Protein AF-A0A1W9X3L9-F1 (afdb_monomer_lite)

Structure (mmCIF, N/CA/C/O backbone):
data_AF-A0A1W9X3L9-F1
#
_entry.id   AF-A0A1W9X3L9-F1
#
loop_
_atom_site.group_PDB
_atom_site.id
_atom_site.type_symbol
_atom_site.label_atom_id
_atom_site.label_alt_id
_atom_site.label_comp_id
_atom_site.label_asym_id
_atom_site.label_entity_id
_atom_site.label_seq_id
_atom_site.pdbx_PDB_ins_code
_atom_site.Cartn_x
_atom_site.Cartn_y
_atom_site.Cartn_z
_atom_site.occupancy
_atom_site.B_iso_or_equiv
_atom_site.auth_seq_id
_atom_site.auth_comp_id
_atom_site.auth_asym_id
_atom_site.auth_atom_id
_atom_site.pdbx_PDB_model_num
ATOM 1 N N . MET A 1 1 ? 0.385 15.887 -30.852 1.00 66.88 1 MET A N 1
ATOM 2 C CA . MET A 1 1 ? -0.399 14.636 -30.790 1.00 66.88 1 MET A CA 1
ATOM 3 C C . MET A 1 1 ? 0.385 13.646 -29.944 1.00 66.88 1 MET A C 1
ATOM 5 O O . MET A 1 1 ? 1.597 13.582 -30.117 1.00 66.88 1 MET A O 1
ATOM 9 N N . SER A 1 2 ? -0.255 12.967 -28.991 1.00 85.75 2 SER A N 1
ATOM 10 C CA . SER A 1 2 ? 0.412 11.998 -28.107 1.00 85.75 2 SER A CA 1
ATOM 11 C C . SER A 1 2 ? 0.712 10.703 -28.861 1.00 85.75 2 SER A C 1
ATOM 13 O O . SER A 1 2 ? -0.106 10.278 -29.675 1.00 85.75 2 SER A O 1
ATOM 15 N N . ARG A 1 3 ? 1.858 10.074 -28.582 1.00 89.06 3 ARG A N 1
ATOM 16 C CA . ARG A 1 3 ? 2.285 8.817 -29.214 1.00 89.06 3 ARG A CA 1
ATOM 17 C C . ARG A 1 3 ? 2.828 7.844 -28.173 1.00 89.06 3 ARG A C 1
ATOM 19 O O . ARG A 1 3 ? 3.521 8.271 -27.250 1.00 89.06 3 ARG A O 1
ATOM 26 N N . VAL A 1 4 ? 2.563 6.552 -28.349 1.00 88.69 4 VAL A N 1
ATOM 27 C CA . VAL A 1 4 ? 3.126 5.475 -27.527 1.00 88.69 4 VAL A CA 1
ATOM 28 C C . VAL A 1 4 ? 3.506 4.275 -28.393 1.00 88.69 4 VAL A C 1
ATOM 30 O O . VAL A 1 4 ? 2.760 3.872 -29.281 1.00 88.69 4 VAL A O 1
ATOM 33 N N . THR A 1 5 ? 4.669 3.693 -28.115 1.00 89.56 5 THR A N 1
ATOM 34 C CA . THR A 1 5 ? 5.061 2.389 -28.653 1.00 89.56 5 THR A CA 1
ATOM 35 C C . THR A 1 5 ? 4.935 1.362 -27.539 1.00 89.56 5 THR A C 1
ATOM 37 O O . THR A 1 5 ? 5.496 1.564 -26.461 1.00 89.56 5 THR A O 1
ATOM 40 N N . VAL A 1 6 ? 4.202 0.280 -27.784 1.00 87.19 6 VAL A N 1
ATOM 41 C CA . VAL A 1 6 ? 4.062 -0.830 -26.834 1.00 87.19 6 VAL A CA 1
ATOM 42 C C . VAL A 1 6 ? 4.855 -2.019 -27.348 1.00 87.19 6 VAL A C 1
ATOM 44 O O . VAL A 1 6 ? 4.658 -2.454 -28.482 1.00 87.19 6 VAL A O 1
ATOM 47 N N . ALA A 1 7 ? 5.770 -2.513 -26.518 1.00 85.50 7 ALA A N 1
ATOM 48 C CA . ALA A 1 7 ? 6.616 -3.653 -26.833 1.00 85.50 7 ALA A CA 1
ATOM 49 C C . ALA A 1 7 ? 5.928 -4.969 -26.438 1.00 85.50 7 ALA A C 1
ATOM 51 O O . ALA A 1 7 ? 5.442 -5.103 -25.313 1.00 85.50 7 ALA A O 1
ATOM 52 N N . TYR A 1 8 ? 5.932 -5.939 -27.348 1.00 85.06 8 TYR A N 1
ATOM 53 C CA . TYR A 1 8 ? 5.492 -7.315 -27.124 1.00 85.06 8 TYR A CA 1
ATOM 54 C C . TYR A 1 8 ? 6.601 -8.289 -27.476 1.00 85.06 8 TYR A C 1
ATOM 56 O O . TYR A 1 8 ? 7.407 -8.034 -28.361 1.00 85.06 8 TYR A O 1
ATOM 64 N N . TYR A 1 9 ? 6.606 -9.448 -26.827 1.00 82.88 9 TYR A N 1
ATOM 65 C CA . TYR A 1 9 ? 7.578 -10.499 -27.123 1.00 82.88 9 TYR A CA 1
ATOM 66 C C . TYR A 1 9 ? 7.184 -11.406 -28.289 1.00 82.88 9 TYR A C 1
ATOM 68 O O . TYR A 1 9 ? 7.900 -12.362 -28.573 1.00 82.88 9 TYR A O 1
ATOM 76 N N . ASP A 1 10 ? 6.021 -11.171 -28.893 1.00 79.69 10 ASP A N 1
ATOM 77 C CA . ASP A 1 10 ? 5.491 -11.986 -29.977 1.00 79.69 10 ASP A CA 1
ATOM 78 C C . ASP A 1 10 ? 4.405 -11.245 -30.775 1.00 79.69 10 ASP A C 1
ATOM 80 O O . ASP A 1 10 ? 3.897 -10.210 -30.342 1.00 79.69 10 ASP A O 1
ATOM 84 N N . ILE A 1 11 ? 4.055 -11.816 -31.927 1.00 77.88 11 ILE A N 1
ATOM 85 C CA . ILE A 1 11 ? 3.176 -11.282 -32.967 1.00 77.88 11 ILE A CA 1
ATOM 86 C C . ILE A 1 11 ? 1.783 -11.949 -32.954 1.00 77.88 11 ILE A C 1
ATOM 88 O O . ILE A 1 11 ? 0.835 -11.382 -33.494 1.00 77.88 11 ILE A O 1
ATOM 92 N N . SER A 1 12 ? 1.627 -13.140 -32.356 1.00 65.12 12 SER A N 1
ATOM 93 C CA . SER A 1 12 ? 0.478 -14.026 -32.643 1.00 65.12 12 SER A CA 1
ATOM 94 C C . SER A 1 12 ? -0.870 -13.648 -32.012 1.00 65.12 12 SER A C 1
ATOM 96 O O . SER A 1 12 ? -1.893 -14.199 -32.419 1.00 65.12 12 SER A O 1
ATOM 98 N N . ASP A 1 13 ? -0.922 -12.710 -31.062 1.00 75.88 13 ASP A N 1
ATOM 99 C CA . ASP A 1 13 ? -2.171 -12.413 -30.351 1.00 75.88 13 ASP A CA 1
ATOM 100 C C . ASP A 1 13 ? -2.971 -11.278 -31.004 1.00 75.88 13 ASP A C 1
ATOM 102 O O . ASP A 1 13 ? -2.785 -10.088 -30.728 1.00 75.88 13 ASP A O 1
ATOM 106 N N . ARG A 1 14 ? -3.872 -11.664 -31.910 1.00 81.62 14 ARG A N 1
ATOM 107 C CA . ARG A 1 14 ? -4.694 -10.728 -32.682 1.00 81.62 14 ARG A CA 1
ATOM 108 C C . ARG A 1 14 ? -5.610 -9.873 -31.817 1.00 81.62 14 ARG A C 1
ATOM 110 O O . ARG A 1 14 ? -5.775 -8.693 -32.132 1.00 81.62 14 ARG A O 1
ATOM 117 N N . ASP A 1 15 ? -6.165 -10.444 -30.756 1.00 82.81 15 ASP A N 1
ATOM 118 C CA . ASP A 1 15 ? -7.123 -9.754 -29.896 1.00 82.81 15 ASP A CA 1
ATOM 119 C C . ASP A 1 15 ? -6.409 -8.684 -29.067 1.00 82.81 15 ASP A C 1
ATOM 121 O O . ASP A 1 15 ? -6.855 -7.538 -29.035 1.00 82.81 15 ASP A O 1
ATOM 125 N N . ILE A 1 16 ? -5.227 -8.994 -28.519 1.00 82.00 16 ILE A N 1
ATOM 126 C CA . ILE A 1 16 ? -4.411 -8.018 -27.778 1.00 82.00 16 ILE A CA 1
ATOM 127 C C . ILE A 1 16 ? -3.996 -6.836 -28.666 1.00 82.00 16 ILE A C 1
ATOM 129 O O . ILE A 1 16 ? -4.099 -5.677 -28.254 1.00 82.00 16 ILE A O 1
ATOM 133 N N . ILE A 1 17 ? -3.519 -7.106 -29.887 1.00 86.44 17 ILE A N 1
ATOM 134 C CA . ILE A 1 17 ? -3.103 -6.047 -30.821 1.00 86.44 17 ILE A CA 1
ATOM 135 C C . ILE A 1 17 ? -4.303 -5.202 -31.260 1.00 86.44 17 ILE A C 1
ATOM 137 O O . ILE A 1 17 ? -4.186 -3.976 -31.368 1.00 86.44 17 ILE A O 1
ATOM 141 N N . PHE A 1 18 ? -5.456 -5.838 -31.483 1.00 88.12 18 PHE A N 1
ATOM 142 C CA . PHE A 1 18 ? -6.699 -5.147 -31.799 1.00 88.12 18 PHE A CA 1
ATOM 143 C C . PHE A 1 18 ? -7.134 -4.218 -30.663 1.00 88.12 18 PHE A C 1
ATOM 145 O O . PHE A 1 18 ? -7.302 -3.020 -30.899 1.00 88.12 18 PHE A O 1
ATOM 152 N N . GLU A 1 19 ? -7.253 -4.740 -29.440 1.00 87.31 19 GLU A N 1
ATOM 153 C CA . GLU A 1 19 ? -7.645 -3.965 -28.259 1.00 87.31 19 GLU A CA 1
ATOM 154 C C . GLU A 1 19 ? -6.715 -2.773 -28.035 1.00 87.31 19 GLU A C 1
ATOM 156 O O . GLU A 1 19 ? -7.179 -1.655 -27.800 1.00 87.31 19 GLU A O 1
ATOM 161 N N . LEU A 1 20 ? -5.404 -2.986 -28.153 1.00 87.38 20 LEU A N 1
ATOM 162 C CA . LEU A 1 20 ? -4.411 -1.942 -27.950 1.00 87.38 20 LEU A CA 1
ATOM 163 C C . LEU A 1 20 ? -4.547 -0.797 -28.968 1.00 87.38 20 LEU A C 1
ATOM 165 O O . LEU A 1 20 ? -4.598 0.376 -28.584 1.00 87.38 20 LEU A O 1
ATOM 169 N N . MET A 1 21 ? -4.568 -1.116 -30.266 1.00 88.94 21 MET A N 1
ATOM 170 C CA . MET A 1 21 ? -4.635 -0.089 -31.311 1.00 88.94 21 MET A CA 1
ATOM 171 C C . MET A 1 21 ? -5.988 0.633 -31.304 1.00 88.94 21 MET A C 1
ATOM 173 O O . MET A 1 21 ? -6.040 1.849 -31.508 1.00 88.94 21 MET A O 1
ATOM 177 N N . GLU A 1 22 ? -7.075 -0.084 -31.015 1.00 89.69 22 GLU A N 1
ATOM 178 C CA . GLU A 1 22 ? -8.416 0.493 -30.926 1.00 89.69 22 GLU A CA 1
ATOM 179 C C . GLU A 1 22 ? -8.569 1.393 -29.691 1.00 89.69 22 GLU A C 1
ATOM 181 O O . GLU A 1 22 ? -9.107 2.498 -29.797 1.00 89.69 22 GLU A O 1
ATOM 186 N N . ALA A 1 23 ? -8.007 0.999 -28.543 1.00 89.31 23 ALA A N 1
ATOM 187 C CA . ALA A 1 23 ? -7.929 1.860 -27.364 1.00 89.31 23 ALA A CA 1
ATOM 188 C C . ALA A 1 23 ? -7.151 3.152 -27.663 1.00 89.31 23 ALA A C 1
ATOM 190 O O . ALA A 1 23 ? -7.596 4.240 -27.295 1.00 89.31 23 ALA A O 1
ATOM 191 N N . GLY A 1 24 ? -6.032 3.055 -28.390 1.00 88.94 24 GLY A N 1
ATOM 192 C CA . GLY A 1 24 ? -5.289 4.214 -28.888 1.00 88.94 24 GLY A CA 1
ATOM 193 C C . GLY A 1 24 ? -6.150 5.158 -29.721 1.00 88.94 24 GLY A C 1
ATOM 194 O O . GLY A 1 24 ? -6.223 6.357 -29.437 1.00 88.94 24 GLY A O 1
ATOM 195 N N . ARG A 1 25 ? -6.873 4.601 -30.700 1.00 88.06 25 ARG A N 1
ATOM 196 C CA . ARG A 1 25 ? -7.789 5.340 -31.579 1.00 88.06 25 ARG A CA 1
ATOM 197 C C . ARG A 1 25 ? -8.881 6.066 -30.794 1.00 88.06 25 ARG A C 1
ATOM 199 O O . ARG A 1 25 ? -9.126 7.241 -31.056 1.00 88.06 25 ARG A O 1
ATOM 206 N N . ILE A 1 26 ? -9.511 5.389 -29.830 1.00 90.69 26 ILE A N 1
ATOM 207 C CA . ILE A 1 26 ? -10.558 5.961 -28.966 1.00 90.69 26 ILE A CA 1
ATOM 208 C C . ILE A 1 26 ? -9.998 7.106 -28.112 1.00 90.69 26 ILE A C 1
ATOM 210 O O . ILE A 1 26 ? -10.655 8.134 -27.951 1.00 90.69 26 ILE A O 1
ATOM 214 N N . LEU A 1 27 ? -8.779 6.953 -27.590 1.00 89.56 27 LEU A N 1
ATOM 215 C CA . LEU A 1 27 ? -8.122 7.948 -26.737 1.00 89.56 27 LEU A CA 1
ATOM 216 C C . LEU A 1 27 ? -7.444 9.088 -27.519 1.00 89.56 27 LEU A C 1
ATOM 218 O O . LEU A 1 27 ? -6.946 10.030 -26.903 1.00 89.56 27 LEU A O 1
ATOM 222 N N . GLY A 1 28 ? -7.399 9.019 -28.854 1.00 89.31 28 GLY A N 1
ATOM 223 C CA . GLY A 1 28 ? -6.685 9.992 -29.688 1.00 89.31 28 GLY A CA 1
ATOM 224 C C . GLY A 1 28 ? -5.159 9.933 -29.527 1.00 89.31 28 GLY A C 1
ATOM 225 O O . GLY A 1 28 ? -4.476 10.946 -29.699 1.00 89.31 28 GLY A O 1
ATOM 226 N N . VAL A 1 29 ? -4.624 8.762 -29.169 1.00 89.12 29 VAL A N 1
ATOM 227 C CA . VAL A 1 29 ? -3.188 8.496 -29.015 1.00 89.12 29 VAL A CA 1
ATOM 228 C C . VAL A 1 29 ? -2.715 7.653 -30.195 1.00 89.12 29 VAL A C 1
ATOM 230 O O . VAL A 1 29 ? -3.303 6.618 -30.497 1.00 89.12 29 VAL A O 1
ATOM 233 N N . ASP A 1 30 ? -1.638 8.080 -30.853 1.00 90.00 30 ASP A N 1
ATOM 234 C CA . ASP A 1 30 ? -0.997 7.291 -31.907 1.00 90.00 30 ASP A CA 1
ATOM 235 C C . ASP A 1 30 ? -0.264 6.100 -31.273 1.00 90.00 30 ASP A C 1
ATOM 237 O O . ASP A 1 30 ? 0.667 6.289 -30.483 1.00 90.00 30 ASP A O 1
ATOM 241 N N . VAL A 1 31 ? -0.714 4.880 -31.565 1.00 89.25 31 VAL A N 1
ATOM 242 C CA . VAL A 1 31 ? -0.176 3.651 -30.971 1.00 89.25 31 VAL A CA 1
ATOM 243 C C . VAL A 1 31 ? 0.586 2.860 -32.022 1.00 89.25 31 VAL A C 1
ATOM 245 O O . VAL A 1 31 ? 0.056 2.532 -33.079 1.00 89.25 31 VAL A O 1
ATOM 248 N N . SER A 1 32 ? 1.831 2.516 -31.707 1.00 89.50 32 SER A N 1
ATOM 249 C CA . SER A 1 32 ? 2.655 1.608 -32.506 1.00 89.50 32 SER A CA 1
ATOM 250 C C . SER A 1 32 ? 2.979 0.347 -31.713 1.00 89.50 32 SER A C 1
ATOM 252 O O . SER A 1 32 ? 3.183 0.398 -30.499 1.00 89.50 32 SER A O 1
ATOM 254 N N . VAL A 1 33 ? 3.063 -0.783 -32.406 1.00 90.31 33 VAL A N 1
ATOM 255 C CA . VAL A 1 33 ? 3.434 -2.071 -31.811 1.00 90.31 33 VAL A CA 1
ATOM 256 C C . VAL A 1 33 ? 4.881 -2.365 -32.166 1.00 90.31 33 VAL A C 1
ATOM 258 O O . VAL A 1 33 ? 5.239 -2.347 -33.341 1.00 90.31 33 VAL A O 1
ATOM 261 N N . GLY A 1 34 ? 5.704 -2.614 -31.153 1.00 91.62 34 GLY A N 1
ATOM 262 C CA . GLY A 1 34 ? 7.073 -3.087 -31.317 1.00 91.62 34 GLY A CA 1
ATOM 263 C C . GLY A 1 34 ? 7.202 -4.546 -30.900 1.00 91.62 34 GLY A C 1
ATOM 264 O O . GLY A 1 34 ? 6.579 -4.968 -29.928 1.00 91.62 34 GLY A O 1
ATOM 265 N N . VAL A 1 35 ? 8.023 -5.307 -31.617 1.00 92.44 35 VAL A N 1
ATOM 266 C CA . VAL A 1 35 ? 8.317 -6.710 -31.304 1.00 92.44 35 VAL A CA 1
ATOM 267 C C . VAL A 1 35 ? 9.711 -6.793 -30.686 1.00 92.44 35 VAL A C 1
ATOM 269 O O . VAL A 1 35 ? 10.708 -6.576 -31.373 1.00 92.44 35 VAL A O 1
ATOM 272 N N . GLU A 1 36 ? 9.783 -7.048 -29.382 1.00 92.50 36 GLU A N 1
ATOM 273 C CA . GLU A 1 36 ? 11.029 -7.167 -28.623 1.00 92.50 36 GLU A CA 1
ATOM 274 C C . GLU A 1 36 ? 11.653 -8.553 -28.814 1.00 92.50 36 GLU A C 1
ATOM 276 O O . GLU A 1 36 ? 11.011 -9.587 -28.612 1.00 92.50 36 GLU A O 1
ATOM 281 N N . PHE A 1 37 ? 12.941 -8.570 -29.135 1.00 93.81 37 PHE A N 1
ATOM 282 C CA . PHE A 1 37 ? 13.751 -9.775 -29.244 1.00 93.81 37 PHE A CA 1
ATOM 283 C C . PHE A 1 37 ? 15.142 -9.531 -28.663 1.00 93.81 37 PHE A C 1
ATOM 285 O O . PHE A 1 37 ? 15.522 -8.403 -28.350 1.00 93.81 37 PHE A O 1
ATOM 292 N N . SER A 1 38 ? 15.916 -10.597 -28.492 1.00 94.00 38 SER A N 1
ATOM 293 C CA . SER A 1 38 ? 17.303 -10.479 -28.055 1.00 94.00 38 SER A CA 1
ATOM 294 C C . SER A 1 38 ? 18.244 -11.283 -28.934 1.00 94.00 38 SER A C 1
ATOM 296 O O . SER A 1 38 ? 17.799 -12.180 -29.638 1.00 94.00 38 SER A O 1
ATOM 298 N N . THR A 1 39 ? 19.538 -10.988 -28.911 1.00 95.12 39 THR A N 1
ATOM 299 C CA . THR A 1 39 ? 20.567 -11.742 -29.639 1.00 95.12 39 THR A CA 1
ATOM 300 C C . THR A 1 39 ? 21.705 -12.138 -28.705 1.00 95.12 39 THR A C 1
ATOM 302 O O . THR A 1 39 ? 21.969 -11.451 -27.716 1.00 95.12 39 THR A O 1
ATOM 305 N N . GLY A 1 40 ? 22.399 -13.228 -29.028 1.00 93.69 40 GLY A N 1
ATOM 306 C CA . GLY A 1 40 ? 23.584 -13.677 -28.301 1.00 93.69 40 GLY A CA 1
ATOM 307 C C . GLY A 1 40 ? 23.314 -14.679 -27.172 1.00 93.69 40 GLY A C 1
ATOM 308 O O . GLY A 1 40 ? 22.172 -15.116 -26.964 1.00 93.69 40 GLY A O 1
ATOM 309 N N . PRO A 1 41 ? 24.383 -15.069 -26.457 1.00 91.50 41 PRO A N 1
ATOM 310 C CA . PRO A 1 41 ? 24.323 -16.100 -25.434 1.00 91.50 41 PRO A CA 1
ATOM 311 C C . PRO A 1 41 ? 23.720 -15.582 -24.125 1.00 91.50 41 PRO A C 1
ATOM 313 O O . PRO A 1 41 ? 23.687 -14.380 -23.848 1.00 91.50 41 PRO A O 1
ATOM 316 N N . ALA A 1 42 ? 23.247 -16.516 -23.304 1.00 86.19 42 ALA A N 1
ATOM 317 C CA . ALA A 1 42 ? 22.695 -16.284 -21.979 1.00 86.19 42 ALA A CA 1
ATOM 318 C C . ALA A 1 42 ? 23.591 -15.349 -21.145 1.00 86.19 42 ALA A C 1
ATOM 320 O O . ALA A 1 42 ? 24.817 -15.449 -21.175 1.00 86.19 42 ALA A O 1
ATOM 321 N N . ARG A 1 43 ? 22.974 -14.467 -20.344 1.00 83.50 43 ARG A N 1
ATOM 322 C CA . ARG A 1 43 ? 23.638 -13.463 -19.476 1.00 83.50 43 ARG A CA 1
ATOM 323 C C . ARG A 1 43 ? 24.353 -12.302 -20.182 1.00 83.50 43 ARG A C 1
ATOM 325 O O . ARG A 1 43 ? 24.617 -11.309 -19.513 1.00 83.50 43 ARG A O 1
ATOM 332 N N . SER A 1 44 ? 24.619 -12.372 -21.484 1.00 86.75 44 SER A N 1
ATOM 333 C CA . SER A 1 44 ? 25.199 -11.268 -22.275 1.00 86.75 44 SER A CA 1
ATOM 334 C C . SER A 1 44 ? 24.368 -10.947 -23.519 1.00 86.75 44 SER A C 1
ATOM 336 O O . SER A 1 44 ? 24.876 -10.509 -24.552 1.00 86.75 44 SER A O 1
ATOM 338 N N . ARG A 1 45 ? 23.053 -11.157 -23.412 1.00 90.81 45 ARG A N 1
ATOM 339 C CA . ARG A 1 45 ? 22.113 -10.904 -24.499 1.00 90.81 45 ARG A CA 1
ATOM 340 C C . ARG A 1 45 ? 21.943 -9.414 -24.754 1.00 90.81 45 ARG A C 1
ATOM 342 O O . ARG A 1 45 ? 21.821 -8.617 -23.828 1.00 90.81 45 ARG A O 1
ATOM 349 N N . LYS A 1 46 ? 21.870 -9.057 -26.029 1.00 94.12 46 LYS A N 1
ATOM 350 C CA . LYS A 1 46 ? 21.558 -7.701 -26.486 1.00 94.12 46 LYS A CA 1
ATOM 351 C C . LYS A 1 46 ? 20.090 -7.624 -26.841 1.00 94.12 46 LYS A C 1
ATOM 353 O O . LYS A 1 46 ? 19.580 -8.538 -27.481 1.00 94.12 46 LYS A O 1
ATOM 358 N N . HIS A 1 47 ? 19.420 -6.561 -26.423 1.00 94.19 47 HIS A N 1
ATOM 359 C CA . HIS A 1 47 ? 17.980 -6.413 -26.587 1.00 94.19 47 HIS A CA 1
ATOM 360 C C . HIS A 1 47 ? 17.662 -5.444 -27.722 1.00 94.19 47 HIS A C 1
ATOM 362 O O . HIS A 1 47 ? 18.216 -4.352 -27.810 1.00 94.19 47 HIS A O 1
ATOM 368 N N . PHE A 1 48 ? 16.748 -5.841 -28.593 1.00 95.81 48 PHE A N 1
ATOM 369 C CA . PHE A 1 48 ? 16.306 -5.051 -29.731 1.00 95.81 48 PHE A CA 1
ATOM 370 C C . PHE A 1 48 ? 14.786 -5.052 -29.802 1.00 95.81 48 PHE A C 1
ATOM 372 O O . PHE A 1 48 ? 14.111 -5.929 -29.264 1.00 95.81 48 PHE A O 1
ATOM 379 N N . MET A 1 49 ? 14.238 -4.066 -30.496 1.00 95.88 49 MET A N 1
ATOM 380 C CA . MET A 1 49 ? 12.817 -3.995 -30.789 1.00 95.88 49 MET A CA 1
ATOM 381 C C . MET A 1 49 ? 12.623 -3.665 -32.262 1.00 95.88 49 MET A C 1
ATOM 383 O O . MET A 1 49 ? 13.156 -2.679 -32.766 1.00 95.88 49 MET A O 1
ATOM 387 N N . TYR A 1 50 ? 11.847 -4.498 -32.944 1.00 95.94 50 TYR A N 1
ATOM 388 C CA . TYR A 1 50 ? 11.473 -4.306 -34.334 1.00 95.94 50 TYR A CA 1
ATOM 389 C C . TYR A 1 50 ? 10.157 -3.532 -34.429 1.00 95.94 50 TYR A C 1
ATOM 391 O O . TYR A 1 50 ? 9.164 -3.911 -33.808 1.00 95.94 50 TYR A O 1
ATOM 399 N N . LEU A 1 51 ? 10.149 -2.444 -35.194 1.00 94.62 51 LEU A N 1
ATOM 400 C CA . LEU A 1 51 ? 8.987 -1.593 -35.427 1.00 94.62 51 LEU A CA 1
ATOM 401 C C . LEU A 1 51 ? 8.496 -1.790 -36.869 1.00 94.62 51 LEU A C 1
ATOM 403 O O . LEU A 1 51 ? 9.029 -1.147 -37.781 1.00 94.62 51 LEU A O 1
ATOM 407 N N . PRO A 1 52 ? 7.495 -2.656 -37.102 1.00 92.50 52 PRO A N 1
ATOM 408 C CA . PRO A 1 52 ? 6.885 -2.783 -38.417 1.00 92.50 52 PRO A CA 1
ATOM 409 C C . PRO A 1 52 ? 6.174 -1.474 -38.815 1.00 92.50 52 PRO A C 1
ATOM 411 O O . PRO A 1 52 ? 5.609 -0.788 -37.955 1.00 92.50 52 PRO A O 1
ATOM 414 N N . PRO A 1 53 ? 6.158 -1.113 -40.111 1.00 89.50 53 PRO A N 1
ATOM 415 C CA . PRO A 1 53 ? 5.546 0.115 -40.612 1.00 89.50 53 PRO A CA 1
ATOM 416 C C . PRO A 1 53 ? 4.014 -0.016 -40.692 1.00 89.50 53 PRO A C 1
ATOM 418 O O . PRO A 1 53 ? 3.428 -0.012 -41.773 1.00 89.50 53 PRO A O 1
ATOM 421 N N . ALA A 1 54 ? 3.355 -0.148 -39.540 1.00 86.81 54 ALA A N 1
ATOM 422 C CA . ALA A 1 54 ? 1.911 -0.333 -39.436 1.00 86.81 54 ALA A CA 1
ATOM 423 C C . ALA A 1 54 ? 1.291 0.616 -38.405 1.00 86.81 54 ALA A C 1
ATOM 425 O O . ALA A 1 54 ? 1.769 0.718 -37.274 1.00 86.81 54 ALA A O 1
ATOM 426 N N . LYS A 1 55 ? 0.197 1.286 -38.791 1.00 82.62 55 LYS A N 1
ATOM 427 C CA . LYS A 1 55 ? -0.579 2.179 -37.908 1.00 82.62 55 LYS A CA 1
ATOM 428 C C . LYS A 1 55 ? -1.969 1.641 -37.586 1.00 82.62 55 LYS A C 1
ATOM 430 O O . LYS A 1 55 ? -2.650 2.166 -36.709 1.00 82.62 55 LYS A O 1
ATOM 435 N N . ARG A 1 56 ? -2.413 0.618 -38.316 1.00 85.69 56 ARG A N 1
ATOM 436 C CA . ARG A 1 56 ? -3.700 -0.055 -38.117 1.00 85.69 56 ARG A CA 1
ATOM 437 C C . ARG A 1 56 ? -3.500 -1.549 -37.925 1.00 85.69 56 ARG A C 1
ATOM 439 O O . ARG A 1 56 ? -2.552 -2.133 -38.443 1.00 85.69 56 ARG A O 1
ATOM 446 N N . VAL A 1 57 ? -4.470 -2.176 -37.264 1.00 86.56 57 VAL A N 1
ATOM 447 C CA . VAL A 1 57 ? -4.473 -3.621 -36.992 1.00 86.56 57 VAL A CA 1
ATOM 448 C C . VAL A 1 57 ? -4.354 -4.423 -38.290 1.00 86.56 57 VAL A C 1
ATOM 450 O O . VAL A 1 57 ? -3.545 -5.340 -38.385 1.00 86.56 57 VAL A O 1
ATOM 453 N N . SER A 1 58 ? -5.114 -4.051 -39.326 1.00 86.38 58 SER A N 1
ATOM 454 C CA . SER A 1 58 ? -5.060 -4.716 -40.633 1.00 86.38 58 SER A CA 1
ATOM 455 C C . SER A 1 58 ? -3.698 -4.573 -41.314 1.00 86.38 58 SER A C 1
ATOM 457 O O . SER A 1 58 ? -3.208 -5.541 -41.888 1.00 86.38 58 SER A O 1
ATOM 459 N N . GLU A 1 59 ? -3.075 -3.395 -41.231 1.00 89.88 59 GLU A N 1
ATOM 460 C CA . GLU A 1 59 ? -1.744 -3.130 -41.792 1.00 89.88 59 GLU A CA 1
ATOM 461 C C . GLU A 1 59 ? -0.669 -3.961 -41.089 1.00 89.88 59 GLU A C 1
ATOM 463 O O . GLU A 1 59 ? 0.219 -4.482 -41.757 1.00 89.88 59 GLU A O 1
ATOM 468 N N . PHE A 1 60 ? -0.781 -4.125 -39.767 1.00 90.69 60 PHE A N 1
ATOM 469 C CA . PHE A 1 60 ? 0.162 -4.897 -38.961 1.00 90.69 60 PHE A CA 1
ATOM 470 C C . PHE A 1 60 ? 0.188 -6.366 -39.389 1.00 90.69 60 PHE A C 1
ATOM 472 O O . PHE A 1 60 ? 1.238 -6.869 -39.777 1.00 90.69 60 PHE A O 1
ATOM 479 N N . PHE A 1 61 ? -0.965 -7.041 -39.417 1.00 89.69 61 PHE A N 1
ATOM 480 C CA . PHE A 1 61 ? -1.017 -8.445 -39.842 1.00 89.69 61 PHE A CA 1
ATOM 481 C C . PHE A 1 61 ? -0.688 -8.613 -41.331 1.00 89.69 61 PHE A C 1
ATOM 483 O O . PHE A 1 61 ? 0.117 -9.470 -41.684 1.00 89.69 61 PHE A O 1
ATOM 490 N N . SER A 1 62 ? -1.190 -7.718 -42.193 1.00 90.88 62 SER A N 1
ATOM 491 C CA . SER A 1 62 ? -0.875 -7.753 -43.632 1.00 90.88 62 SER A CA 1
ATOM 492 C C . SER A 1 62 ? 0.612 -7.527 -43.922 1.00 90.88 62 SER A C 1
ATOM 494 O O . SER A 1 62 ? 1.099 -7.913 -44.982 1.00 90.88 62 SER A O 1
ATOM 496 N N . PHE A 1 63 ? 1.346 -6.850 -43.037 1.00 92.56 63 PHE A N 1
ATOM 497 C CA . PHE A 1 63 ? 2.793 -6.701 -43.158 1.00 92.56 63 PHE A CA 1
ATOM 498 C C . PHE A 1 63 ? 3.501 -8.044 -42.943 1.00 92.56 63 PHE A C 1
ATOM 500 O O . PHE A 1 63 ? 4.242 -8.482 -43.821 1.00 92.56 63 PHE A O 1
ATOM 507 N N . PHE A 1 64 ? 3.216 -8.737 -41.838 1.00 90.81 64 PHE A N 1
ATOM 508 C CA . PHE A 1 64 ? 3.810 -10.051 -41.570 1.00 90.81 64 PHE A CA 1
ATOM 509 C C . PHE A 1 64 ? 3.373 -11.114 -42.582 1.00 90.81 64 PHE A C 1
ATOM 511 O O . PHE A 1 64 ? 4.183 -11.959 -42.947 1.00 90.81 64 PHE A O 1
ATOM 518 N N . ASP A 1 65 ? 2.141 -11.043 -43.094 1.00 90.50 65 ASP A N 1
ATOM 519 C CA . ASP A 1 65 ? 1.681 -11.948 -44.150 1.00 90.50 65 ASP A CA 1
ATOM 520 C C . ASP A 1 65 ? 2.429 -11.732 -45.472 1.00 90.50 65 ASP A C 1
ATOM 522 O O . ASP A 1 65 ? 2.844 -12.703 -46.102 1.00 90.50 65 ASP A O 1
ATOM 526 N N . ARG A 1 66 ? 2.654 -10.473 -45.877 1.00 93.12 66 ARG A N 1
ATOM 527 C CA . ARG A 1 66 ? 3.397 -10.142 -47.107 1.00 93.12 66 ARG A CA 1
ATOM 528 C C . ARG A 1 66 ? 4.881 -10.482 -47.020 1.00 93.12 66 ARG A C 1
ATOM 530 O O . ARG A 1 66 ? 5.463 -10.881 -48.021 1.00 93.12 66 ARG A O 1
ATOM 537 N N . HIS A 1 67 ? 5.483 -10.333 -45.843 1.00 93.25 67 HIS A N 1
ATOM 538 C CA . HIS A 1 67 ? 6.906 -10.596 -45.607 1.00 93.25 67 HIS A CA 1
ATOM 539 C C . HIS A 1 67 ? 7.156 -11.947 -44.926 1.00 93.25 67 HIS A C 1
ATOM 541 O O . HIS A 1 67 ? 8.219 -12.154 -44.344 1.00 93.25 67 HIS A O 1
ATOM 547 N N . ARG A 1 68 ? 6.194 -12.877 -44.998 1.00 89.50 68 ARG A N 1
ATOM 548 C CA . ARG A 1 68 ? 6.239 -14.176 -44.310 1.00 89.50 68 ARG A CA 1
ATOM 549 C C . ARG A 1 68 ? 7.505 -14.972 -44.618 1.00 89.50 68 ARG A C 1
ATOM 551 O O . ARG A 1 68 ? 8.074 -15.558 -43.707 1.00 89.50 68 ARG A O 1
ATOM 558 N N . GLU A 1 69 ? 7.947 -14.983 -45.874 1.00 90.31 69 GLU A N 1
ATOM 559 C CA . GLU A 1 69 ? 9.166 -15.691 -46.283 1.00 90.31 69 GLU A CA 1
ATOM 560 C C . GLU A 1 69 ? 10.414 -15.040 -45.668 1.00 90.31 69 GLU A C 1
ATOM 562 O O . GLU A 1 69 ? 11.190 -15.712 -44.989 1.00 90.31 69 GLU A O 1
ATOM 567 N N . THR A 1 70 ? 10.555 -13.717 -45.809 1.00 92.31 70 THR A N 1
ATOM 568 C CA . THR A 1 70 ? 11.685 -12.933 -45.276 1.00 92.31 70 THR A CA 1
ATOM 569 C C . THR A 1 70 ? 11.761 -12.945 -43.746 1.00 92.31 70 THR A C 1
ATOM 571 O O . THR A 1 70 ? 12.849 -12.900 -43.180 1.00 92.31 70 THR A O 1
ATOM 574 N N . LEU A 1 71 ? 10.614 -12.999 -43.064 1.00 93.06 71 LEU A N 1
ATOM 575 C CA . LEU A 1 71 ? 10.506 -12.954 -41.601 1.00 93.06 71 LEU A CA 1
ATOM 576 C C . LEU A 1 71 ? 10.290 -14.335 -40.964 1.00 93.06 71 LEU A C 1
ATOM 578 O O . LEU A 1 71 ? 10.069 -14.416 -39.757 1.00 93.06 71 LEU A O 1
ATOM 582 N N . SER A 1 72 ? 10.360 -15.420 -41.736 1.00 92.12 72 SER A N 1
ATOM 583 C CA . SER A 1 72 ? 10.113 -16.784 -41.245 1.00 92.12 72 SER A CA 1
ATOM 584 C C . SER A 1 72 ? 11.054 -17.180 -40.098 1.00 92.12 72 SER A C 1
ATOM 586 O O . SER A 1 72 ? 10.594 -17.653 -39.055 1.00 92.12 72 SER A O 1
ATOM 588 N N . GLU A 1 73 ? 12.355 -16.911 -40.245 1.00 92.94 73 GLU A N 1
ATOM 589 C CA . GLU A 1 73 ? 13.365 -17.135 -39.200 1.00 92.94 73 GLU A CA 1
ATOM 590 C C . GLU A 1 73 ? 13.118 -16.267 -37.963 1.00 92.94 73 GLU A C 1
ATOM 592 O O . GLU A 1 73 ? 13.284 -16.728 -36.833 1.00 92.94 73 GLU A O 1
ATOM 597 N N . PHE A 1 74 ? 12.664 -15.025 -38.159 1.00 94.12 74 PHE A N 1
ATOM 598 C CA . PHE A 1 74 ? 12.328 -14.125 -37.060 1.00 94.12 74 PHE A CA 1
ATOM 599 C C . PHE A 1 74 ? 11.142 -14.650 -36.250 1.00 94.12 74 PHE A C 1
ATOM 601 O O . PHE A 1 74 ? 11.241 -14.775 -35.033 1.00 94.12 74 PHE A O 1
ATOM 608 N N . ILE A 1 75 ? 10.042 -15.017 -36.911 1.00 92.00 75 ILE A N 1
ATOM 609 C CA . ILE A 1 75 ? 8.837 -15.534 -36.246 1.00 92.00 75 ILE A CA 1
ATOM 610 C C . ILE A 1 75 ? 9.158 -16.835 -35.497 1.00 92.00 75 ILE A C 1
ATOM 612 O O . ILE A 1 75 ? 8.872 -16.946 -34.306 1.00 92.00 75 ILE A O 1
ATOM 616 N N . THR A 1 76 ? 9.844 -17.775 -36.151 1.00 92.81 76 THR A N 1
ATOM 617 C CA . THR A 1 76 ? 10.243 -19.052 -35.531 1.00 92.81 76 THR A CA 1
ATOM 618 C C . THR A 1 76 ? 11.174 -18.827 -34.334 1.00 92.81 76 THR A C 1
ATOM 620 O O . THR A 1 76 ? 11.019 -19.445 -33.280 1.00 92.81 76 THR A O 1
ATOM 623 N N . GLY A 1 77 ? 12.126 -17.896 -34.454 1.00 93.69 77 GLY A N 1
ATOM 624 C CA . GLY A 1 77 ? 13.036 -17.550 -33.364 1.00 93.69 77 GLY A CA 1
ATOM 625 C C . GLY A 1 77 ? 12.344 -16.864 -32.180 1.00 93.69 77 GLY A C 1
ATOM 626 O O . GLY A 1 77 ? 12.745 -17.075 -31.033 1.00 93.69 77 GLY A O 1
ATOM 627 N N . LEU A 1 78 ? 11.288 -16.075 -32.414 1.00 91.94 78 LEU A N 1
ATOM 628 C CA . LEU A 1 78 ? 10.460 -15.500 -31.345 1.00 91.94 78 LEU A CA 1
ATOM 629 C C . LEU A 1 78 ? 9.700 -16.583 -30.571 1.00 91.94 78 LEU A C 1
ATOM 631 O O . LEU A 1 78 ? 9.701 -16.560 -29.337 1.00 91.94 78 LEU A O 1
ATOM 635 N N . GLU A 1 79 ? 9.103 -17.548 -31.273 1.00 89.50 79 GLU A N 1
ATOM 636 C CA . GLU A 1 79 ? 8.410 -18.688 -30.660 1.00 89.50 79 GLU A CA 1
ATOM 637 C C . GLU A 1 79 ? 9.362 -19.537 -29.807 1.00 89.50 79 GLU A C 1
ATOM 639 O O . GLU A 1 79 ? 9.064 -19.848 -28.649 1.00 89.50 79 GLU A O 1
ATOM 644 N N . GLU A 1 80 ? 10.553 -19.830 -30.330 1.00 91.69 80 GLU A N 1
ATOM 645 C CA . GLU A 1 80 ? 11.590 -20.564 -29.605 1.00 91.69 80 GLU A CA 1
ATOM 646 C C . GLU A 1 80 ? 12.070 -19.788 -28.364 1.00 91.69 80 GLU A C 1
ATOM 648 O O . GLU A 1 80 ? 12.144 -20.332 -27.258 1.00 91.69 80 GLU A O 1
ATOM 653 N N . ASN A 1 81 ? 12.318 -18.481 -28.497 1.00 90.81 81 ASN A N 1
ATOM 654 C CA . ASN A 1 81 ? 12.683 -17.618 -27.371 1.00 90.81 81 ASN A CA 1
ATOM 655 C C . ASN A 1 81 ? 11.591 -17.545 -26.299 1.00 90.81 81 ASN A C 1
ATOM 657 O O . ASN A 1 81 ? 11.902 -17.485 -25.104 1.00 90.81 81 ASN A O 1
ATOM 661 N N . ARG A 1 82 ? 10.316 -17.549 -26.698 1.00 87.50 82 ARG A N 1
ATOM 662 C CA . ARG A 1 82 ? 9.182 -17.625 -25.773 1.00 87.50 82 ARG A CA 1
ATOM 663 C C . ARG A 1 82 ? 9.203 -18.942 -25.002 1.00 87.50 82 ARG A C 1
ATOM 665 O O . ARG A 1 82 ? 9.092 -18.899 -23.776 1.00 87.50 82 ARG A O 1
ATOM 672 N N . LYS A 1 83 ? 9.358 -20.078 -25.686 1.00 88.56 83 LYS A N 1
ATOM 673 C CA . LYS A 1 83 ? 9.389 -21.407 -25.058 1.00 88.56 83 LYS A CA 1
ATOM 674 C C . LYS A 1 83 ? 10.532 -21.516 -24.047 1.00 88.56 83 LYS A C 1
ATOM 676 O O . LYS A 1 83 ? 10.287 -21.795 -22.873 1.00 88.56 83 LYS A O 1
ATOM 681 N N . ARG A 1 84 ? 11.754 -21.150 -24.453 1.00 90.62 84 ARG A N 1
ATOM 682 C CA . ARG A 1 84 ? 12.934 -21.120 -23.568 1.00 90.62 84 ARG A CA 1
ATOM 683 C C . ARG A 1 84 ? 12.725 -20.224 -22.349 1.00 90.62 84 ARG A C 1
ATOM 685 O O . ARG A 1 84 ? 13.122 -20.569 -21.233 1.00 90.62 84 ARG A O 1
ATOM 692 N N . ARG A 1 85 ? 12.073 -19.068 -22.530 1.00 87.56 85 ARG A N 1
ATOM 693 C CA . ARG A 1 85 ? 11.733 -18.170 -21.418 1.00 87.56 85 ARG A CA 1
ATOM 694 C C . ARG A 1 85 ? 10.738 -18.809 -20.456 1.00 87.56 85 ARG A C 1
ATOM 696 O O . ARG A 1 85 ? 10.940 -18.696 -19.250 1.00 87.56 85 ARG A O 1
ATOM 703 N N . GLN A 1 86 ? 9.682 -19.444 -20.961 1.00 87.44 86 GLN A N 1
ATOM 704 C CA . GLN A 1 86 ? 8.692 -20.130 -20.128 1.00 87.44 86 GLN A CA 1
ATOM 705 C C . GLN A 1 86 ? 9.351 -21.233 -19.298 1.00 87.44 86 GLN A C 1
ATOM 707 O O . GLN A 1 86 ? 9.213 -21.225 -18.078 1.00 87.44 86 GLN A O 1
ATOM 712 N N . GLU A 1 87 ? 10.152 -22.093 -19.927 1.00 88.94 87 GLU A N 1
ATOM 713 C CA . GLU A 1 87 ? 10.922 -23.146 -19.250 1.00 88.94 87 GLU A CA 1
ATOM 714 C C . GLU A 1 87 ? 11.846 -22.566 -18.167 1.00 88.94 87 GLU A C 1
ATOM 716 O O . GLU A 1 87 ? 11.858 -23.034 -17.025 1.00 88.94 87 GLU A O 1
ATOM 721 N N . THR A 1 88 ? 12.557 -21.479 -18.487 1.00 89.75 88 THR A N 1
ATOM 722 C CA . THR A 1 88 ? 13.437 -20.779 -17.538 1.00 89.75 88 THR A CA 1
ATOM 723 C C . THR A 1 88 ? 12.659 -20.243 -16.333 1.00 89.75 88 THR A C 1
ATOM 725 O O . THR A 1 88 ? 13.078 -20.434 -15.192 1.00 89.75 88 THR A O 1
ATOM 728 N N . ILE A 1 89 ? 11.523 -19.571 -16.552 1.00 88.94 89 ILE A N 1
ATOM 729 C CA . ILE A 1 89 ? 10.704 -19.000 -15.470 1.00 88.94 89 ILE A CA 1
ATOM 730 C C . ILE A 1 89 ? 10.095 -20.098 -14.594 1.00 88.94 89 ILE A C 1
ATOM 732 O O . ILE A 1 89 ? 10.118 -19.964 -13.369 1.00 88.94 89 ILE A O 1
ATOM 736 N N . THR A 1 90 ? 9.602 -21.182 -15.195 1.00 89.25 90 THR A N 1
ATOM 737 C CA . THR A 1 90 ? 9.088 -22.347 -14.464 1.00 89.25 90 THR A CA 1
ATOM 738 C C . THR A 1 90 ? 10.175 -22.956 -13.586 1.00 89.25 90 THR A C 1
ATOM 740 O O . THR A 1 90 ? 9.967 -23.135 -12.388 1.00 89.25 90 THR A O 1
ATOM 743 N N . THR A 1 91 ? 11.377 -23.150 -14.130 1.00 90.12 91 THR A N 1
ATOM 744 C CA . THR A 1 91 ? 12.504 -23.707 -13.367 1.00 90.12 91 THR A CA 1
ATOM 745 C C . THR A 1 91 ? 12.928 -22.791 -12.214 1.00 90.12 91 THR A C 1
ATOM 747 O O . THR A 1 91 ? 13.200 -23.259 -11.105 1.00 90.12 91 THR A O 1
ATOM 750 N N . ILE A 1 92 ? 12.939 -21.468 -12.428 1.00 90.62 92 ILE A N 1
ATOM 751 C CA . ILE A 1 92 ? 13.201 -20.493 -11.357 1.00 90.62 92 ILE A CA 1
ATOM 752 C C . ILE A 1 92 ? 12.149 -20.617 -10.245 1.00 90.62 92 ILE A C 1
ATOM 754 O O . ILE A 1 92 ? 12.500 -20.599 -9.063 1.00 90.62 92 ILE A O 1
ATOM 758 N N . LEU A 1 93 ? 10.869 -20.758 -10.602 1.00 91.38 93 LEU A N 1
ATOM 759 C CA . LEU A 1 93 ? 9.783 -20.911 -9.635 1.00 91.38 93 LEU A CA 1
ATOM 760 C C . LEU A 1 93 ? 9.892 -22.223 -8.842 1.00 91.38 93 LEU A C 1
ATOM 762 O O . LEU A 1 93 ? 9.723 -22.221 -7.620 1.00 91.38 93 LEU A O 1
ATOM 766 N N . GLU A 1 94 ? 10.217 -23.332 -9.501 1.00 91.19 94 GLU A N 1
ATOM 767 C CA . GLU A 1 94 ? 10.465 -24.617 -8.841 1.00 91.19 94 GLU A CA 1
ATOM 768 C C . GLU A 1 94 ? 11.639 -24.529 -7.864 1.00 91.19 94 GLU A C 1
ATOM 770 O O . GLU A 1 94 ? 11.528 -24.951 -6.707 1.00 91.19 94 GLU A O 1
ATOM 775 N N . ASN A 1 95 ? 12.744 -23.907 -8.286 1.00 91.06 95 ASN A N 1
ATOM 776 C CA . ASN A 1 95 ? 13.891 -23.687 -7.417 1.00 91.06 95 ASN A CA 1
ATOM 777 C C . ASN A 1 95 ? 13.527 -22.810 -6.208 1.00 91.06 95 ASN A C 1
ATOM 779 O O . ASN A 1 95 ? 13.907 -23.135 -5.078 1.00 91.06 95 ASN A O 1
ATOM 783 N N . PHE A 1 96 ? 12.737 -21.750 -6.416 1.00 92.38 96 PHE A N 1
ATOM 784 C CA . PHE A 1 96 ? 12.200 -20.921 -5.337 1.00 92.38 96 PHE A CA 1
ATOM 785 C C . PHE A 1 96 ? 11.380 -21.747 -4.339 1.00 92.38 96 PHE A C 1
ATOM 787 O O . PHE A 1 96 ? 11.632 -21.682 -3.133 1.00 92.38 96 PHE A O 1
ATOM 794 N N . ASN A 1 97 ? 10.445 -22.566 -4.824 1.00 93.38 97 ASN A N 1
ATOM 795 C CA . ASN A 1 97 ? 9.582 -23.398 -3.984 1.00 93.38 97 ASN A CA 1
ATOM 796 C C . ASN A 1 97 ? 10.349 -24.465 -3.187 1.00 93.38 97 ASN A C 1
ATOM 798 O O . ASN A 1 97 ? 9.939 -24.784 -2.066 1.00 93.38 97 ASN A O 1
ATOM 802 N N . ARG A 1 98 ? 11.436 -25.008 -3.752 1.00 92.44 98 ARG A N 1
ATOM 803 C CA . ARG A 1 98 ? 12.268 -26.049 -3.127 1.00 92.44 98 ARG A CA 1
ATOM 804 C C . ARG A 1 98 ? 13.259 -25.495 -2.104 1.00 92.44 98 ARG A C 1
ATOM 806 O O . ARG A 1 98 ? 13.549 -26.173 -1.128 1.00 92.44 98 ARG A O 1
ATOM 813 N N . THR A 1 99 ? 13.784 -24.287 -2.318 1.00 91.12 99 THR A N 1
ATOM 814 C CA . THR A 1 99 ? 14.895 -23.746 -1.511 1.00 91.12 99 THR A CA 1
ATOM 815 C C . THR A 1 99 ? 14.493 -22.517 -0.695 1.00 91.12 99 THR A C 1
ATOM 817 O O . THR A 1 99 ? 14.539 -22.530 0.534 1.00 91.12 99 THR A O 1
ATOM 820 N N . HIS A 1 100 ? 14.092 -21.432 -1.355 1.00 91.69 100 HIS A N 1
ATOM 821 C CA . HIS A 1 100 ? 13.824 -20.144 -0.717 1.00 91.69 100 HIS A CA 1
ATOM 822 C C . HIS A 1 100 ? 12.522 -20.161 0.091 1.00 91.69 100 HIS A C 1
ATOM 824 O O . HIS A 1 100 ? 12.496 -19.652 1.207 1.00 91.69 100 HIS A O 1
ATOM 830 N N . ARG A 1 101 ? 11.463 -20.804 -0.416 1.00 93.25 101 ARG A N 1
ATOM 831 C CA . ARG A 1 101 ? 10.181 -20.949 0.294 1.00 93.25 101 ARG A CA 1
ATOM 832 C C . ARG A 1 101 ? 10.336 -21.692 1.622 1.00 93.25 101 ARG A C 1
ATOM 834 O O . ARG A 1 101 ? 9.737 -21.275 2.606 1.00 93.25 101 ARG A O 1
ATOM 841 N N . VAL A 1 102 ? 11.133 -22.765 1.648 1.00 92.81 102 VAL A N 1
ATOM 842 C CA . VAL A 1 102 ? 11.395 -23.551 2.867 1.00 92.81 102 VAL A CA 1
ATOM 843 C C . VAL A 1 102 ? 12.063 -22.667 3.917 1.00 92.81 102 VAL A C 1
ATOM 845 O O . VAL A 1 102 ? 11.543 -22.550 5.022 1.00 92.81 102 VAL A O 1
ATOM 848 N N . ARG A 1 103 ? 13.119 -21.938 3.529 1.00 92.25 103 ARG A N 1
ATOM 849 C CA . ARG A 1 103 ? 13.802 -20.969 4.403 1.00 92.25 103 ARG A CA 1
ATOM 850 C C . ARG A 1 103 ? 12.868 -19.870 4.919 1.00 92.25 103 ARG A C 1
ATOM 852 O O . ARG A 1 103 ? 12.854 -19.560 6.101 1.00 92.25 103 ARG A O 1
ATOM 859 N N . LEU A 1 104 ? 12.022 -19.306 4.053 1.00 92.62 104 LEU A N 1
ATOM 860 C CA . LEU A 1 104 ? 11.040 -18.274 4.431 1.00 92.62 104 LEU A CA 1
ATOM 861 C C . LEU A 1 104 ? 9.955 -18.767 5.408 1.00 92.62 104 LEU A C 1
ATOM 863 O O . LEU A 1 104 ? 9.293 -17.951 6.067 1.00 92.62 104 LEU A O 1
ATOM 867 N N . ASN A 1 105 ? 9.748 -20.082 5.477 1.00 94.50 105 ASN A N 1
ATOM 868 C CA . ASN A 1 105 ? 8.788 -20.737 6.358 1.00 94.50 105 ASN A CA 1
ATOM 869 C C . ASN A 1 105 ? 9.426 -21.319 7.625 1.00 94.50 105 ASN A C 1
ATOM 871 O O . ASN A 1 105 ? 8.696 -21.868 8.447 1.00 94.50 105 ASN A O 1
ATOM 875 N N . GLU A 1 106 ? 10.740 -21.178 7.826 1.00 91.56 106 GLU A N 1
ATOM 876 C CA . GLU A 1 106 ? 11.403 -21.619 9.055 1.00 91.56 106 GLU A CA 1
ATOM 877 C C . GLU A 1 106 ? 10.701 -21.048 10.298 1.00 91.56 106 GLU A C 1
ATOM 879 O O . GLU A 1 106 ? 10.369 -19.863 10.370 1.00 91.56 106 GLU A O 1
ATOM 884 N N . GLY A 1 107 ? 10.423 -21.921 11.270 1.00 88.00 107 GLY A N 1
ATOM 885 C CA . GLY A 1 107 ? 9.672 -21.576 12.480 1.00 88.00 107 GLY A CA 1
ATOM 886 C C . GLY A 1 107 ? 8.142 -21.581 12.335 1.00 88.00 107 GLY A C 1
ATOM 887 O O . GLY A 1 107 ? 7.454 -21.329 13.324 1.00 88.00 107 GLY A O 1
ATOM 888 N N . TYR A 1 108 ? 7.590 -21.903 11.158 1.00 89.56 108 TYR A N 1
ATOM 889 C CA . TYR A 1 108 ? 6.143 -21.965 10.915 1.00 89.56 108 TYR A CA 1
ATOM 890 C C . TYR A 1 108 ? 5.705 -23.327 10.331 1.00 89.56 108 TYR A C 1
ATOM 892 O O . TYR A 1 108 ? 6.357 -23.845 9.428 1.00 89.56 108 TYR A O 1
ATOM 900 N N . PRO A 1 109 ? 4.579 -23.918 10.785 1.00 86.25 109 PRO A N 1
ATOM 901 C CA . PRO A 1 109 ? 4.054 -25.171 10.222 1.00 86.25 109 PRO A CA 1
ATOM 902 C C . PRO A 1 109 ? 3.678 -25.053 8.734 1.00 86.25 109 PRO A C 1
ATOM 904 O O . PRO A 1 109 ? 3.090 -24.043 8.344 1.00 86.25 109 PRO A O 1
ATOM 907 N N . GLU A 1 110 ? 3.943 -26.074 7.909 1.00 74.38 110 GLU A N 1
ATOM 908 C CA . GLU A 1 110 ? 3.804 -25.994 6.437 1.00 74.38 110 GLU A CA 1
ATOM 909 C C . GLU A 1 110 ? 2.389 -25.633 5.939 1.00 74.38 110 GLU A C 1
ATOM 911 O O . GLU A 1 110 ? 2.261 -24.900 4.959 1.00 74.38 110 GLU A O 1
ATOM 916 N N . ASP A 1 111 ? 1.340 -26.022 6.670 1.00 74.38 111 ASP A N 1
ATOM 917 C CA . ASP A 1 111 ? -0.067 -25.802 6.297 1.00 74.38 111 ASP A CA 1
ATOM 918 C C . ASP A 1 111 ? -0.800 -24.790 7.190 1.00 74.38 111 ASP A C 1
ATOM 920 O O . ASP A 1 111 ? -1.983 -24.935 7.513 1.00 74.38 111 ASP A O 1
ATOM 924 N N . CYS A 1 112 ? -0.116 -23.723 7.601 1.00 85.12 112 CYS A N 1
ATOM 925 C CA . CYS A 1 112 ? -0.740 -22.653 8.377 1.00 85.12 112 CYS A CA 1
ATOM 926 C C . CYS A 1 112 ? -0.812 -21.321 7.620 1.00 85.12 112 CYS A C 1
ATOM 928 O O . CYS A 1 112 ? -0.088 -21.065 6.662 1.00 85.12 112 CYS A O 1
ATOM 930 N N . ILE A 1 113 ? -1.683 -20.426 8.093 1.00 91.00 113 ILE A N 1
ATOM 931 C CA . ILE A 1 113 ? -1.862 -19.062 7.559 1.00 91.00 113 ILE A CA 1
ATOM 932 C C . ILE A 1 113 ? -0.607 -18.175 7.674 1.00 91.00 113 ILE A C 1
ATOM 934 O O . ILE A 1 113 ? -0.593 -17.066 7.136 1.00 91.00 113 ILE A O 1
ATOM 938 N N . PHE A 1 114 ? 0.414 -18.653 8.391 1.00 93.81 114 PHE A N 1
ATOM 939 C CA . PHE A 1 114 ? 1.712 -18.008 8.563 1.00 93.81 114 PHE A CA 1
ATOM 940 C C . PHE A 1 114 ? 2.792 -18.585 7.645 1.00 93.81 114 PHE A C 1
ATOM 942 O O . PHE A 1 114 ? 3.922 -18.114 7.707 1.00 93.81 114 PHE A O 1
ATOM 949 N N . SER A 1 115 ? 2.476 -19.558 6.792 1.00 94.44 115 SER A N 1
ATOM 950 C CA . SER A 1 115 ? 3.434 -20.164 5.865 1.00 94.44 115 SER A CA 1
ATOM 951 C C . SER A 1 115 ? 3.090 -19.826 4.424 1.00 94.44 115 SER A C 1
ATOM 953 O O . SER A 1 115 ? 1.928 -19.820 4.012 1.00 94.44 115 SER A O 1
ATOM 955 N N . LEU A 1 116 ? 4.123 -19.533 3.640 1.00 94.56 116 LEU A N 1
ATOM 956 C CA . LEU A 1 116 ? 4.016 -19.342 2.205 1.00 94.56 116 LEU A CA 1
ATOM 957 C C . LEU A 1 116 ? 3.782 -20.700 1.536 1.00 94.56 116 LEU A C 1
ATOM 959 O O . LEU A 1 116 ? 4.648 -21.584 1.551 1.00 94.56 116 LEU A O 1
ATOM 963 N N . ARG A 1 117 ? 2.597 -20.859 0.945 1.00 92.94 117 ARG A N 1
ATOM 964 C CA . ARG A 1 117 ? 2.255 -22.043 0.151 1.00 92.94 117 ARG A CA 1
ATOM 965 C C . ARG A 1 117 ? 3.110 -22.110 -1.120 1.00 92.94 117 ARG A C 1
ATOM 967 O O . ARG A 1 117 ? 3.550 -21.059 -1.591 1.00 92.94 117 ARG A O 1
ATOM 974 N N . PRO A 1 118 ? 3.347 -23.313 -1.677 1.00 93.19 118 PRO A N 1
ATOM 975 C CA . PRO A 1 118 ? 3.985 -23.447 -2.981 1.00 93.19 118 PRO A CA 1
ATOM 976 C C . PRO A 1 118 ? 3.242 -22.610 -4.021 1.00 93.19 118 PRO A C 1
ATOM 978 O O . PRO A 1 118 ? 2.021 -22.719 -4.145 1.00 93.19 118 PRO A O 1
ATOM 981 N N . ILE A 1 119 ? 3.980 -21.765 -4.732 1.00 92.94 119 ILE A N 1
ATOM 982 C CA . ILE A 1 119 ? 3.421 -20.925 -5.792 1.00 92.94 119 ILE A CA 1
ATOM 983 C C . ILE A 1 119 ? 3.401 -21.755 -7.066 1.00 92.94 119 ILE A C 1
ATOM 985 O O . ILE A 1 119 ? 4.419 -22.359 -7.410 1.00 92.94 119 ILE A O 1
ATOM 989 N N . ARG A 1 120 ? 2.258 -21.805 -7.747 1.00 91.19 120 ARG A N 1
ATOM 990 C CA . ARG A 1 120 ? 2.097 -22.641 -8.937 1.00 91.19 120 ARG A CA 1
ATOM 991 C C . ARG A 1 120 ? 2.178 -21.823 -10.217 1.00 91.19 120 ARG A C 1
ATOM 993 O O . ARG A 1 120 ? 1.943 -20.614 -10.207 1.00 91.19 120 ARG A O 1
ATOM 1000 N N . VAL A 1 121 ? 2.480 -22.493 -11.326 1.00 86.75 121 VAL A N 1
ATOM 1001 C CA . VAL A 1 121 ? 2.500 -21.864 -12.655 1.00 86.75 121 VAL A CA 1
ATOM 1002 C C . VAL A 1 121 ? 1.101 -21.363 -13.030 1.00 86.75 121 VAL A C 1
ATOM 1004 O O . VAL A 1 121 ? 0.972 -20.260 -13.554 1.00 86.75 121 VAL A O 1
ATOM 1007 N N . GLU A 1 122 ? 0.044 -22.073 -12.625 1.00 88.75 122 GLU A N 1
ATOM 1008 C CA . GLU A 1 122 ? -1.340 -21.646 -12.886 1.00 88.75 122 GLU A CA 1
ATOM 1009 C C . GLU A 1 122 ? -1.694 -20.310 -12.197 1.00 88.75 122 GLU A C 1
ATOM 1011 O O . GLU A 1 122 ? -2.567 -19.567 -12.651 1.00 88.75 122 GLU A O 1
ATOM 1016 N N . ASP A 1 123 ? -1.025 -19.963 -11.090 1.00 87.75 123 ASP A N 1
ATOM 1017 C CA . ASP A 1 123 ? -1.211 -18.664 -10.429 1.00 87.75 123 ASP A CA 1
ATOM 1018 C C . ASP A 1 123 ? -0.555 -17.518 -11.217 1.00 87.75 123 ASP A C 1
ATOM 1020 O O . ASP A 1 123 ? -0.972 -16.360 -11.103 1.00 87.75 123 ASP A O 1
ATOM 1024 N N . LEU A 1 124 ? 0.459 -17.839 -12.025 1.00 84.19 124 LEU A N 1
ATOM 1025 C CA . LEU A 1 124 ? 1.112 -16.912 -12.943 1.00 84.19 124 LEU A CA 1
ATOM 1026 C C . LEU A 1 124 ? 0.268 -16.712 -14.210 1.00 84.19 124 LEU A C 1
ATOM 1028 O O . LEU A 1 124 ? 0.065 -15.569 -14.619 1.00 84.19 124 LEU A O 1
ATOM 1032 N N . GLU A 1 125 ? -0.306 -17.791 -14.747 1.00 84.00 125 GLU A N 1
ATOM 1033 C CA . GLU A 1 125 ? -1.257 -17.788 -15.874 1.00 84.00 125 GLU A CA 1
ATOM 1034 C C . GLU A 1 125 ? -2.473 -16.904 -15.619 1.00 84.00 125 GLU A C 1
ATOM 1036 O O . GLU A 1 125 ? -2.830 -16.066 -16.445 1.00 84.00 125 GLU A O 1
ATOM 1041 N N . LYS A 1 126 ? -3.073 -17.018 -14.427 1.00 84.81 126 LYS A N 1
ATOM 1042 C CA . LYS A 1 126 ? -4.213 -16.177 -14.027 1.00 84.81 126 LYS A CA 1
ATOM 1043 C C . LYS A 1 126 ? -3.888 -14.684 -14.009 1.00 84.81 126 LYS A C 1
ATOM 1045 O O . LYS A 1 126 ? -4.799 -13.866 -14.107 1.00 84.81 126 LYS A O 1
ATOM 1050 N N . ARG A 1 127 ? -2.618 -14.313 -13.801 1.00 76.62 127 ARG A N 1
ATOM 1051 C CA . ARG A 1 127 ? -2.178 -12.908 -13.754 1.00 76.62 127 ARG A CA 1
ATOM 1052 C C . ARG A 1 127 ? -1.741 -12.377 -15.108 1.00 76.62 127 ARG A C 1
ATOM 1054 O O . ARG A 1 127 ? -1.910 -11.185 -15.354 1.00 76.62 127 ARG A O 1
ATOM 1061 N N . VAL A 1 128 ? -1.123 -13.225 -15.921 1.00 75.25 128 VAL A N 1
ATOM 1062 C CA . VAL A 1 128 ? -0.566 -12.870 -17.225 1.00 75.25 128 VAL A CA 1
ATOM 1063 C C . VAL A 1 128 ? -1.060 -13.907 -18.227 1.00 75.25 128 VAL A C 1
ATOM 1065 O O . VAL A 1 128 ? -0.397 -14.931 -18.416 1.00 75.25 128 VAL A O 1
ATOM 1068 N N . PRO A 1 129 ? -2.230 -13.675 -18.841 1.00 64.81 129 PRO A N 1
ATOM 1069 C CA . PRO A 1 129 ? -2.735 -14.579 -19.860 1.00 64.81 129 PRO A CA 1
ATOM 1070 C C . PRO A 1 129 ? -1.770 -14.614 -21.062 1.00 64.81 129 PRO A C 1
ATOM 1072 O O . PRO A 1 129 ? -0.964 -13.702 -21.261 1.00 64.81 129 PRO A O 1
ATOM 1075 N N . HIS A 1 130 ? -1.828 -15.689 -21.852 1.00 67.06 130 HIS A N 1
ATOM 1076 C CA . HIS A 1 130 ? -1.032 -15.883 -23.081 1.00 67.06 130 HIS A CA 1
ATOM 1077 C C . HIS A 1 130 ? 0.483 -16.103 -22.885 1.00 67.06 130 HIS A C 1
ATOM 1079 O O . HIS A 1 130 ? 1.274 -15.960 -23.818 1.00 67.06 130 HIS A O 1
ATOM 1085 N N . GLY A 1 131 ? 0.923 -16.498 -21.685 1.00 65.06 131 GLY A N 1
ATOM 1086 C CA . GLY A 1 131 ? 2.227 -17.150 -21.520 1.00 65.06 131 GLY A CA 1
ATOM 1087 C C . GLY A 1 131 ? 3.462 -16.247 -21.584 1.00 65.06 131 GLY A C 1
ATOM 1088 O O . GLY A 1 131 ? 4.585 -16.756 -21.578 1.00 65.06 131 GLY A O 1
ATOM 1089 N N . GLN A 1 132 ? 3.304 -14.920 -21.631 1.00 72.38 132 GLN A N 1
ATOM 1090 C CA . GLN A 1 132 ? 4.423 -13.965 -21.675 1.00 72.38 132 GLN A CA 1
ATOM 1091 C C . GLN A 1 132 ? 4.983 -13.672 -20.271 1.00 72.38 132 GLN A C 1
ATOM 1093 O O . GLN A 1 132 ? 5.039 -12.534 -19.793 1.00 72.38 132 GLN A O 1
ATOM 1098 N N . TYR A 1 133 ? 5.391 -14.726 -19.564 1.00 80.00 133 TYR A N 1
ATOM 1099 C CA . TYR A 1 133 ? 5.920 -14.600 -18.211 1.00 80.00 133 TYR A CA 1
ATOM 1100 C C . TYR A 1 133 ? 7.286 -13.924 -18.199 1.00 80.00 133 TYR A C 1
ATOM 1102 O O . TYR A 1 133 ? 8.130 -14.125 -19.071 1.00 80.00 133 TYR A O 1
ATOM 1110 N N . SER A 1 134 ? 7.525 -13.143 -17.154 1.00 81.06 134 SER A N 1
ATOM 1111 C CA . SER A 1 134 ? 8.811 -12.511 -16.900 1.00 81.06 134 SER A CA 1
ATOM 1112 C C . SER A 1 134 ? 9.181 -12.701 -15.435 1.00 81.06 134 SER A C 1
ATOM 1114 O O . SER A 1 134 ? 8.316 -12.930 -14.583 1.00 81.06 134 SER A O 1
ATOM 1116 N N . ARG A 1 135 ? 10.466 -12.524 -15.109 1.00 84.25 135 ARG A N 1
ATOM 1117 C CA . ARG A 1 135 ? 10.938 -12.513 -13.712 1.00 84.25 135 ARG A CA 1
ATOM 1118 C C . ARG A 1 135 ? 10.203 -11.459 -12.872 1.00 84.25 135 ARG A C 1
ATOM 1120 O O . ARG A 1 135 ? 10.074 -11.607 -11.662 1.00 84.25 135 ARG A O 1
ATOM 1127 N N . ASN A 1 136 ? 9.678 -10.418 -13.517 1.00 81.25 136 ASN A N 1
ATOM 1128 C CA . ASN A 1 136 ? 8.898 -9.365 -12.871 1.00 81.25 136 ASN A CA 1
ATOM 1129 C C . ASN A 1 136 ? 7.525 -9.865 -12.444 1.00 81.25 136 ASN A C 1
ATOM 1131 O O . ASN A 1 136 ? 7.138 -9.671 -11.296 1.00 81.25 136 ASN A O 1
ATOM 1135 N N . HIS A 1 137 ? 6.829 -10.555 -13.349 1.00 85.62 137 HIS A N 1
ATOM 1136 C CA . HIS A 1 137 ? 5.538 -11.172 -13.058 1.00 85.62 137 HIS A CA 1
ATOM 1137 C C . HIS A 1 137 ? 5.668 -12.181 -11.909 1.00 85.62 137 HIS A C 1
ATOM 1139 O O . HIS A 1 137 ? 4.854 -12.178 -10.984 1.00 85.62 137 HIS A O 1
ATOM 1145 N N . LEU A 1 138 ? 6.751 -12.966 -11.910 1.00 89.06 138 LEU A N 1
ATOM 1146 C CA . LEU A 1 138 ? 7.054 -13.903 -10.831 1.00 89.06 138 LEU A CA 1
ATOM 1147 C C . LEU A 1 138 ? 7.349 -13.190 -9.497 1.00 89.06 138 LEU A C 1
ATOM 1149 O O . LEU A 1 138 ? 6.775 -13.551 -8.470 1.00 89.06 138 LEU A O 1
ATOM 1153 N N . GLY A 1 139 ? 8.182 -12.144 -9.501 1.00 89.50 139 GLY A N 1
ATOM 1154 C CA . GLY A 1 139 ? 8.477 -11.347 -8.305 1.00 89.50 139 GLY A CA 1
ATOM 1155 C C . GLY A 1 139 ? 7.235 -10.678 -7.705 1.00 89.50 139 GLY A C 1
ATOM 1156 O O . GLY A 1 139 ? 7.049 -10.693 -6.489 1.00 89.50 139 GLY A O 1
ATOM 1157 N N . GLU A 1 140 ? 6.332 -10.157 -8.541 1.00 87.50 140 GLU A N 1
ATOM 1158 C CA . GLU A 1 140 ? 5.043 -9.598 -8.106 1.00 87.50 140 GLU A CA 1
ATOM 1159 C C . GLU A 1 140 ? 4.111 -10.659 -7.503 1.00 87.50 140 GLU A C 1
ATOM 1161 O O . GLU A 1 140 ? 3.397 -10.384 -6.531 1.00 87.50 140 GLU A O 1
ATOM 1166 N N . LEU A 1 141 ? 4.094 -11.869 -8.068 1.00 90.88 141 LEU A N 1
ATOM 1167 C CA . LEU A 1 141 ? 3.312 -12.991 -7.551 1.00 90.88 141 LEU A CA 1
ATOM 1168 C C . LEU A 1 141 ? 3.815 -13.431 -6.175 1.00 90.88 141 LEU A C 1
ATOM 1170 O O . LEU A 1 141 ? 3.033 -13.442 -5.218 1.00 90.88 141 LEU A O 1
ATOM 1174 N N . ILE A 1 142 ? 5.120 -13.684 -6.056 1.00 93.06 142 ILE A N 1
ATOM 1175 C CA . ILE A 1 142 ? 5.769 -14.056 -4.793 1.00 93.06 142 ILE A CA 1
ATOM 1176 C C . ILE A 1 142 ? 5.561 -12.963 -3.744 1.00 93.06 142 ILE A C 1
ATOM 1178 O O . ILE A 1 142 ? 5.102 -13.250 -2.639 1.00 93.06 142 ILE A O 1
ATOM 1182 N N . CYS A 1 143 ? 5.832 -11.700 -4.088 1.00 92.69 143 CYS A N 1
ATOM 1183 C CA . CYS A 1 143 ? 5.664 -10.576 -3.171 1.00 92.69 143 CYS A CA 1
ATOM 1184 C C . CYS A 1 143 ? 4.222 -10.461 -2.676 1.00 92.69 143 CYS A C 1
ATOM 1186 O O . CYS A 1 143 ? 3.996 -10.256 -1.487 1.00 92.69 143 CYS A O 1
ATOM 1188 N N . SER A 1 144 ? 3.237 -10.606 -3.562 1.00 91.19 144 SER A N 1
ATOM 1189 C CA . SER A 1 144 ? 1.825 -10.531 -3.192 1.00 91.19 144 SER A CA 1
ATOM 1190 C C . SER A 1 144 ? 1.416 -11.653 -2.237 1.00 91.19 144 SER A C 1
ATOM 1192 O O . SER A 1 144 ? 0.681 -11.394 -1.282 1.00 91.19 144 SER A O 1
ATOM 1194 N N . ALA A 1 145 ? 1.869 -12.883 -2.488 1.00 92.94 145 ALA A N 1
ATOM 1195 C CA . ALA A 1 145 ? 1.586 -14.024 -1.623 1.00 92.94 145 ALA A CA 1
ATOM 1196 C C . ALA A 1 145 ? 2.273 -13.857 -0.257 1.00 92.94 145 ALA A C 1
ATOM 1198 O O . ALA A 1 145 ? 1.633 -13.969 0.792 1.00 92.94 145 ALA A O 1
ATOM 1199 N N . PHE A 1 146 ? 3.554 -13.487 -0.262 1.00 94.75 146 PHE A N 1
ATOM 1200 C CA . PHE A 1 146 ? 4.347 -13.324 0.950 1.00 94.75 146 PHE A CA 1
ATOM 1201 C C . PHE A 1 146 ? 3.900 -12.130 1.801 1.00 94.75 146 PHE A C 1
ATOM 1203 O O . PHE A 1 146 ? 3.851 -12.234 3.024 1.00 94.75 146 PHE A O 1
ATOM 1210 N N . LYS A 1 147 ? 3.456 -11.031 1.177 1.00 93.75 147 LYS A N 1
ATOM 1211 C CA . LYS A 1 147 ? 2.869 -9.876 1.874 1.00 93.75 147 LYS A CA 1
ATOM 1212 C C . LYS A 1 147 ? 1.680 -10.278 2.747 1.00 93.75 147 LYS A C 1
ATOM 1214 O O . LYS A 1 147 ? 1.561 -9.798 3.873 1.00 93.75 147 LYS A O 1
ATOM 1219 N N . SER A 1 148 ? 0.806 -11.159 2.252 1.00 91.88 148 SER A N 1
ATOM 1220 C CA . SER A 1 148 ? -0.341 -11.645 3.030 1.00 91.88 148 SER A CA 1
ATOM 1221 C C . SER A 1 148 ? 0.105 -12.453 4.249 1.00 91.88 148 SER A C 1
ATOM 1223 O O . SER A 1 148 ? -0.424 -12.262 5.342 1.00 91.88 148 SER A O 1
ATOM 1225 N N . VAL A 1 149 ? 1.100 -13.322 4.064 1.00 94.62 149 VAL A N 1
ATOM 1226 C CA . VAL A 1 149 ? 1.673 -14.151 5.130 1.00 94.62 149 VAL A CA 1
ATOM 1227 C C . VAL A 1 149 ? 2.347 -13.287 6.197 1.00 94.62 149 VAL A C 1
ATOM 1229 O O . VAL A 1 149 ? 2.052 -13.429 7.383 1.00 94.62 149 VAL A O 1
ATOM 1232 N N . LEU A 1 150 ? 3.197 -12.343 5.787 1.00 95.19 150 LEU A N 1
ATOM 1233 C CA . LEU A 1 150 ? 3.868 -11.419 6.698 1.00 95.19 150 LEU A CA 1
ATOM 1234 C C . LEU A 1 150 ? 2.869 -10.577 7.488 1.00 95.19 150 LEU A C 1
ATOM 1236 O O . LEU A 1 150 ? 3.025 -10.450 8.696 1.00 95.19 150 LEU A O 1
ATOM 1240 N N . ARG A 1 151 ? 1.795 -10.083 6.860 1.00 94.50 151 ARG A N 1
ATOM 1241 C CA . ARG A 1 151 ? 0.743 -9.355 7.584 1.00 94.50 151 ARG A CA 1
ATOM 1242 C C . ARG A 1 151 ? 0.140 -10.191 8.716 1.00 94.50 151 ARG A C 1
ATOM 1244 O O . ARG A 1 151 ? -0.043 -9.671 9.814 1.00 94.50 151 ARG A O 1
ATOM 1251 N N . HIS A 1 152 ? -0.168 -11.466 8.470 1.00 94.38 152 HIS A N 1
ATOM 1252 C CA . HIS A 1 152 ? -0.677 -12.360 9.515 1.00 94.38 152 HIS A CA 1
ATOM 1253 C C . HIS A 1 152 ? 0.342 -12.560 10.639 1.00 94.38 152 HIS A C 1
ATOM 1255 O O . HIS A 1 152 ? -0.033 -12.491 11.808 1.00 94.38 152 HIS A O 1
ATOM 1261 N N . ARG A 1 153 ? 1.622 -12.760 10.291 1.00 95.12 153 ARG A N 1
ATOM 1262 C CA . ARG A 1 153 ? 2.714 -12.897 11.268 1.00 95.12 153 ARG A CA 1
ATOM 1263 C C . ARG A 1 153 ? 2.833 -11.644 12.144 1.00 95.12 153 ARG A C 1
ATOM 1265 O O . ARG A 1 153 ? 2.858 -11.777 13.361 1.00 95.12 153 ARG A O 1
ATOM 1272 N N . VAL A 1 154 ? 2.824 -10.444 11.550 1.00 95.44 154 VAL A N 1
ATOM 1273 C CA . VAL A 1 154 ? 2.895 -9.176 12.302 1.00 95.44 154 VAL A CA 1
ATOM 1274 C C . VAL A 1 154 ? 1.713 -9.021 13.253 1.00 95.44 154 VAL A C 1
ATOM 1276 O O . VAL A 1 154 ? 1.914 -8.695 14.416 1.00 95.44 154 VAL A O 1
ATOM 1279 N N . LEU A 1 155 ? 0.484 -9.260 12.785 1.00 94.69 155 LEU A N 1
ATOM 1280 C CA . LEU A 1 155 ? -0.708 -9.087 13.620 1.00 94.69 155 LEU A CA 1
ATOM 1281 C C . LEU A 1 155 ? -0.735 -10.060 14.804 1.00 94.69 155 LEU A C 1
ATOM 1283 O O . LEU A 1 155 ? -1.066 -9.645 15.911 1.00 94.69 155 LEU A O 1
ATOM 1287 N N . ALA A 1 156 ? -0.350 -11.321 14.590 1.00 94.31 156 ALA A N 1
ATOM 1288 C CA . ALA A 1 156 ? -0.249 -12.298 15.671 1.00 94.31 156 ALA A CA 1
ATOM 1289 C C . ALA A 1 156 ? 0.851 -11.922 16.679 1.00 94.31 156 ALA A C 1
ATOM 1291 O O . ALA A 1 156 ? 0.592 -11.879 17.877 1.00 94.31 156 ALA A O 1
ATOM 1292 N N . LEU A 1 157 ? 2.053 -11.573 16.202 1.00 95.12 157 LEU A N 1
ATOM 1293 C CA . LEU A 1 157 ? 3.167 -11.164 17.067 1.00 95.12 157 LEU A CA 1
ATOM 1294 C C . LEU A 1 157 ? 2.872 -9.874 17.837 1.00 95.12 157 LEU A C 1
ATOM 1296 O O . LEU A 1 157 ? 3.311 -9.731 18.973 1.00 95.12 157 LEU A O 1
ATOM 1300 N N . LYS A 1 158 ? 2.108 -8.948 17.249 1.00 94.81 158 LYS A N 1
ATOM 1301 C CA . LYS A 1 158 ? 1.659 -7.730 17.929 1.00 94.81 158 LYS A CA 1
ATOM 1302 C C . LYS A 1 158 ? 0.770 -8.061 19.127 1.00 94.81 158 LYS A C 1
ATOM 1304 O O . LYS A 1 158 ? 1.031 -7.572 20.222 1.00 94.81 158 LYS A O 1
ATOM 1309 N N . VAL A 1 159 ? -0.251 -8.900 18.936 1.00 94.94 159 VAL A N 1
ATOM 1310 C CA . VAL A 1 159 ? -1.132 -9.323 20.037 1.00 94.94 159 VAL A CA 1
ATOM 1311 C C . VAL A 1 159 ? -0.339 -10.071 21.100 1.00 94.94 159 VAL A C 1
ATOM 1313 O O . VAL A 1 159 ? -0.485 -9.771 22.284 1.00 94.94 159 VAL A O 1
ATOM 1316 N N . GLN A 1 160 ? 0.544 -10.980 20.683 1.00 94.94 160 GLN A N 1
ATOM 1317 C CA . GLN A 1 160 ? 1.422 -11.704 21.592 1.00 94.94 160 GLN A CA 1
ATOM 1318 C C . GLN A 1 160 ? 2.294 -10.745 22.414 1.00 94.94 160 GLN A C 1
ATOM 1320 O O . GLN A 1 160 ? 2.350 -10.879 23.630 1.00 94.94 160 GLN A O 1
ATOM 1325 N N . TYR A 1 161 ? 2.916 -9.745 21.784 1.00 95.06 161 TYR A N 1
ATOM 1326 C CA . TYR A 1 161 ? 3.726 -8.733 22.465 1.00 95.06 161 TYR A CA 1
ATOM 1327 C C . TYR A 1 161 ? 2.914 -7.925 23.489 1.00 95.06 161 TYR A C 1
ATOM 1329 O O . TYR A 1 161 ? 3.345 -7.776 24.630 1.00 95.06 161 TYR A O 1
ATOM 1337 N N . GLU A 1 162 ? 1.715 -7.459 23.128 1.00 94.06 162 GLU A N 1
ATOM 1338 C CA . GLU A 1 162 ? 0.845 -6.685 24.028 1.00 94.06 162 GLU A CA 1
ATOM 1339 C C . GLU A 1 162 ? 0.327 -7.514 25.218 1.00 94.06 162 GLU A C 1
ATOM 1341 O O . GLU A 1 162 ? 0.237 -7.016 26.345 1.00 94.06 162 GLU A O 1
ATOM 1346 N N . VAL A 1 163 ? -0.005 -8.789 24.989 1.00 95.12 163 VAL A N 1
ATOM 1347 C CA . VAL A 1 163 ? -0.405 -9.733 26.044 1.00 95.12 163 VAL A CA 1
ATOM 1348 C C . VAL A 1 163 ? 0.782 -10.057 26.952 1.00 95.12 163 VAL A C 1
ATOM 1350 O O . VAL A 1 163 ? 0.642 -10.011 28.174 1.00 95.12 163 VAL A O 1
ATOM 1353 N N . SER A 1 164 ? 1.954 -10.325 26.376 1.00 94.44 164 SER A N 1
ATOM 1354 C CA . SER A 1 164 ? 3.197 -10.582 27.107 1.00 94.44 164 SER A CA 1
ATOM 1355 C C . SER A 1 164 ? 3.637 -9.391 27.951 1.00 94.44 164 SER A C 1
ATOM 1357 O O . SER A 1 164 ? 3.981 -9.586 29.112 1.00 94.44 164 SER A O 1
ATOM 1359 N N . GLY A 1 165 ? 3.546 -8.161 27.437 1.00 94.62 165 GLY A N 1
ATOM 1360 C CA . GLY A 1 165 ? 3.841 -6.950 28.209 1.00 94.62 165 GLY A CA 1
ATOM 1361 C C . GLY A 1 165 ? 2.952 -6.833 29.451 1.00 94.62 165 GLY A C 1
ATOM 1362 O O . GLY A 1 165 ? 3.442 -6.608 30.556 1.00 94.62 165 GLY A O 1
ATOM 1363 N N . GLN A 1 166 ? 1.652 -7.118 29.310 1.00 94.50 166 GLN A N 1
ATOM 1364 C CA . GLN A 1 166 ? 0.731 -7.145 30.451 1.00 94.50 166 GLN A CA 1
ATOM 1365 C C . GLN A 1 166 ? 1.025 -8.263 31.457 1.00 94.50 166 GLN A C 1
ATOM 1367 O O . GLN A 1 166 ? 0.676 -8.106 32.625 1.00 94.50 166 GLN A O 1
ATOM 1372 N N . LEU A 1 167 ? 1.580 -9.401 31.031 1.00 92.81 167 LEU A N 1
ATOM 1373 C CA . LEU A 1 167 ? 2.007 -10.484 31.928 1.00 92.81 167 LEU A CA 1
ATOM 1374 C C . LEU A 1 167 ? 3.333 -10.141 32.626 1.00 92.81 167 LEU A C 1
ATOM 1376 O O . LEU A 1 167 ? 3.481 -10.412 33.819 1.00 92.81 167 LEU A O 1
ATOM 1380 N N . PHE A 1 168 ? 4.255 -9.487 31.920 1.00 93.31 168 PHE A N 1
ATOM 1381 C CA . PHE A 1 168 ? 5.533 -9.012 32.449 1.00 93.31 168 PHE A CA 1
ATOM 1382 C C . PHE A 1 168 ? 5.349 -7.967 33.554 1.00 93.31 168 PHE A C 1
ATOM 1384 O O . PHE A 1 168 ? 5.878 -8.141 34.649 1.00 93.31 168 PHE A O 1
ATOM 1391 N N . GLU A 1 169 ? 4.485 -6.963 33.348 1.00 92.00 169 GLU A N 1
ATOM 1392 C CA . GLU A 1 169 ? 4.107 -5.975 34.381 1.00 92.00 169 GLU A CA 1
ATOM 1393 C C . GLU A 1 169 ? 3.559 -6.617 35.672 1.00 92.00 169 GLU A C 1
ATOM 1395 O O . GLU A 1 169 ? 3.440 -5.968 36.713 1.00 92.00 169 GLU A O 1
ATOM 1400 N N . ARG A 1 170 ? 3.174 -7.895 35.607 1.00 87.31 170 ARG A N 1
ATOM 1401 C CA . ARG A 1 170 ? 2.598 -8.669 36.711 1.00 87.31 170 ARG A CA 1
ATOM 1402 C C . ARG A 1 170 ? 3.579 -9.666 37.324 1.00 87.31 170 ARG A C 1
ATOM 1404 O O . ARG A 1 170 ? 3.192 -10.343 38.273 1.00 87.31 170 ARG A O 1
ATOM 1411 N N . GLY A 1 171 ? 4.800 -9.764 36.799 1.00 89.81 171 GLY A N 1
ATOM 1412 C CA . GLY A 1 171 ? 5.802 -10.741 37.224 1.00 89.81 171 GLY A CA 1
ATOM 1413 C C . GLY A 1 171 ? 5.489 -12.183 36.810 1.00 89.81 171 GLY A C 1
ATOM 1414 O O . GLY A 1 171 ? 6.016 -13.107 37.419 1.00 89.81 171 GLY A O 1
ATOM 1415 N N . GLU A 1 172 ? 4.616 -12.395 35.815 1.00 88.56 172 GLU A N 1
ATOM 1416 C CA . GLU A 1 172 ? 4.261 -13.730 35.291 1.00 88.56 172 GLU A CA 1
ATOM 1417 C C . GLU A 1 172 ? 5.144 -14.150 34.091 1.00 88.56 172 GLU A C 1
ATOM 1419 O O . GLU A 1 172 ? 4.988 -15.253 33.573 1.00 88.56 172 GLU A O 1
ATOM 1424 N N . MET A 1 173 ? 6.053 -13.280 33.634 1.00 90.81 173 MET A N 1
ATOM 1425 C CA . MET A 1 173 ? 6.949 -13.490 32.488 1.00 90.81 173 MET A CA 1
ATOM 1426 C C . MET A 1 173 ? 8.315 -12.840 32.754 1.00 90.81 173 MET A C 1
ATOM 1428 O O . MET A 1 173 ? 8.385 -11.837 33.466 1.00 90.81 173 MET A O 1
ATOM 1432 N N . SER A 1 174 ? 9.386 -13.406 32.192 1.00 92.56 174 SER A N 1
ATOM 1433 C CA . SER A 1 174 ? 10.745 -12.858 32.303 1.00 92.56 174 SER A CA 1
ATOM 1434 C C . SER A 1 174 ? 11.035 -11.766 31.267 1.00 92.56 174 SER A C 1
ATOM 1436 O O . SER A 1 174 ? 10.398 -11.698 30.215 1.00 92.56 174 SER A O 1
ATOM 1438 N N . ASP A 1 175 ? 12.036 -10.931 31.551 1.00 93.00 175 ASP A N 1
ATOM 1439 C CA . ASP A 1 175 ? 12.479 -9.854 30.654 1.00 93.00 175 ASP A CA 1
ATOM 1440 C C . ASP A 1 175 ? 12.990 -10.408 29.312 1.00 93.00 175 ASP A C 1
ATOM 1442 O O . ASP A 1 175 ? 12.532 -10.012 28.243 1.00 93.00 175 ASP A O 1
ATOM 1446 N N . TRP A 1 176 ? 13.823 -11.453 29.371 1.00 94.06 176 TRP A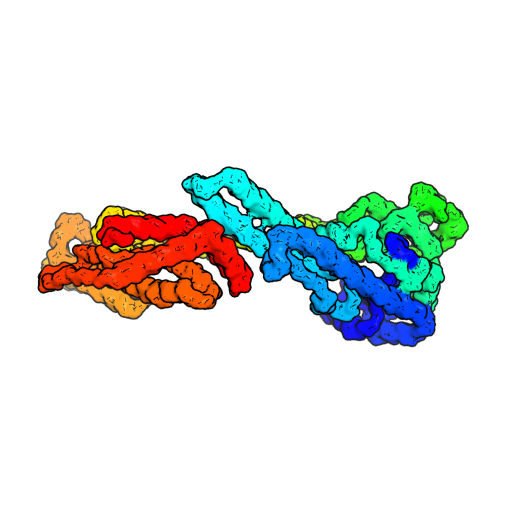 N 1
ATOM 1447 C CA . TRP A 1 176 ? 14.349 -12.145 28.191 1.00 94.06 176 TRP A CA 1
ATOM 1448 C C . TRP A 1 176 ? 13.246 -12.689 27.261 1.00 94.06 176 TRP A C 1
ATOM 1450 O O . TRP A 1 176 ? 13.357 -12.606 26.035 1.00 94.06 176 TRP A O 1
ATOM 1460 N N . GLU A 1 177 ? 12.157 -13.237 27.814 1.00 92.44 177 GLU A N 1
ATOM 1461 C CA . GLU A 1 177 ? 11.027 -13.719 27.007 1.00 92.44 177 GLU A CA 1
ATOM 1462 C C . GLU A 1 177 ? 10.319 -12.576 26.273 1.00 92.44 177 GLU A C 1
ATOM 1464 O O . GLU A 1 177 ? 9.975 -12.728 25.094 1.00 92.44 177 GLU A O 1
ATOM 1469 N N . LEU A 1 178 ? 10.115 -11.442 26.951 1.00 93.94 178 LEU A N 1
ATOM 1470 C CA . LEU A 1 178 ? 9.476 -10.261 26.378 1.00 93.94 178 LEU A CA 1
ATOM 1471 C C . LEU A 1 178 ? 10.346 -9.634 25.282 1.00 93.94 178 LEU A C 1
ATOM 1473 O O . LEU A 1 178 ? 9.837 -9.344 24.196 1.00 93.94 178 LEU A O 1
ATOM 1477 N N . GLU A 1 179 ? 11.649 -9.483 25.528 1.00 94.62 179 GLU A N 1
ATOM 1478 C CA . GLU A 1 179 ? 12.608 -8.962 24.548 1.00 94.62 179 GLU A CA 1
ATOM 1479 C C . GLU A 1 179 ? 12.648 -9.818 23.280 1.00 94.62 179 GLU A C 1
ATOM 1481 O O . GLU A 1 179 ? 12.618 -9.288 22.166 1.00 94.62 179 GLU A O 1
ATOM 1486 N N . ARG A 1 180 ? 12.629 -11.149 23.420 1.00 95.62 180 ARG A N 1
ATOM 1487 C CA . ARG A 1 180 ? 12.598 -12.066 22.273 1.00 95.62 180 ARG A CA 1
ATOM 1488 C C . ARG A 1 180 ? 11.342 -11.877 21.416 1.00 95.62 180 ARG A C 1
ATOM 1490 O O . ARG A 1 180 ? 11.433 -11.867 20.187 1.00 95.62 180 ARG A O 1
ATOM 1497 N N . ILE A 1 181 ? 10.172 -11.724 22.043 1.00 94.25 181 ILE A N 1
ATOM 1498 C CA . ILE A 1 181 ? 8.901 -11.486 21.335 1.00 94.25 181 ILE A CA 1
ATOM 1499 C C . ILE A 1 181 ? 8.913 -10.107 20.667 1.00 94.25 181 ILE A C 1
ATOM 1501 O O . ILE A 1 181 ? 8.501 -9.979 19.512 1.00 94.25 181 ILE A O 1
ATOM 1505 N N . HIS A 1 182 ? 9.430 -9.091 21.359 1.00 95.19 182 HIS A N 1
ATOM 1506 C CA . HIS A 1 182 ? 9.570 -7.742 20.822 1.00 95.19 182 HIS A CA 1
ATOM 1507 C C . HIS A 1 182 ? 10.470 -7.719 19.581 1.00 95.19 182 HIS A C 1
ATOM 1509 O O . HIS A 1 182 ? 10.066 -7.196 18.540 1.00 95.19 182 HIS A O 1
ATOM 1515 N N . ALA A 1 183 ? 11.642 -8.355 19.652 1.00 95.94 183 ALA A N 1
ATOM 1516 C CA . ALA A 1 183 ? 12.577 -8.458 18.537 1.00 95.94 183 ALA A CA 1
ATOM 1517 C C . ALA A 1 183 ? 11.948 -9.173 17.330 1.00 95.94 183 ALA A C 1
ATOM 1519 O O . ALA A 1 183 ? 12.059 -8.690 16.202 1.00 95.94 183 ALA A O 1
ATOM 1520 N N . ALA A 1 184 ? 11.226 -10.277 17.559 1.00 94.62 184 ALA A N 1
ATOM 1521 C CA . ALA A 1 184 ? 10.511 -10.988 16.501 1.00 94.62 184 ALA A CA 1
ATOM 1522 C C . ALA A 1 184 ? 9.415 -10.118 15.859 1.00 94.62 184 ALA A C 1
ATOM 1524 O O . ALA A 1 184 ? 9.340 -10.021 14.633 1.00 94.62 184 ALA A O 1
ATOM 1525 N N . CYS A 1 185 ? 8.597 -9.442 16.673 1.00 94.44 185 CYS A N 1
ATOM 1526 C CA . CYS A 1 185 ? 7.558 -8.524 16.203 1.00 94.44 185 CYS A CA 1
ATOM 1527 C C . CYS A 1 185 ? 8.154 -7.394 15.350 1.00 94.44 185 CYS A C 1
ATOM 1529 O O . CYS A 1 185 ? 7.693 -7.148 14.232 1.00 94.44 185 CYS A O 1
ATOM 1531 N N . HIS A 1 186 ? 9.223 -6.759 15.836 1.00 94.88 186 HIS A N 1
ATOM 1532 C CA . HIS A 1 186 ? 9.904 -5.672 15.143 1.00 94.88 186 HIS A CA 1
ATOM 1533 C C . HIS A 1 186 ? 10.535 -6.132 13.821 1.00 94.88 186 HIS A C 1
ATOM 1535 O O . HIS A 1 186 ? 10.343 -5.480 12.796 1.00 94.88 186 HIS A O 1
ATOM 1541 N N . ALA A 1 187 ? 11.231 -7.274 13.807 1.00 95.00 187 ALA A N 1
ATOM 1542 C CA . ALA A 1 187 ? 11.864 -7.812 12.602 1.00 95.00 187 ALA A CA 1
ATOM 1543 C C . ALA A 1 187 ? 10.839 -8.132 11.501 1.00 95.00 187 ALA A C 1
ATOM 1545 O O . ALA A 1 187 ? 10.999 -7.706 10.355 1.00 95.00 187 ALA A O 1
ATOM 1546 N N . VAL A 1 188 ? 9.746 -8.820 11.849 1.00 95.06 188 VAL A N 1
ATOM 1547 C CA . VAL A 1 188 ? 8.685 -9.155 10.886 1.00 95.06 188 VAL A CA 1
ATOM 1548 C C . VAL A 1 188 ? 7.946 -7.891 10.432 1.00 95.06 188 VAL A C 1
ATOM 1550 O O . VAL A 1 188 ? 7.627 -7.765 9.247 1.00 95.06 188 VAL A O 1
ATOM 1553 N N . ARG A 1 189 ? 7.702 -6.924 11.331 1.00 94.88 189 ARG A N 1
ATOM 1554 C CA . ARG A 1 189 ? 7.089 -5.634 10.976 1.00 94.88 189 ARG A CA 1
ATOM 1555 C C . ARG A 1 189 ? 7.969 -4.846 10.018 1.00 94.88 189 ARG A C 1
ATOM 1557 O O . ARG A 1 189 ? 7.449 -4.352 9.020 1.00 94.88 189 ARG A O 1
ATOM 1564 N N . ALA A 1 190 ? 9.269 -4.753 10.277 1.00 93.69 190 ALA A N 1
ATOM 1565 C CA . ALA A 1 190 ? 10.213 -4.096 9.381 1.00 93.69 190 ALA A CA 1
ATOM 1566 C C . ALA A 1 190 ? 10.196 -4.756 7.994 1.00 93.69 190 ALA A C 1
ATOM 1568 O O . ALA A 1 190 ? 9.985 -4.065 6.999 1.00 93.69 190 ALA A O 1
ATOM 1569 N N . GLN A 1 191 ? 10.283 -6.092 7.944 1.00 93.69 191 GLN A N 1
ATOM 1570 C CA . GLN A 1 191 ? 10.225 -6.851 6.694 1.00 93.69 191 GLN A CA 1
ATOM 1571 C C . GLN A 1 191 ? 8.912 -6.618 5.936 1.00 93.69 191 GLN A C 1
ATOM 1573 O O . GLN A 1 191 ? 8.938 -6.389 4.732 1.00 93.69 191 GLN A O 1
ATOM 1578 N N . TYR A 1 192 ? 7.759 -6.647 6.614 1.00 94.38 192 TYR A N 1
ATOM 1579 C CA . TYR A 1 192 ? 6.465 -6.355 5.989 1.00 94.38 192 TYR A CA 1
ATOM 1580 C C . TYR A 1 192 ? 6.412 -4.927 5.447 1.00 94.38 192 TYR A C 1
ATOM 1582 O O . TYR A 1 192 ? 5.968 -4.718 4.320 1.00 94.38 192 TYR A O 1
ATOM 1590 N N . THR A 1 193 ? 6.864 -3.955 6.240 1.00 91.62 193 THR A N 1
ATOM 1591 C CA . THR A 1 193 ? 6.742 -2.522 5.952 1.00 91.62 193 THR A CA 1
ATOM 1592 C C . THR A 1 193 ? 7.563 -2.125 4.729 1.00 91.62 193 THR A C 1
ATOM 1594 O O . THR A 1 193 ? 7.067 -1.352 3.908 1.00 91.62 193 THR A O 1
ATOM 1597 N N . SER A 1 194 ? 8.770 -2.681 4.579 1.00 90.00 194 SER A N 1
ATOM 1598 C CA . SER A 1 194 ? 9.673 -2.415 3.451 1.00 90.00 194 SER A CA 1
ATOM 1599 C C . SER A 1 194 ? 9.456 -3.315 2.233 1.00 90.00 194 SER A C 1
ATOM 1601 O O . SER A 1 194 ? 9.960 -2.983 1.170 1.00 90.00 194 SER A O 1
ATOM 1603 N N . LEU A 1 195 ? 8.703 -4.419 2.348 1.00 90.62 195 LEU A N 1
ATOM 1604 C CA . LEU A 1 195 ? 8.574 -5.420 1.284 1.00 90.62 195 LEU A CA 1
ATOM 1605 C C . LEU A 1 195 ? 8.133 -4.825 -0.065 1.00 90.62 195 LEU A C 1
ATOM 1607 O O . LEU A 1 195 ? 6.988 -4.369 -0.206 1.00 90.62 195 LEU A O 1
ATOM 1611 N N . THR A 1 196 ? 8.984 -4.972 -1.083 1.00 85.38 196 THR A N 1
ATOM 1612 C CA . THR A 1 196 ? 8.638 -4.696 -2.484 1.00 85.38 196 THR A CA 1
ATOM 1613 C C . THR A 1 196 ? 8.849 -5.896 -3.413 1.00 85.38 196 THR A C 1
ATOM 1615 O O . THR A 1 196 ? 9.641 -6.796 -3.121 1.00 85.38 196 THR A O 1
ATOM 1618 N N . PRO A 1 197 ? 8.186 -5.912 -4.588 1.00 84.88 197 PRO A N 1
ATOM 1619 C CA . PRO A 1 197 ? 8.461 -6.910 -5.620 1.00 84.88 197 PRO A CA 1
ATOM 1620 C C . PRO A 1 197 ? 9.915 -6.929 -6.104 1.00 84.88 197 PRO A C 1
ATOM 1622 O O . PRO A 1 197 ? 10.394 -7.984 -6.516 1.00 84.88 197 PRO A O 1
ATOM 1625 N N . ASP A 1 198 ? 10.620 -5.791 -6.064 1.00 77.38 198 ASP A N 1
ATOM 1626 C CA . ASP A 1 198 ? 12.021 -5.744 -6.486 1.00 77.38 198 ASP A CA 1
ATOM 1627 C C . ASP A 1 198 ? 12.961 -6.296 -5.421 1.00 77.38 198 ASP A C 1
ATOM 1629 O O . ASP A 1 198 ? 13.902 -6.983 -5.800 1.00 77.38 198 ASP A O 1
ATOM 1633 N N . ASP A 1 199 ? 12.671 -6.121 -4.128 1.00 82.12 199 ASP A N 1
ATOM 1634 C CA . ASP A 1 199 ? 13.447 -6.783 -3.070 1.00 82.12 199 ASP A CA 1
ATOM 1635 C C . ASP A 1 199 ? 13.357 -8.304 -3.208 1.00 82.12 199 ASP A C 1
ATOM 1637 O O . ASP A 1 199 ? 14.370 -8.993 -3.172 1.00 82.12 199 ASP A O 1
ATOM 1641 N N . ILE A 1 200 ? 12.151 -8.829 -3.464 1.00 87.81 200 ILE A N 1
ATOM 1642 C CA . ILE A 1 200 ? 11.935 -10.255 -3.753 1.00 87.81 200 ILE A CA 1
ATOM 1643 C C . ILE A 1 200 ? 12.732 -10.699 -4.983 1.00 87.81 200 ILE A C 1
ATOM 1645 O O . ILE A 1 200 ? 13.378 -11.747 -4.969 1.00 87.81 200 ILE A O 1
ATOM 1649 N N . ARG A 1 201 ? 12.697 -9.911 -6.061 1.00 85.25 201 ARG A N 1
ATOM 1650 C CA . ARG A 1 201 ? 13.392 -10.238 -7.309 1.00 85.25 201 ARG A CA 1
ATOM 1651 C C . ARG A 1 201 ? 14.909 -10.213 -7.145 1.00 85.25 201 ARG A C 1
ATOM 1653 O O . ARG A 1 201 ? 15.577 -11.108 -7.656 1.00 85.25 201 ARG A O 1
ATOM 1660 N N . LEU A 1 202 ? 15.452 -9.211 -6.463 1.00 81.69 202 LEU A N 1
ATOM 1661 C CA . LEU A 1 202 ? 16.884 -9.089 -6.195 1.00 81.69 202 LEU A CA 1
ATOM 1662 C C . LEU A 1 202 ? 17.363 -10.191 -5.249 1.00 81.69 202 LEU A C 1
ATOM 1664 O O . LEU A 1 202 ? 18.380 -10.817 -5.528 1.00 81.69 202 LEU A O 1
ATOM 1668 N N . ALA A 1 203 ? 16.607 -10.472 -4.186 1.00 84.69 203 ALA A N 1
ATOM 1669 C CA . ALA A 1 203 ? 16.979 -11.463 -3.183 1.00 84.69 203 ALA A CA 1
ATOM 1670 C C . ALA A 1 203 ? 16.853 -12.911 -3.674 1.00 84.69 203 ALA A C 1
ATOM 1672 O O . ALA A 1 203 ? 17.627 -13.754 -3.238 1.00 84.69 203 ALA A O 1
ATOM 1673 N N . TYR A 1 204 ? 15.877 -13.219 -4.538 1.00 85.88 204 TYR A N 1
ATOM 1674 C CA . TYR A 1 204 ? 15.528 -14.615 -4.845 1.00 85.88 204 TYR A CA 1
ATOM 1675 C C . TYR A 1 204 ? 15.513 -14.973 -6.331 1.00 85.88 204 TYR A C 1
ATOM 1677 O O . TYR A 1 204 ? 15.488 -16.154 -6.663 1.00 85.88 204 TYR A O 1
ATOM 1685 N N . LEU A 1 205 ? 15.501 -13.989 -7.237 1.00 84.25 205 LEU A N 1
ATOM 1686 C CA . LEU A 1 205 ? 15.365 -14.225 -8.683 1.00 84.25 205 LEU A CA 1
ATOM 1687 C C . LEU A 1 205 ? 16.551 -13.686 -9.506 1.00 84.25 205 LEU A C 1
ATOM 1689 O O . LEU A 1 205 ? 16.520 -13.792 -10.732 1.00 84.25 205 LEU A O 1
ATOM 1693 N N . SER A 1 206 ? 17.563 -13.089 -8.861 1.00 68.88 206 SER A N 1
ATOM 1694 C CA . SER A 1 206 ? 18.681 -12.385 -9.525 1.00 68.88 206 SER A CA 1
ATOM 1695 C C . SER A 1 206 ? 20.080 -12.794 -9.018 1.00 68.88 206 SER A C 1
ATOM 1697 O O . SER A 1 206 ? 21.046 -12.080 -9.271 1.00 68.88 206 SER A O 1
ATOM 1699 N N . GLU A 1 207 ? 20.215 -13.909 -8.286 1.00 59.34 207 GLU A N 1
ATOM 1700 C CA . GLU A 1 207 ? 21.499 -14.362 -7.717 1.00 59.34 207 GLU A CA 1
ATOM 1701 C C . GLU A 1 207 ? 22.558 -14.728 -8.785 1.00 59.34 207 GLU A C 1
ATOM 1703 O O . GLU A 1 207 ? 22.237 -14.963 -9.948 1.00 59.34 207 GLU A O 1
ATOM 1708 N N . LYS A 1 208 ? 23.835 -14.842 -8.367 1.00 52.16 208 LYS A N 1
ATOM 1709 C CA . LYS A 1 208 ? 25.041 -15.114 -9.191 1.00 52.16 208 LYS A CA 1
ATOM 1710 C C . LYS A 1 208 ? 24.932 -16.301 -10.170 1.00 52.16 208 LYS A C 1
ATOM 1712 O O . LYS A 1 208 ? 25.671 -16.340 -11.150 1.00 52.16 208 LYS A O 1
ATOM 1717 N N . ASN A 1 209 ? 23.999 -17.226 -9.950 1.00 53.94 209 ASN A N 1
ATOM 1718 C CA . ASN A 1 209 ? 23.643 -18.300 -10.878 1.00 53.94 209 ASN A CA 1
ATOM 1719 C C . ASN A 1 209 ? 22.342 -17.972 -11.620 1.00 53.94 209 ASN A C 1
ATOM 1721 O O . ASN A 1 209 ? 21.377 -18.731 -11.543 1.00 53.94 209 ASN A O 1
ATOM 1725 N N . ILE A 1 210 ? 22.302 -16.838 -12.328 1.00 64.75 210 ILE A N 1
ATOM 1726 C CA . ILE A 1 210 ? 21.140 -16.456 -13.137 1.00 64.75 210 ILE A CA 1
ATOM 1727 C C . ILE A 1 210 ? 20.863 -17.605 -14.112 1.00 64.75 210 ILE A C 1
ATOM 1729 O O . ILE A 1 210 ? 21.676 -17.877 -15.004 1.00 64.75 210 ILE A O 1
ATOM 1733 N N . MET A 1 211 ? 19.741 -18.298 -13.899 1.00 73.62 211 MET A N 1
ATOM 1734 C CA . MET A 1 211 ? 19.173 -19.213 -14.880 1.00 73.62 211 MET A CA 1
ATOM 1735 C C . MET A 1 211 ? 18.628 -18.338 -15.996 1.00 73.62 211 MET A C 1
ATOM 1737 O O . MET A 1 211 ? 17.657 -17.608 -15.791 1.00 73.62 211 MET A O 1
ATOM 1741 N N . ASP A 1 212 ? 19.321 -18.331 -17.123 1.00 80.50 212 ASP A N 1
ATOM 1742 C CA . ASP A 1 212 ? 19.000 -17.558 -18.314 1.00 80.50 212 ASP A CA 1
ATOM 1743 C C . ASP A 1 212 ? 19.104 -18.480 -19.529 1.00 80.50 212 ASP A C 1
ATOM 1745 O O . ASP A 1 212 ? 19.655 -19.575 -19.420 1.00 80.50 212 ASP A O 1
ATOM 1749 N N . TYR A 1 213 ? 18.559 -18.054 -20.662 1.00 88.00 213 TYR A N 1
ATOM 1750 C CA . TYR A 1 213 ? 18.531 -18.857 -21.879 1.00 88.00 213 TYR A CA 1
ATOM 1751 C C . TYR A 1 213 ? 19.273 -18.149 -23.008 1.00 88.00 213 TYR A C 1
ATOM 1753 O O . TYR A 1 213 ? 19.257 -16.917 -23.081 1.00 88.00 213 TYR A O 1
ATOM 1761 N N . ASP A 1 214 ? 19.895 -18.928 -23.890 1.00 91.19 214 ASP A N 1
ATOM 1762 C CA . ASP A 1 214 ? 20.483 -18.421 -25.128 1.00 91.19 214 ASP A CA 1
ATOM 1763 C C . ASP A 1 214 ? 19.380 -17.957 -26.069 1.00 91.19 214 ASP A C 1
ATOM 1765 O O . ASP A 1 214 ? 18.356 -18.638 -26.222 1.00 91.19 214 ASP A O 1
ATOM 1769 N N . SER A 1 215 ? 19.587 -16.817 -26.727 1.00 92.56 215 SER A N 1
ATOM 1770 C CA . SER A 1 215 ? 18.642 -16.405 -27.756 1.00 92.56 215 SER A CA 1
ATOM 1771 C C . SER A 1 215 ? 18.633 -17.407 -28.913 1.00 92.56 215 SER A C 1
ATOM 1773 O O . SER A 1 215 ? 19.663 -17.971 -29.279 1.00 92.56 215 SER A O 1
ATOM 1775 N N . ALA A 1 216 ? 17.469 -17.600 -29.528 1.00 94.75 216 ALA A N 1
ATOM 1776 C CA . ALA A 1 216 ? 17.344 -18.249 -30.828 1.00 94.75 216 ALA A CA 1
ATOM 1777 C C . ALA A 1 216 ? 18.145 -17.515 -31.922 1.00 94.75 216 ALA A C 1
ATOM 1779 O O . ALA A 1 216 ? 18.511 -18.120 -32.924 1.00 94.75 216 ALA A O 1
ATOM 1780 N N . PHE A 1 217 ? 18.457 -16.232 -31.710 1.00 95.38 217 PHE A N 1
ATOM 1781 C CA . PHE A 1 217 ? 19.272 -15.418 -32.605 1.00 95.38 217 PHE A CA 1
ATOM 1782 C C . PHE A 1 217 ? 20.714 -15.333 -32.074 1.00 95.38 217 PHE A C 1
ATOM 1784 O O . PHE A 1 217 ? 20.956 -14.643 -31.078 1.00 95.38 217 PHE A O 1
ATOM 1791 N N . PRO A 1 218 ? 21.697 -16.000 -32.707 1.00 92.81 218 PRO A N 1
ATOM 1792 C CA . PRO A 1 218 ? 23.054 -16.094 -32.167 1.00 92.81 218 PRO A CA 1
ATOM 1793 C C . PRO A 1 218 ? 23.813 -14.760 -32.205 1.00 92.81 218 PRO A C 1
ATOM 1795 O O . PRO A 1 218 ? 24.668 -14.515 -31.358 1.00 92.81 218 PRO A O 1
ATOM 1798 N N . SER A 1 219 ? 23.502 -13.883 -33.160 1.00 94.56 219 SER A N 1
ATOM 1799 C CA . SER A 1 219 ? 24.116 -12.561 -33.298 1.00 94.56 219 SER A CA 1
ATOM 1800 C C . SER A 1 219 ? 23.194 -11.596 -34.040 1.00 94.56 219 SER A C 1
ATOM 1802 O O . SER A 1 219 ? 22.193 -11.990 -34.636 1.00 94.56 219 SER A O 1
ATOM 1804 N N . GLU A 1 220 ? 23.547 -10.317 -34.023 1.00 93.94 220 GLU A N 1
ATOM 1805 C CA . GLU A 1 220 ? 22.870 -9.255 -34.765 1.00 93.94 220 GLU A CA 1
ATOM 1806 C C . GLU A 1 220 ? 22.924 -9.508 -36.274 1.00 93.94 220 GLU A C 1
ATOM 1808 O O . GLU A 1 220 ? 21.923 -9.357 -36.971 1.00 93.94 220 GLU A O 1
ATOM 1813 N N . ALA A 1 221 ? 24.078 -9.958 -36.774 1.00 91.94 221 ALA A N 1
ATOM 1814 C CA . ALA A 1 221 ? 24.283 -10.258 -38.189 1.00 91.94 221 ALA A CA 1
ATOM 1815 C C . ALA A 1 221 ? 23.376 -11.391 -38.696 1.00 91.94 221 ALA A C 1
ATOM 1817 O O . ALA A 1 221 ? 23.076 -11.431 -39.884 1.00 91.94 221 ALA A O 1
ATOM 1818 N N . ALA A 1 222 ? 22.925 -12.280 -37.804 1.00 92.88 222 ALA A N 1
ATOM 1819 C CA . ALA A 1 222 ? 22.041 -13.384 -38.157 1.00 92.88 222 ALA A CA 1
ATOM 1820 C C . ALA A 1 222 ? 20.585 -12.953 -38.396 1.00 92.88 222 ALA A C 1
ATOM 1822 O O . ALA A 1 222 ? 19.849 -13.704 -39.019 1.00 92.88 222 ALA A O 1
ATOM 1823 N N . ILE A 1 223 ? 20.148 -11.787 -37.897 1.00 95.38 223 ILE A N 1
ATOM 1824 C CA . ILE A 1 223 ? 18.719 -11.424 -37.918 1.00 95.38 223 ILE A CA 1
ATOM 1825 C C . ILE A 1 223 ? 18.422 -10.003 -38.403 1.00 95.38 223 ILE A C 1
ATOM 1827 O O . ILE A 1 223 ? 17.430 -9.788 -39.100 1.00 95.38 223 ILE A O 1
ATOM 1831 N N . LEU A 1 224 ? 19.274 -9.022 -38.088 1.00 95.44 224 LEU A N 1
ATOM 1832 C CA . LEU A 1 224 ? 19.030 -7.623 -38.451 1.00 95.44 224 LEU A CA 1
ATOM 1833 C C . LEU A 1 224 ? 18.916 -7.366 -39.969 1.00 95.44 224 LEU A C 1
ATOM 1835 O O . LEU A 1 224 ? 18.049 -6.571 -40.342 1.00 95.44 224 LEU A O 1
ATOM 1839 N N . PRO A 1 225 ? 19.697 -8.024 -40.855 1.00 95.06 225 PRO A N 1
ATOM 1840 C CA . PRO A 1 225 ? 19.557 -7.826 -42.298 1.00 95.06 225 PRO A CA 1
ATOM 1841 C C . PRO A 1 225 ? 18.157 -8.176 -42.817 1.00 95.06 225 PRO A C 1
ATOM 1843 O O . PRO A 1 225 ? 17.568 -7.391 -43.557 1.00 95.06 225 PRO A O 1
ATOM 1846 N N . SER A 1 226 ? 17.590 -9.306 -42.381 1.00 93.12 226 SER A N 1
ATOM 1847 C CA . SER A 1 226 ? 16.253 -9.759 -42.793 1.00 93.12 226 SER A CA 1
ATOM 1848 C C . SER A 1 226 ? 15.153 -8.808 -42.311 1.00 93.12 226 SER A C 1
ATOM 1850 O O . SER A 1 226 ? 14.221 -8.500 -43.053 1.00 93.12 226 SER A O 1
ATOM 1852 N N . LEU A 1 227 ? 15.289 -8.275 -41.091 1.00 94.19 227 LEU A N 1
ATOM 1853 C CA . LEU A 1 227 ? 14.359 -7.287 -40.532 1.00 94.19 227 LEU A CA 1
ATOM 1854 C C . LEU A 1 227 ? 14.380 -5.961 -41.302 1.00 94.19 227 LEU A C 1
ATOM 1856 O O . LEU A 1 227 ? 13.321 -5.391 -41.584 1.00 94.19 227 LEU A O 1
ATOM 1860 N N . SER A 1 228 ? 15.581 -5.493 -41.648 1.00 91.88 228 SER A N 1
ATOM 1861 C CA . SER A 1 228 ? 15.785 -4.271 -42.428 1.00 91.88 228 SER A CA 1
ATOM 1862 C C . SER A 1 228 ? 15.274 -4.433 -43.863 1.00 91.88 228 SER A C 1
ATOM 1864 O O . SER A 1 228 ? 14.547 -3.570 -44.352 1.00 91.88 228 SER A O 1
ATOM 1866 N N . ALA A 1 229 ? 15.539 -5.579 -44.503 1.00 92.31 229 ALA A N 1
ATOM 1867 C CA . ALA A 1 229 ? 15.040 -5.900 -45.843 1.00 92.31 229 ALA A CA 1
ATOM 1868 C C . ALA A 1 229 ? 13.503 -5.954 -45.917 1.00 92.31 229 ALA A C 1
ATOM 1870 O O . ALA A 1 229 ? 12.921 -5.602 -46.942 1.00 92.31 229 ALA A O 1
ATOM 1871 N N . ALA A 1 230 ? 12.833 -6.342 -44.827 1.00 92.81 230 ALA A N 1
ATOM 1872 C CA . ALA A 1 230 ? 11.375 -6.304 -44.730 1.00 92.81 230 ALA A CA 1
ATOM 1873 C C . ALA A 1 230 ? 10.802 -4.874 -44.587 1.00 92.81 230 ALA A C 1
ATOM 1875 O O . ALA A 1 230 ? 9.594 -4.692 -44.706 1.00 92.81 230 ALA A O 1
ATOM 1876 N N . GLY A 1 231 ? 11.634 -3.848 -44.361 1.00 90.00 231 GLY A N 1
ATOM 1877 C CA . GLY A 1 231 ? 11.219 -2.438 -44.357 1.00 90.00 231 GLY A CA 1
ATOM 1878 C C . GLY A 1 231 ? 10.709 -1.899 -43.014 1.00 90.00 231 GLY A C 1
ATOM 1879 O O . GLY A 1 231 ? 10.053 -0.857 -42.980 1.00 90.00 231 GLY A O 1
ATOM 1880 N N . GLY A 1 232 ? 10.985 -2.595 -41.908 1.00 88.38 232 GLY A N 1
ATOM 1881 C CA . GLY A 1 232 ? 10.726 -2.089 -40.555 1.00 88.38 232 GLY A CA 1
ATOM 1882 C C . GLY A 1 232 ? 11.957 -1.432 -39.935 1.00 88.38 232 GLY A C 1
ATOM 1883 O O . GLY A 1 232 ? 13.070 -1.596 -40.428 1.00 88.38 232 GLY A O 1
ATOM 1884 N N . GLN A 1 233 ? 11.753 -0.695 -38.842 1.00 95.12 233 GLN A N 1
ATOM 1885 C CA . GLN A 1 233 ? 12.840 -0.011 -38.134 1.00 95.12 233 GLN A CA 1
ATOM 1886 C C . GLN A 1 233 ? 13.338 -0.839 -36.951 1.00 95.12 233 GLN A C 1
ATOM 1888 O O . GLN A 1 233 ? 12.535 -1.448 -36.241 1.00 95.12 233 GLN A O 1
ATOM 1893 N N . VAL A 1 234 ? 14.640 -0.807 -36.680 1.00 96.88 234 VAL A N 1
ATOM 1894 C CA . VAL A 1 234 ? 15.229 -1.495 -35.522 1.00 96.88 234 VAL A CA 1
ATOM 1895 C C . VAL A 1 234 ? 15.608 -0.488 -34.444 1.00 96.88 234 VAL A C 1
ATOM 1897 O O . VAL A 1 234 ? 16.308 0.497 -34.682 1.00 96.88 234 VAL A O 1
ATOM 1900 N N . VAL A 1 235 ? 15.161 -0.765 -33.223 1.00 97.12 235 VAL A N 1
ATOM 1901 C CA . VAL A 1 235 ? 15.530 -0.030 -32.015 1.00 97.12 235 VAL A CA 1
ATOM 1902 C C . VAL A 1 235 ? 16.505 -0.866 -31.202 1.00 97.12 235 VAL A C 1
ATOM 1904 O O . VAL A 1 235 ? 16.188 -2.002 -30.851 1.00 97.12 235 VAL A O 1
ATOM 1907 N N . TYR A 1 236 ? 17.655 -0.300 -30.843 1.00 96.75 236 TYR A N 1
ATOM 1908 C CA . TYR A 1 236 ? 18.519 -0.884 -29.824 1.00 96.75 236 TYR A CA 1
ATOM 1909 C C . TYR A 1 236 ? 17.977 -0.525 -28.429 1.00 96.75 236 TYR A C 1
ATOM 1911 O O . TYR A 1 236 ? 17.989 0.642 -28.025 1.00 96.75 236 TYR A O 1
ATOM 1919 N N . HIS A 1 237 ? 17.425 -1.524 -27.739 1.00 93.38 237 HIS A N 1
ATOM 1920 C CA . HIS A 1 237 ? 16.669 -1.391 -26.491 1.00 93.38 237 HIS A CA 1
ATOM 1921 C C . HIS A 1 237 ? 17.558 -1.715 -25.281 1.00 93.38 237 HIS A C 1
ATOM 1923 O O . HIS A 1 237 ? 18.368 -2.637 -25.351 1.00 93.38 237 HIS A O 1
ATOM 1929 N N . CYS A 1 238 ? 17.426 -0.967 -24.177 1.00 91.31 238 CYS A N 1
ATOM 1930 C CA . CYS A 1 238 ? 18.290 -1.091 -22.989 1.00 91.31 238 CYS A CA 1
ATOM 1931 C C . CYS A 1 238 ? 19.804 -1.256 -23.299 1.00 91.31 238 CYS A C 1
ATOM 1933 O O . CYS A 1 238 ? 20.455 -2.150 -22.752 1.00 91.31 238 CYS A O 1
ATOM 1935 N N . PRO A 1 239 ? 20.419 -0.408 -24.149 1.00 93.50 239 PRO A N 1
ATOM 1936 C CA . PRO A 1 239 ? 21.778 -0.630 -24.661 1.00 93.50 239 PRO A CA 1
ATOM 1937 C C . PRO A 1 239 ? 22.856 -0.716 -23.569 1.00 93.50 239 PRO A C 1
ATOM 1939 O O . PRO A 1 239 ? 23.857 -1.415 -23.730 1.00 93.50 239 PRO A O 1
ATOM 1942 N N . LEU A 1 240 ? 22.649 -0.029 -22.442 1.00 92.19 240 LEU A N 1
ATOM 1943 C CA . LEU A 1 240 ? 23.582 -0.010 -21.315 1.00 92.19 240 LEU A CA 1
ATOM 1944 C C . LEU A 1 240 ? 23.604 -1.319 -20.509 1.00 92.19 240 LEU A C 1
ATOM 1946 O O . LEU A 1 240 ? 24.472 -1.476 -19.652 1.00 92.19 240 LEU A O 1
ATOM 1950 N N . GLU A 1 241 ? 22.725 -2.293 -20.769 1.00 88.31 241 GLU A N 1
ATOM 1951 C CA . GLU A 1 241 ? 22.839 -3.636 -20.172 1.00 88.31 241 GLU A CA 1
ATOM 1952 C C . GLU A 1 241 ? 24.173 -4.314 -20.497 1.00 88.31 241 GLU A C 1
ATOM 1954 O O . GLU A 1 241 ? 24.695 -5.047 -19.661 1.00 88.31 241 GLU A O 1
ATOM 1959 N N . GLN A 1 242 ? 24.775 -3.983 -21.643 1.00 87.12 242 GLN A N 1
ATOM 1960 C CA . GLN A 1 242 ? 26.112 -4.438 -22.040 1.00 87.12 242 GLN A CA 1
ATOM 1961 C C . GLN A 1 242 ? 27.246 -3.486 -21.610 1.00 87.12 242 GLN A C 1
ATOM 1963 O O . GLN A 1 242 ? 28.392 -3.646 -22.032 1.00 87.12 242 GLN A O 1
ATOM 1968 N N . GLY A 1 243 ? 26.936 -2.465 -20.807 1.00 90.56 243 GLY A N 1
ATOM 1969 C CA . GLY A 1 243 ? 27.841 -1.361 -20.488 1.00 90.56 243 GLY A CA 1
ATOM 1970 C C . GLY A 1 243 ? 28.047 -0.390 -21.659 1.00 90.56 243 GLY A C 1
ATOM 1971 O O . GLY A 1 243 ? 27.672 -0.653 -22.804 1.00 90.56 243 GLY A O 1
ATOM 1972 N N . LEU A 1 244 ? 28.668 0.759 -21.375 1.00 93.06 244 LEU A N 1
ATOM 1973 C CA . LEU A 1 244 ? 28.873 1.821 -22.369 1.00 93.06 244 LEU A CA 1
ATOM 1974 C C . LEU A 1 244 ? 29.707 1.351 -23.576 1.00 93.06 244 LEU A C 1
ATOM 1976 O O . LEU A 1 244 ? 29.336 1.611 -24.720 1.00 93.06 244 LEU A O 1
ATOM 1980 N N . ALA A 1 245 ? 30.802 0.625 -23.334 1.00 93.06 245 ALA A N 1
ATOM 1981 C CA . ALA A 1 245 ? 31.685 0.131 -24.392 1.00 93.06 245 ALA A CA 1
ATOM 1982 C C . ALA A 1 245 ? 30.966 -0.844 -25.342 1.00 93.06 245 ALA A C 1
ATOM 1984 O O . ALA A 1 245 ? 31.075 -0.715 -26.566 1.00 93.06 245 ALA A O 1
ATOM 1985 N N . GLY A 1 246 ? 30.190 -1.778 -24.776 1.00 92.94 246 GLY A N 1
ATOM 1986 C CA . GLY A 1 246 ? 29.396 -2.753 -25.524 1.00 92.94 246 GLY A CA 1
ATOM 1987 C C . GLY A 1 246 ? 28.251 -2.105 -26.304 1.00 92.94 246 GLY A C 1
ATOM 1988 O O . GLY A 1 246 ? 27.979 -2.500 -27.442 1.00 92.94 246 GLY A O 1
ATOM 1989 N N . ALA A 1 247 ? 27.626 -1.066 -25.741 1.00 94.31 247 ALA A N 1
ATOM 1990 C CA . ALA A 1 247 ? 26.621 -0.267 -26.433 1.00 94.31 247 ALA A CA 1
ATOM 1991 C C . ALA A 1 247 ? 27.196 0.411 -27.688 1.00 94.31 247 ALA A C 1
ATOM 1993 O O . ALA A 1 247 ? 26.660 0.231 -28.782 1.00 94.31 247 ALA A O 1
ATOM 1994 N N . ILE A 1 248 ? 28.319 1.122 -27.537 1.00 95.50 248 ILE A N 1
ATOM 1995 C CA . ILE A 1 248 ? 29.027 1.813 -28.629 1.00 95.50 248 ILE A CA 1
ATOM 1996 C C . ILE A 1 248 ? 29.443 0.823 -29.723 1.00 95.50 248 ILE A C 1
ATOM 1998 O O . ILE A 1 248 ? 29.145 1.031 -30.899 1.00 95.50 248 ILE A O 1
ATOM 2002 N N . SER A 1 249 ? 30.074 -0.286 -29.324 1.00 94.50 249 SER A N 1
ATOM 2003 C CA . SER A 1 249 ? 30.545 -1.325 -30.246 1.00 94.50 249 SER A CA 1
ATOM 2004 C C . SER A 1 249 ? 29.404 -1.910 -31.082 1.00 94.50 249 SER A C 1
ATOM 2006 O O . SER A 1 249 ? 29.528 -2.062 -32.299 1.00 94.50 249 SER A O 1
ATOM 2008 N N . THR A 1 250 ? 28.253 -2.157 -30.453 1.00 94.88 250 THR A N 1
ATOM 2009 C CA . THR A 1 250 ? 27.066 -2.693 -31.133 1.00 94.88 250 THR A CA 1
ATOM 2010 C C . THR A 1 250 ? 26.509 -1.706 -32.158 1.00 94.88 250 THR A C 1
ATOM 2012 O O . THR A 1 250 ? 26.260 -2.098 -33.294 1.00 94.88 250 THR A O 1
ATOM 2015 N N . VAL A 1 251 ? 26.376 -0.422 -31.806 1.00 95.50 251 VAL A N 1
ATOM 2016 C CA . VAL A 1 251 ? 25.851 0.611 -32.721 1.00 95.50 251 VAL A CA 1
ATOM 2017 C C . VAL A 1 251 ? 26.758 0.818 -33.935 1.00 95.50 251 VAL A C 1
ATOM 2019 O O . VAL A 1 251 ? 26.254 0.970 -35.046 1.00 95.50 251 VAL A O 1
ATOM 2022 N N . ILE A 1 252 ? 28.081 0.810 -33.743 1.00 95.25 252 ILE A N 1
ATOM 2023 C CA . ILE A 1 252 ? 29.050 0.988 -34.834 1.00 95.25 252 ILE A CA 1
ATOM 2024 C C . ILE A 1 252 ? 29.053 -0.230 -35.766 1.00 95.25 252 ILE A C 1
ATOM 2026 O O . ILE A 1 252 ? 28.992 -0.082 -36.987 1.00 95.25 252 ILE A O 1
ATOM 2030 N N . ARG A 1 253 ? 29.087 -1.450 -35.215 1.00 93.31 253 ARG A N 1
ATOM 2031 C CA . ARG A 1 253 ? 29.122 -2.682 -36.023 1.00 93.31 253 ARG A CA 1
ATOM 2032 C C . ARG A 1 253 ? 27.800 -2.945 -36.747 1.00 93.31 253 ARG A C 1
ATOM 2034 O O . ARG A 1 253 ? 27.819 -3.395 -37.887 1.00 93.31 253 ARG A O 1
ATOM 2041 N N . ALA A 1 254 ? 26.671 -2.635 -36.113 1.00 94.69 254 ALA A N 1
ATOM 2042 C CA . ALA A 1 254 ? 25.334 -2.815 -36.676 1.00 94.69 254 ALA A CA 1
ATOM 2043 C C . ALA A 1 254 ? 24.765 -1.539 -37.330 1.00 94.69 254 ALA A C 1
ATOM 2045 O O . ALA A 1 254 ? 23.558 -1.469 -37.568 1.00 94.69 254 ALA A O 1
ATOM 2046 N N . HIS A 1 255 ? 25.611 -0.551 -37.655 1.00 94.44 255 HIS A N 1
ATOM 2047 C CA . HIS A 1 255 ? 25.180 0.735 -38.217 1.00 94.44 255 HIS A CA 1
ATOM 2048 C C . HIS A 1 255 ? 24.259 0.663 -39.448 1.00 94.44 255 HIS A C 1
ATOM 2050 O O . HIS A 1 255 ? 23.418 1.551 -39.568 1.00 94.44 255 HIS A O 1
ATOM 2056 N N . PRO A 1 256 ? 24.328 -0.346 -40.349 1.00 94.69 256 PRO A N 1
ATOM 2057 C CA . PRO A 1 256 ? 23.414 -0.385 -41.488 1.00 94.69 256 PRO A CA 1
ATOM 2058 C C . PRO A 1 256 ? 21.956 -0.609 -41.073 1.00 94.69 256 PRO A C 1
ATOM 2060 O O . PRO A 1 256 ? 21.051 -0.226 -41.812 1.00 94.69 256 PRO A O 1
ATOM 2063 N N . TYR A 1 257 ? 21.735 -1.228 -39.909 1.00 95.81 257 TYR A N 1
ATOM 2064 C CA . TYR A 1 257 ? 20.441 -1.787 -39.526 1.00 95.81 257 TYR A CA 1
ATOM 2065 C C . TYR A 1 257 ? 19.803 -1.122 -38.306 1.00 95.81 257 TYR A C 1
ATOM 2067 O O . TYR A 1 257 ? 18.609 -1.296 -38.106 1.00 95.81 257 TYR A O 1
ATOM 2075 N N . VAL A 1 258 ? 20.565 -0.416 -37.463 1.00 96.69 258 VAL A N 1
ATOM 2076 C CA . VAL A 1 258 ? 20.036 0.219 -36.245 1.00 96.69 258 VAL A CA 1
ATOM 2077 C C . VAL A 1 258 ? 19.568 1.638 -36.558 1.00 96.69 258 VAL A C 1
ATOM 2079 O O . VAL A 1 258 ? 20.372 2.512 -36.859 1.00 96.69 258 VAL A O 1
ATOM 2082 N N . ASP A 1 259 ? 18.266 1.890 -36.430 1.00 96.81 259 ASP A N 1
ATOM 2083 C CA . ASP A 1 259 ? 17.670 3.195 -36.749 1.00 96.81 259 ASP A CA 1
ATOM 2084 C C . ASP A 1 259 ? 17.454 4.063 -35.511 1.00 96.81 259 ASP A C 1
ATOM 2086 O O . ASP A 1 259 ? 17.488 5.295 -35.571 1.00 96.81 259 ASP A O 1
ATOM 2090 N N . LYS A 1 260 ? 17.176 3.421 -34.373 1.00 97.44 260 LYS A N 1
ATOM 2091 C CA . LYS A 1 260 ? 16.858 4.109 -33.120 1.00 97.44 260 LYS A CA 1
ATOM 2092 C C . LYS A 1 260 ? 17.596 3.489 -31.948 1.00 97.44 260 LYS A C 1
ATOM 2094 O O . LYS A 1 260 ? 17.925 2.305 -31.954 1.00 97.44 260 LYS A O 1
ATOM 2099 N N . ILE A 1 261 ? 17.792 4.278 -30.902 1.00 97.25 261 ILE A N 1
ATOM 2100 C CA . ILE A 1 261 ? 18.457 3.844 -29.675 1.00 97.25 261 ILE A CA 1
ATOM 2101 C C . ILE A 1 261 ? 17.741 4.390 -28.449 1.00 97.25 261 ILE A C 1
ATOM 2103 O O . ILE A 1 261 ? 17.381 5.563 -28.387 1.00 97.25 261 ILE A O 1
ATOM 2107 N N . GLU A 1 262 ? 17.541 3.552 -27.444 1.00 95.38 262 GLU A N 1
ATOM 2108 C CA . GLU A 1 262 ? 17.015 4.001 -26.162 1.00 95.38 262 GLU A CA 1
ATOM 2109 C C . GLU A 1 262 ? 18.139 4.605 -25.308 1.00 95.38 262 GLU A C 1
ATOM 2111 O O . GLU A 1 262 ? 19.024 3.896 -24.838 1.00 95.38 262 GLU A O 1
ATOM 2116 N N . LEU A 1 263 ? 18.130 5.928 -25.106 1.00 94.25 263 LEU A N 1
ATOM 2117 C CA . LEU A 1 263 ? 19.146 6.603 -24.283 1.00 94.25 263 LEU A CA 1
ATOM 2118 C C . LEU A 1 263 ? 18.894 6.431 -22.789 1.00 94.25 263 LEU A C 1
ATOM 2120 O O . LEU A 1 263 ? 19.829 6.413 -21.990 1.00 94.25 263 LEU A O 1
ATOM 2124 N N . ILE A 1 264 ? 17.619 6.372 -22.411 1.00 90.62 264 ILE A N 1
ATOM 2125 C CA . ILE A 1 264 ? 17.198 6.220 -21.028 1.00 90.62 264 ILE A CA 1
ATOM 2126 C C . ILE A 1 264 ? 15.962 5.340 -20.971 1.00 90.62 264 ILE A C 1
ATOM 2128 O O . ILE A 1 264 ? 14.999 5.529 -21.712 1.00 90.62 264 ILE A O 1
ATOM 2132 N N . ASN A 1 265 ? 15.978 4.404 -20.040 1.00 89.56 265 ASN A N 1
ATOM 2133 C CA . ASN A 1 265 ? 14.838 3.576 -19.710 1.00 89.56 265 ASN A CA 1
ATOM 2134 C C . ASN A 1 265 ? 14.607 3.731 -18.215 1.00 89.56 265 ASN A C 1
ATOM 2136 O O . ASN A 1 265 ? 15.466 3.358 -17.423 1.00 89.56 265 ASN A O 1
ATOM 2140 N N . MET A 1 266 ? 13.490 4.334 -17.803 1.00 84.62 266 MET A N 1
ATOM 2141 C CA . MET A 1 266 ? 13.320 4.796 -16.415 1.00 84.62 266 MET A CA 1
ATOM 2142 C C . MET A 1 266 ? 13.431 3.666 -15.391 1.00 84.62 266 MET A C 1
ATOM 2144 O O . MET A 1 266 ? 13.766 3.910 -14.233 1.00 84.62 266 MET A O 1
ATOM 2148 N N . ARG A 1 267 ? 13.157 2.429 -15.808 1.00 78.19 267 ARG A N 1
ATOM 2149 C CA . ARG A 1 267 ? 13.298 1.249 -14.967 1.00 78.19 267 ARG A CA 1
ATOM 2150 C C . ARG A 1 267 ? 14.747 0.785 -14.870 1.00 78.19 267 ARG A C 1
ATOM 2152 O O . ARG A 1 267 ? 15.232 0.545 -13.770 1.00 78.19 267 ARG A O 1
ATOM 2159 N N . ASP A 1 268 ? 15.399 0.627 -16.011 1.00 80.81 268 ASP A N 1
ATOM 2160 C CA . ASP A 1 268 ? 16.787 0.181 -16.110 1.00 80.81 268 ASP A CA 1
ATOM 2161 C C . ASP A 1 268 ? 17.760 1.213 -15.506 1.00 80.81 268 ASP A C 1
ATOM 2163 O O . ASP A 1 268 ? 18.638 0.894 -14.710 1.00 80.81 268 ASP A O 1
ATOM 2167 N N . SER A 1 269 ? 17.520 2.492 -15.787 1.00 82.56 269 SER A N 1
ATOM 2168 C CA . SER A 1 269 ? 18.333 3.621 -15.336 1.00 82.56 269 SER A CA 1
ATOM 2169 C C . SER A 1 269 ? 18.225 3.908 -13.837 1.00 82.56 269 SER A C 1
ATOM 2171 O O . SER A 1 269 ? 19.098 4.580 -13.296 1.00 82.56 269 SER A O 1
ATOM 2173 N N . ALA A 1 270 ? 17.198 3.396 -13.146 1.00 74.88 270 ALA A N 1
ATOM 2174 C CA . ALA A 1 270 ? 16.966 3.676 -11.726 1.00 74.88 270 ALA A CA 1
ATOM 2175 C C . ALA A 1 270 ? 18.150 3.278 -10.826 1.00 74.88 270 ALA A C 1
ATOM 2177 O O . ALA A 1 270 ? 18.383 3.923 -9.808 1.00 74.88 270 ALA A O 1
ATOM 2178 N N . MET A 1 271 ? 18.888 2.227 -11.200 1.00 71.19 271 MET A N 1
ATOM 2179 C CA . MET A 1 271 ? 20.016 1.683 -10.430 1.00 71.19 271 MET A CA 1
ATOM 2180 C C . MET A 1 271 ? 21.374 1.877 -11.130 1.00 71.19 271 MET A C 1
ATOM 2182 O O . MET A 1 271 ? 22.380 1.344 -10.665 1.00 71.19 271 MET A O 1
ATOM 2186 N N . ARG A 1 272 ? 21.423 2.606 -12.255 1.00 80.62 272 ARG A N 1
ATOM 2187 C CA . ARG A 1 272 ? 22.650 2.796 -13.047 1.00 80.62 272 ARG A CA 1
ATOM 2188 C C . ARG A 1 272 ? 23.424 4.040 -12.646 1.00 80.62 272 ARG A C 1
ATOM 2190 O O . ARG A 1 272 ? 22.871 5.003 -12.122 1.00 80.62 272 ARG A O 1
ATOM 2197 N N . ASN A 1 273 ? 24.712 4.035 -12.980 1.00 85.19 273 ASN A N 1
ATOM 2198 C CA . ASN A 1 273 ? 25.548 5.221 -12.891 1.00 85.19 273 ASN A CA 1
ATOM 2199 C C . ASN A 1 273 ? 25.085 6.266 -13.931 1.00 85.19 273 ASN A C 1
ATOM 2201 O O . ASN A 1 273 ? 25.152 5.988 -15.132 1.00 85.19 273 ASN A O 1
ATOM 2205 N N . PRO A 1 274 ? 24.669 7.480 -13.516 1.00 86.75 274 PRO A N 1
ATOM 2206 C CA . PRO A 1 274 ? 24.245 8.528 -14.445 1.00 86.75 274 PRO A CA 1
ATOM 2207 C C . PRO A 1 274 ? 25.300 8.885 -15.499 1.00 86.75 274 PRO A C 1
ATOM 2209 O O . PRO A 1 274 ? 24.947 9.279 -16.610 1.00 86.75 274 PRO A O 1
ATOM 2212 N N . SER A 1 275 ? 26.589 8.714 -15.188 1.00 90.38 275 SER A N 1
ATOM 2213 C CA . SER A 1 275 ? 27.687 8.993 -16.118 1.00 90.38 275 SER A CA 1
ATOM 2214 C C . SER A 1 275 ? 27.640 8.134 -17.383 1.00 90.38 275 SER A C 1
ATOM 2216 O O . SER A 1 275 ? 28.013 8.623 -18.445 1.00 90.38 275 SER A O 1
ATOM 2218 N N . GLU A 1 276 ? 27.138 6.895 -17.316 1.00 91.19 276 GLU A N 1
ATOM 2219 C CA . GLU A 1 276 ? 26.993 6.036 -18.503 1.00 91.19 276 GLU A CA 1
ATOM 2220 C C . GLU A 1 276 ? 25.898 6.545 -19.445 1.00 91.19 276 GLU A C 1
ATOM 2222 O O . GLU A 1 276 ? 26.082 6.549 -20.659 1.00 91.19 276 GLU A O 1
ATOM 2227 N N . ILE A 1 277 ? 24.793 7.056 -18.891 1.00 92.50 277 ILE A N 1
ATOM 2228 C CA . ILE A 1 277 ? 23.695 7.664 -19.659 1.00 92.50 277 ILE A CA 1
ATOM 2229 C C . ILE A 1 277 ? 24.194 8.925 -20.375 1.00 92.50 277 ILE A C 1
ATOM 2231 O O . ILE A 1 277 ? 23.914 9.138 -21.558 1.00 92.50 277 ILE A O 1
ATOM 2235 N N . ILE A 1 278 ? 24.973 9.756 -19.675 1.00 93.56 278 ILE A N 1
ATOM 2236 C CA . ILE A 1 278 ? 25.604 10.943 -20.268 1.00 93.56 278 ILE A CA 1
ATOM 2237 C C . ILE A 1 278 ? 26.638 10.544 -21.328 1.00 93.56 278 ILE A C 1
ATOM 2239 O O . ILE A 1 278 ? 26.672 11.156 -22.395 1.00 93.56 278 ILE A O 1
ATOM 2243 N N . GLY A 1 279 ? 27.438 9.506 -21.073 1.00 94.19 279 GLY A N 1
ATOM 2244 C CA . GLY A 1 279 ? 28.407 8.959 -22.024 1.00 94.19 279 GLY A CA 1
ATOM 2245 C C . GLY A 1 279 ? 27.747 8.467 -23.311 1.00 94.19 279 GLY A C 1
ATOM 2246 O O . GLY A 1 279 ? 28.171 8.851 -24.400 1.00 94.19 279 GLY A O 1
ATOM 2247 N N . LEU A 1 280 ? 26.657 7.705 -23.199 1.00 95.50 280 LEU A N 1
ATOM 2248 C CA . LEU A 1 280 ? 25.890 7.228 -24.350 1.00 95.50 280 LEU A CA 1
ATOM 2249 C C . LEU A 1 280 ? 25.235 8.385 -25.115 1.00 95.50 280 LEU A C 1
ATOM 2251 O O . LEU A 1 280 ? 25.275 8.419 -26.341 1.00 95.50 280 LEU A O 1
ATOM 2255 N N . SER A 1 281 ? 24.690 9.374 -24.404 1.00 94.75 281 SER A N 1
ATOM 2256 C CA . SER A 1 281 ? 24.128 10.581 -25.029 1.00 94.75 281 SER A CA 1
ATOM 2257 C C . SER A 1 281 ? 25.192 11.353 -25.810 1.00 94.75 281 SER A C 1
ATOM 2259 O O . SER A 1 281 ? 24.951 11.798 -26.931 1.00 94.75 281 SER A O 1
ATOM 2261 N N . ARG A 1 282 ? 26.398 11.485 -25.243 1.00 94.88 282 ARG A N 1
ATOM 2262 C CA . ARG A 1 282 ? 27.535 12.118 -25.915 1.00 94.88 282 ARG A CA 1
ATOM 2263 C C . ARG A 1 282 ? 27.939 11.342 -27.164 1.00 94.88 282 ARG A C 1
ATOM 2265 O O . ARG A 1 282 ? 28.150 11.972 -28.193 1.00 94.88 282 ARG A O 1
ATOM 2272 N N . PHE A 1 283 ? 27.999 10.015 -27.092 1.00 95.94 283 PHE A N 1
ATOM 2273 C CA . PHE A 1 283 ? 28.265 9.166 -28.252 1.00 95.94 283 PHE A CA 1
ATOM 2274 C C . PHE A 1 283 ? 27.247 9.389 -29.379 1.00 95.94 283 PHE A C 1
ATOM 2276 O O . PHE A 1 283 ? 27.650 9.665 -30.504 1.00 95.94 283 PHE A O 1
ATOM 2283 N N . VAL A 1 284 ? 25.944 9.350 -29.074 1.00 96.50 284 VAL A N 1
ATOM 2284 C CA . VAL A 1 284 ? 24.887 9.581 -30.077 1.00 96.50 284 VAL A CA 1
ATOM 2285 C C . VAL A 1 284 ? 25.003 10.975 -30.697 1.00 96.50 284 VAL A C 1
ATOM 2287 O O . VAL A 1 284 ? 24.856 11.132 -31.905 1.00 96.50 284 VAL A O 1
ATOM 2290 N N . ASN A 1 285 ? 25.337 11.995 -29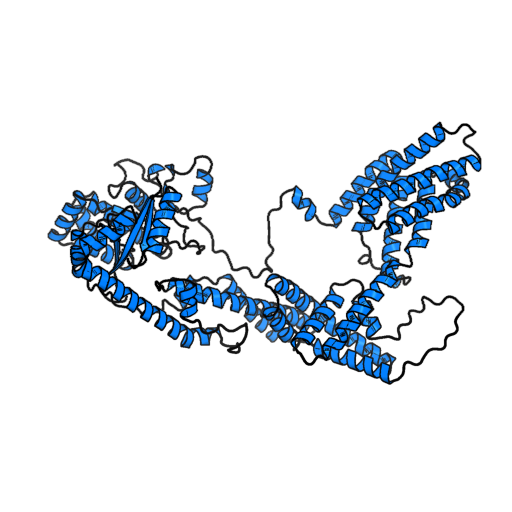.902 1.00 94.94 285 ASN A N 1
ATOM 2291 C CA . ASN A 1 285 ? 25.601 13.322 -30.449 1.00 94.94 285 ASN A CA 1
ATOM 2292 C C . ASN A 1 285 ? 26.824 13.345 -31.381 1.00 94.94 285 ASN A C 1
ATOM 2294 O O . ASN A 1 285 ? 26.774 13.991 -32.423 1.00 94.94 285 ASN A O 1
ATOM 2298 N N . LEU A 1 286 ? 27.916 12.671 -31.007 1.00 94.75 286 LEU A N 1
ATOM 2299 C CA . LEU A 1 286 ? 29.142 12.628 -31.806 1.00 94.75 286 LEU A CA 1
ATOM 2300 C C . LEU A 1 286 ? 28.921 11.906 -33.139 1.00 94.75 286 LEU A C 1
ATOM 2302 O O . LEU A 1 286 ? 29.338 12.416 -34.174 1.00 94.75 286 LEU A O 1
ATOM 2306 N N . VAL A 1 287 ? 28.240 10.757 -33.126 1.00 94.94 287 VAL A N 1
ATOM 2307 C CA . VAL A 1 287 ? 28.019 9.965 -34.343 1.00 94.94 287 VAL A CA 1
ATOM 2308 C C . VAL A 1 287 ? 27.040 10.640 -35.311 1.00 94.94 287 VAL A C 1
ATOM 2310 O O . VAL A 1 287 ? 27.208 10.525 -36.518 1.00 94.94 287 VAL A O 1
ATOM 2313 N N . ASN A 1 288 ? 26.061 11.397 -34.806 1.00 95.62 288 ASN A N 1
ATOM 2314 C CA . ASN A 1 288 ? 25.098 12.099 -35.656 1.00 95.62 288 ASN A CA 1
ATOM 2315 C C . ASN A 1 288 ? 25.604 13.459 -36.165 1.00 95.62 288 ASN A C 1
ATOM 2317 O O . ASN A 1 288 ? 25.234 13.863 -37.262 1.00 95.62 288 ASN A O 1
ATOM 2321 N N . ASN A 1 289 ? 26.381 14.200 -35.360 1.00 92.75 289 ASN A N 1
ATOM 2322 C CA . ASN A 1 289 ? 26.572 15.646 -35.573 1.00 92.75 289 ASN A CA 1
ATOM 2323 C C . ASN A 1 289 ? 28.035 16.109 -35.664 1.00 92.75 289 ASN A C 1
ATOM 2325 O O . ASN A 1 289 ? 28.276 17.280 -35.967 1.00 92.75 289 ASN A O 1
ATOM 2329 N N . CYS A 1 290 ? 29.007 15.246 -35.364 1.00 91.81 290 CYS A N 1
ATOM 2330 C CA . CYS A 1 290 ? 30.427 15.604 -35.327 1.00 91.81 290 CYS A CA 1
ATOM 2331 C C . CYS A 1 290 ? 31.232 14.904 -36.431 1.00 91.81 290 CYS A C 1
ATOM 2333 O O . CYS A 1 290 ? 30.721 14.054 -37.153 1.00 91.81 290 CYS A O 1
ATOM 2335 N N . GLY A 1 291 ? 32.499 15.298 -36.582 1.00 92.25 291 GLY A N 1
ATOM 2336 C CA . GLY A 1 291 ? 33.422 14.691 -37.544 1.00 92.25 291 GLY A CA 1
ATOM 2337 C C . GLY A 1 291 ? 34.139 13.449 -37.003 1.00 92.25 291 GLY A C 1
ATOM 2338 O O . GLY A 1 291 ? 34.223 13.234 -35.791 1.00 92.25 291 GLY A O 1
ATOM 2339 N N . LEU A 1 292 ? 34.737 12.677 -37.915 1.00 92.25 292 LEU A N 1
ATOM 2340 C CA . LEU A 1 292 ? 35.431 11.415 -37.627 1.00 92.25 292 LEU A CA 1
ATOM 2341 C C . LEU A 1 292 ? 36.506 11.537 -36.534 1.00 92.25 292 LEU A C 1
ATOM 2343 O O . LEU A 1 292 ? 36.600 10.667 -35.675 1.00 92.25 292 LEU A O 1
ATOM 2347 N N . ALA A 1 293 ? 37.277 12.629 -36.513 1.00 91.62 293 ALA A N 1
ATOM 2348 C CA . ALA A 1 293 ? 38.342 12.839 -35.527 1.00 91.62 293 ALA A CA 1
ATOM 2349 C C . ALA A 1 293 ? 37.819 12.921 -34.079 1.00 91.62 293 ALA A C 1
ATOM 2351 O O . ALA A 1 293 ? 38.432 12.380 -33.158 1.00 91.62 293 ALA A O 1
ATOM 2352 N N . GLU A 1 294 ? 36.676 13.579 -33.868 1.00 92.25 294 GLU A N 1
ATOM 2353 C CA . GLU A 1 294 ? 36.073 13.718 -32.537 1.00 92.25 294 GLU A CA 1
ATOM 2354 C C . GLU A 1 294 ? 35.434 12.406 -32.075 1.00 92.25 294 GLU A C 1
ATOM 2356 O O . GLU A 1 294 ? 35.579 12.030 -30.908 1.00 92.25 294 GLU A O 1
ATOM 2361 N N . LEU A 1 295 ? 34.762 11.700 -32.994 1.00 92.56 295 LEU A N 1
ATOM 2362 C CA . LEU A 1 295 ? 34.193 10.382 -32.729 1.00 92.56 295 LEU A CA 1
ATOM 2363 C C . LEU A 1 295 ? 35.294 9.377 -32.376 1.00 92.56 295 LEU A C 1
ATOM 2365 O O . LEU A 1 295 ? 35.192 8.709 -31.350 1.00 92.56 295 LEU A O 1
ATOM 2369 N N . ARG A 1 296 ? 36.372 9.339 -33.170 1.00 92.19 296 ARG A N 1
ATOM 2370 C CA . ARG A 1 296 ? 37.524 8.456 -32.966 1.00 92.19 296 ARG A CA 1
ATOM 2371 C C . ARG A 1 296 ? 38.149 8.648 -31.591 1.00 92.19 296 ARG A C 1
ATOM 2373 O O . ARG A 1 296 ? 38.275 7.677 -30.852 1.00 92.19 296 ARG A O 1
ATOM 2380 N N . LYS A 1 297 ? 38.456 9.895 -31.214 1.00 93.12 297 LYS A N 1
ATOM 2381 C CA . LYS A 1 297 ? 39.027 10.210 -29.895 1.00 93.12 297 LYS A CA 1
ATOM 2382 C C . LYS A 1 297 ? 38.146 9.684 -28.758 1.00 93.12 297 LYS A C 1
ATOM 2384 O O . LYS A 1 297 ? 38.638 9.097 -27.804 1.00 93.12 297 LYS A O 1
ATOM 2389 N N . PHE A 1 298 ? 36.831 9.869 -28.866 1.00 92.62 298 PHE A N 1
ATOM 2390 C CA . PHE A 1 298 ? 35.897 9.372 -27.859 1.00 92.62 298 PHE A CA 1
ATOM 2391 C C . PHE A 1 298 ? 35.834 7.834 -27.817 1.00 92.62 298 PHE A C 1
ATOM 2393 O O . PHE A 1 298 ? 35.746 7.251 -26.735 1.00 92.62 298 PHE A O 1
ATOM 2400 N N . THR A 1 299 ? 35.881 7.166 -28.974 1.00 91.25 299 THR A N 1
ATOM 2401 C CA . THR A 1 299 ? 35.878 5.698 -29.047 1.00 91.25 299 THR A CA 1
ATOM 2402 C C . THR A 1 299 ? 37.194 5.073 -28.593 1.00 91.25 299 THR A C 1
ATOM 2404 O O . THR A 1 299 ? 37.149 4.021 -27.973 1.00 91.25 299 THR A O 1
ATOM 2407 N N . GLU A 1 300 ? 38.344 5.715 -28.809 1.00 90.94 300 GLU A N 1
ATOM 2408 C CA . GLU A 1 300 ? 39.641 5.254 -28.285 1.00 90.94 300 GLU A CA 1
ATOM 2409 C C . GLU A 1 300 ? 39.634 5.206 -26.749 1.00 90.94 300 GLU A C 1
ATOM 2411 O O . GLU A 1 300 ? 40.100 4.231 -26.161 1.00 90.94 300 GLU A O 1
ATOM 2416 N N . ASP A 1 301 ? 39.015 6.204 -26.111 1.00 87.50 301 ASP A N 1
ATOM 2417 C CA . ASP A 1 301 ? 38.897 6.277 -24.652 1.00 87.50 301 ASP A CA 1
ATOM 2418 C C . ASP A 1 301 ? 37.887 5.260 -24.078 1.00 87.50 301 ASP A C 1
ATOM 2420 O O . ASP A 1 301 ? 38.090 4.724 -22.989 1.00 87.50 301 ASP A O 1
ATOM 2424 N N . CYS A 1 302 ? 36.764 5.019 -24.772 1.00 86.31 302 CYS A N 1
ATOM 2425 C CA . CYS A 1 302 ? 35.603 4.315 -24.201 1.00 86.31 302 CYS A CA 1
ATOM 2426 C C . CYS A 1 302 ? 35.318 2.922 -24.792 1.00 86.31 302 CYS A C 1
ATOM 2428 O O . CYS A 1 302 ? 34.610 2.138 -24.163 1.00 86.31 302 CYS A O 1
ATOM 2430 N N . SER A 1 303 ? 35.778 2.624 -26.010 1.00 87.88 303 SER A N 1
ATOM 2431 C CA . SER A 1 303 ? 35.528 1.363 -26.728 1.00 87.88 303 SER A CA 1
ATOM 2432 C C . SER A 1 303 ? 36.603 1.126 -27.811 1.00 87.88 303 SER A C 1
ATOM 2434 O O . SER A 1 303 ? 36.332 1.260 -29.009 1.00 87.88 303 SER A O 1
ATOM 2436 N N . PRO A 1 304 ? 37.845 0.783 -27.415 1.00 84.12 304 PRO A N 1
ATOM 2437 C CA . PRO A 1 304 ? 38.982 0.704 -28.337 1.00 84.12 304 PRO A CA 1
ATOM 2438 C C . PRO A 1 304 ? 38.823 -0.383 -29.414 1.00 84.12 304 PRO A C 1
ATOM 2440 O O . PRO A 1 304 ? 39.419 -0.289 -30.482 1.00 84.12 304 PRO A O 1
ATOM 2443 N N . GLU A 1 305 ? 37.972 -1.388 -29.183 1.00 82.62 305 GLU A N 1
ATOM 2444 C CA . GLU A 1 305 ? 37.702 -2.496 -30.115 1.00 82.62 305 GLU A CA 1
ATOM 2445 C C . GLU A 1 305 ? 37.035 -2.082 -31.438 1.00 82.62 305 GLU A C 1
ATOM 2447 O O . GLU A 1 305 ? 36.952 -2.886 -32.370 1.00 82.62 305 GLU A O 1
ATOM 2452 N N . VAL A 1 306 ? 36.486 -0.869 -31.505 1.00 84.06 306 VAL A N 1
ATOM 2453 C CA . VAL A 1 306 ? 35.812 -0.319 -32.693 1.00 84.06 306 VAL A CA 1
ATOM 2454 C C . VAL A 1 306 ? 36.417 1.009 -33.138 1.00 84.06 306 VAL A C 1
ATOM 2456 O O . VAL A 1 306 ? 35.815 1.711 -33.942 1.00 84.06 306 VAL A O 1
ATOM 2459 N N . ALA A 1 307 ? 37.619 1.339 -32.653 1.00 78.75 307 ALA A N 1
ATOM 2460 C CA . ALA A 1 307 ? 38.352 2.547 -33.032 1.00 78.75 307 ALA A CA 1
ATOM 2461 C C . ALA A 1 307 ? 38.972 2.481 -34.448 1.00 78.75 307 ALA A C 1
ATOM 2463 O O . ALA A 1 307 ? 39.695 3.395 -34.844 1.00 78.75 307 ALA A O 1
ATOM 2464 N N . ASP A 1 308 ? 38.702 1.414 -35.213 1.00 85.69 308 ASP A N 1
ATOM 2465 C CA . ASP A 1 308 ? 39.116 1.289 -36.612 1.00 85.69 308 ASP A CA 1
ATOM 2466 C C . ASP A 1 308 ? 38.444 2.365 -37.479 1.00 85.69 308 ASP A C 1
ATOM 2468 O O . ASP A 1 308 ? 37.216 2.459 -37.579 1.00 85.69 308 ASP A O 1
ATOM 2472 N N . GLU A 1 309 ? 39.279 3.162 -38.141 1.00 87.31 309 GLU A N 1
ATOM 2473 C CA . GLU A 1 309 ? 38.892 4.308 -38.954 1.00 87.31 309 GLU A CA 1
ATOM 2474 C C . GLU A 1 309 ? 37.938 3.922 -40.093 1.00 87.31 309 GLU A C 1
ATOM 2476 O O . GLU A 1 309 ? 36.981 4.649 -40.369 1.00 87.31 309 GLU A O 1
ATOM 2481 N N . ALA A 1 310 ? 38.124 2.745 -40.700 1.00 88.69 310 ALA A N 1
ATOM 2482 C CA . ALA A 1 310 ? 37.289 2.290 -41.811 1.00 88.69 310 ALA A CA 1
ATOM 2483 C C . ALA A 1 310 ? 35.845 1.979 -41.380 1.00 88.69 310 ALA A C 1
ATOM 2485 O O . ALA A 1 310 ? 34.898 2.246 -42.124 1.00 88.69 310 ALA A O 1
ATOM 2486 N N . ILE A 1 311 ? 35.661 1.411 -40.185 1.00 87.56 311 ILE A N 1
ATOM 2487 C CA . ILE A 1 311 ? 34.335 1.068 -39.651 1.00 87.56 311 ILE A CA 1
ATOM 2488 C C . ILE A 1 311 ? 33.646 2.329 -39.121 1.00 87.56 311 ILE A C 1
ATOM 2490 O O . ILE A 1 311 ? 32.458 2.534 -39.382 1.00 87.56 311 ILE A O 1
ATOM 2494 N N . LEU A 1 312 ? 34.394 3.195 -38.428 1.00 92.12 312 LEU A N 1
ATOM 2495 C CA . LEU A 1 312 ? 33.881 4.469 -37.925 1.00 92.12 312 LEU A CA 1
ATOM 2496 C C . LEU A 1 312 ? 33.424 5.390 -39.052 1.00 92.12 312 LEU A C 1
ATOM 2498 O O . LEU A 1 312 ? 32.353 5.975 -38.926 1.00 92.12 312 LEU A O 1
ATOM 2502 N N . SER A 1 313 ? 34.184 5.485 -40.150 1.00 93.12 313 SER A N 1
ATOM 2503 C CA . SER A 1 313 ? 33.789 6.293 -41.311 1.00 93.12 313 SER A CA 1
ATOM 2504 C C . SER A 1 313 ? 32.451 5.822 -41.874 1.00 93.12 313 SER A C 1
ATOM 2506 O O . SER A 1 313 ? 31.542 6.627 -42.017 1.00 93.12 313 SER A O 1
ATOM 2508 N N . LYS A 1 314 ? 32.275 4.511 -42.089 1.00 93.88 314 LYS A N 1
ATOM 2509 C CA . LYS A 1 314 ? 31.015 3.956 -42.614 1.00 93.88 314 LYS A CA 1
ATOM 2510 C C . LYS A 1 314 ? 29.825 4.214 -41.691 1.00 93.88 314 LYS A C 1
ATOM 2512 O O . LYS A 1 314 ? 28.745 4.568 -42.160 1.00 93.88 314 LYS A O 1
ATOM 2517 N N . ALA A 1 315 ? 30.019 4.040 -40.383 1.00 92.94 315 ALA A N 1
ATOM 2518 C CA . ALA A 1 315 ? 28.980 4.333 -39.405 1.00 92.94 315 ALA A CA 1
ATOM 2519 C C . ALA A 1 315 ? 28.628 5.828 -39.394 1.00 92.94 315 ALA A C 1
ATOM 2521 O O . ALA A 1 315 ? 27.450 6.174 -39.380 1.00 92.94 315 ALA A O 1
ATOM 2522 N N . LEU A 1 316 ? 29.636 6.702 -39.442 1.00 94.75 316 LEU A N 1
ATOM 2523 C CA . LEU A 1 316 ? 29.456 8.149 -39.490 1.00 94.75 316 LEU A CA 1
ATOM 2524 C C . LEU A 1 316 ? 28.683 8.573 -40.743 1.00 94.75 316 LEU A C 1
ATOM 2526 O O . LEU A 1 316 ? 27.676 9.264 -40.620 1.00 94.75 316 LEU A O 1
ATOM 2530 N N . ASP A 1 317 ? 29.095 8.094 -41.918 1.00 95.19 317 ASP A N 1
ATOM 2531 C CA . ASP A 1 317 ? 28.448 8.395 -43.198 1.00 95.19 317 ASP A CA 1
ATOM 2532 C C . ASP A 1 317 ? 26.963 7.992 -43.164 1.00 95.19 317 ASP A C 1
ATOM 2534 O O . ASP A 1 317 ? 26.081 8.792 -43.488 1.00 95.19 317 ASP A O 1
ATOM 2538 N N . ARG A 1 318 ? 26.664 6.785 -42.658 1.00 94.62 318 ARG A N 1
ATOM 2539 C CA . ARG A 1 318 ? 25.290 6.282 -42.506 1.00 94.62 318 ARG A CA 1
ATOM 2540 C C . ARG A 1 318 ? 24.442 7.136 -41.565 1.00 94.62 318 ARG A C 1
ATOM 2542 O O . ARG A 1 318 ? 23.258 7.338 -41.842 1.00 94.62 318 ARG A O 1
ATOM 2549 N N . TYR A 1 319 ? 24.992 7.591 -40.443 1.00 96.06 319 TYR A N 1
ATOM 2550 C CA . TYR A 1 319 ? 24.233 8.373 -39.462 1.00 96.06 319 TYR A CA 1
ATOM 2551 C C . TYR A 1 319 ? 24.177 9.872 -39.788 1.00 96.06 319 TYR A C 1
ATOM 2553 O O . TYR A 1 319 ? 23.270 10.561 -39.327 1.00 96.06 319 TYR A O 1
ATOM 2561 N N . HIS A 1 320 ? 25.070 10.384 -40.635 1.00 94.69 320 HIS A N 1
ATOM 2562 C CA . HIS A 1 320 ? 24.935 11.724 -41.214 1.00 94.69 320 HIS A CA 1
ATOM 2563 C C . HIS A 1 320 ? 23.833 11.765 -42.274 1.00 94.69 320 HIS A C 1
ATOM 2565 O O . HIS A 1 320 ? 23.076 12.735 -42.328 1.00 94.69 320 HIS A O 1
ATOM 2571 N N . GLU A 1 321 ? 23.701 10.706 -43.079 1.00 94.00 321 GLU A N 1
ATOM 2572 C CA . GLU A 1 321 ? 22.599 10.566 -44.037 1.00 94.00 321 GLU A CA 1
ATOM 2573 C C . GLU A 1 321 ? 21.259 10.309 -43.327 1.00 94.00 321 GLU A C 1
ATOM 2575 O O . GLU A 1 321 ? 20.251 10.962 -43.604 1.00 94.00 321 GLU A O 1
ATOM 2580 N N . MET A 1 322 ? 21.252 9.375 -42.376 1.00 93.31 322 MET A N 1
ATOM 2581 C CA . MET A 1 322 ? 20.069 8.938 -41.639 1.00 93.31 322 MET A CA 1
ATOM 2582 C C . MET A 1 322 ? 20.382 8.876 -40.133 1.00 93.31 322 MET A C 1
ATOM 2584 O O . MET A 1 322 ? 20.856 7.842 -39.654 1.00 93.31 322 MET A O 1
ATOM 2588 N N . PRO A 1 323 ? 20.102 9.955 -39.375 1.00 95.44 323 PRO A N 1
ATOM 2589 C CA . PRO A 1 323 ? 20.458 10.069 -37.961 1.00 95.44 323 PRO A CA 1
ATOM 2590 C C . PRO A 1 323 ? 19.957 8.923 -37.088 1.00 95.44 323 PRO A C 1
ATOM 2592 O O . PRO A 1 323 ? 18.813 8.485 -37.213 1.00 95.44 323 PRO A O 1
ATOM 2595 N N . LEU A 1 324 ? 20.794 8.498 -36.139 1.00 97.38 324 LEU A N 1
ATOM 2596 C CA . LEU A 1 324 ? 20.404 7.561 -35.091 1.00 97.38 324 LEU A CA 1
ATOM 2597 C C . LEU A 1 324 ? 19.428 8.253 -34.134 1.00 97.38 324 LEU A C 1
ATOM 2599 O O . LEU A 1 324 ? 19.825 9.167 -33.405 1.00 97.38 324 LEU A O 1
ATOM 2603 N N . ILE A 1 325 ? 18.164 7.818 -34.116 1.00 97.25 325 ILE A N 1
ATOM 2604 C CA . ILE A 1 325 ? 17.101 8.507 -33.369 1.00 97.25 325 ILE A CA 1
ATOM 2605 C C . ILE A 1 325 ? 17.095 8.055 -31.899 1.00 97.25 325 ILE A C 1
ATOM 2607 O O . ILE A 1 325 ? 16.804 6.891 -31.611 1.00 97.25 325 ILE A O 1
ATOM 2611 N N . PRO A 1 326 ? 17.342 8.957 -30.938 1.00 96.75 326 PRO A N 1
ATOM 2612 C CA . PRO A 1 326 ? 17.297 8.636 -29.522 1.00 96.75 326 PRO A CA 1
ATOM 2613 C C . PRO A 1 326 ? 15.860 8.607 -28.984 1.00 96.75 326 PRO A C 1
ATOM 2615 O O . PRO A 1 326 ? 15.032 9.457 -29.313 1.00 96.75 326 PRO A O 1
ATOM 2618 N N . LEU A 1 327 ? 15.580 7.650 -28.102 1.00 94.81 327 LEU A N 1
ATOM 2619 C CA . LEU A 1 327 ? 14.281 7.418 -27.470 1.00 94.81 327 LEU A CA 1
ATOM 2620 C C . LEU A 1 327 ? 14.401 7.366 -25.939 1.00 94.81 327 LEU A C 1
ATOM 2622 O O . LEU A 1 327 ? 15.487 7.164 -25.390 1.00 94.81 327 LEU A O 1
ATOM 2626 N N . ALA A 1 328 ? 13.258 7.503 -25.262 1.00 92.19 328 ALA A N 1
ATOM 2627 C CA . ALA A 1 328 ? 13.113 7.215 -23.839 1.00 92.19 328 ALA A CA 1
ATOM 2628 C C . ALA A 1 328 ? 12.054 6.131 -23.605 1.00 92.19 328 ALA A C 1
ATOM 2630 O O . ALA A 1 328 ? 10.920 6.243 -24.081 1.00 92.19 328 ALA A O 1
ATOM 2631 N N . GLY A 1 329 ? 12.408 5.123 -22.814 1.00 89.56 329 GLY A N 1
ATOM 2632 C CA . GLY A 1 329 ? 11.507 4.083 -22.338 1.00 89.56 329 GLY A CA 1
ATOM 2633 C C . GLY A 1 329 ? 10.974 4.416 -20.957 1.00 89.56 329 GLY A C 1
ATOM 2634 O O . GLY A 1 329 ? 11.735 4.670 -20.025 1.00 89.56 329 GLY A O 1
ATOM 2635 N N . SER A 1 330 ? 9.653 4.393 -20.776 1.00 82.31 330 SER A N 1
ATOM 2636 C CA . SER A 1 330 ? 9.098 4.506 -19.420 1.00 82.31 330 SER A CA 1
ATOM 2637 C C . SER A 1 330 ? 9.258 3.198 -18.641 1.00 82.31 330 SER A C 1
ATOM 2639 O O . SER A 1 330 ? 9.486 3.241 -17.436 1.00 82.31 330 SER A O 1
ATOM 2641 N N . ALA A 1 331 ? 9.131 2.048 -19.326 1.00 70.19 331 ALA A N 1
ATOM 2642 C CA . ALA A 1 331 ? 9.193 0.687 -18.770 1.00 70.19 331 ALA A CA 1
ATOM 2643 C C . ALA A 1 331 ? 8.405 0.496 -17.453 1.00 70.19 331 ALA A C 1
ATOM 2645 O O . ALA A 1 331 ? 8.699 -0.386 -16.637 1.00 70.19 331 ALA A O 1
ATOM 2646 N N . SER A 1 332 ? 7.404 1.352 -17.239 1.00 66.12 332 SER A N 1
ATOM 2647 C CA . SER A 1 332 ? 6.658 1.475 -15.998 1.00 66.12 332 SER A CA 1
ATOM 2648 C C . SER A 1 332 ? 5.401 0.636 -16.096 1.00 66.12 332 SER A C 1
ATOM 2650 O O . SER A 1 332 ? 4.605 0.806 -17.012 1.00 66.12 332 SER A O 1
ATOM 2652 N N . THR A 1 333 ? 5.191 -0.258 -15.135 1.00 56.62 333 THR A N 1
ATOM 2653 C CA . THR A 1 333 ? 3.963 -1.060 -15.046 1.00 56.62 333 THR A CA 1
ATOM 2654 C C . THR A 1 333 ? 2.867 -0.353 -14.237 1.00 56.62 333 THR A C 1
ATOM 2656 O O . THR A 1 333 ? 1.880 -0.978 -13.861 1.00 56.62 333 THR A O 1
ATOM 2659 N N . GLY A 1 334 ? 3.050 0.934 -13.890 1.00 53.91 334 GLY A N 1
ATOM 2660 C CA . GLY A 1 334 ? 2.119 1.739 -13.081 1.00 53.91 334 GLY A CA 1
ATOM 2661 C C . GLY A 1 334 ? 1.958 1.287 -11.619 1.00 53.91 334 GLY A C 1
ATOM 2662 O O . GLY A 1 334 ? 1.253 1.929 -10.846 1.00 53.91 334 GLY A O 1
ATOM 2663 N N . ARG A 1 335 ? 2.610 0.186 -11.220 1.00 53.72 335 ARG A N 1
ATOM 2664 C CA . ARG A 1 335 ? 2.436 -0.489 -9.919 1.00 53.72 335 ARG A CA 1
ATOM 2665 C C . ARG A 1 335 ? 3.612 -0.305 -8.955 1.00 53.72 335 ARG A C 1
ATOM 2667 O O . ARG A 1 335 ? 3.542 -0.767 -7.818 1.00 53.72 335 ARG A O 1
ATOM 2674 N N . LYS A 1 336 ? 4.698 0.340 -9.393 1.00 55.62 336 LYS A N 1
ATOM 2675 C CA . LYS A 1 336 ? 5.931 0.519 -8.611 1.00 55.62 336 LYS A CA 1
ATOM 2676 C C . LYS A 1 336 ? 6.042 1.949 -8.068 1.00 55.62 336 LYS A C 1
ATOM 2678 O O . LYS A 1 336 ? 5.893 2.880 -8.848 1.00 55.62 336 LYS A O 1
ATOM 2683 N N . PRO A 1 337 ? 6.340 2.146 -6.769 1.00 53.34 337 PRO A N 1
ATOM 2684 C CA . PRO A 1 337 ? 6.391 3.481 -6.170 1.00 53.34 337 PRO A CA 1
ATOM 2685 C C . PRO A 1 337 ? 7.664 4.281 -6.498 1.00 53.34 337 PRO A C 1
ATOM 2687 O O . PRO A 1 337 ? 7.617 5.499 -6.419 1.00 53.34 337 PRO A O 1
ATOM 2690 N N . TYR A 1 338 ? 8.776 3.625 -6.860 1.00 56.12 338 TYR A N 1
ATOM 2691 C CA . TYR A 1 338 ? 10.062 4.273 -7.198 1.00 56.12 338 TYR A CA 1
ATOM 2692 C C . TYR A 1 338 ? 10.380 4.277 -8.699 1.00 56.12 338 TYR A C 1
ATOM 2694 O O . TYR A 1 338 ? 11.333 4.930 -9.110 1.00 56.12 338 TYR A O 1
ATOM 2702 N N . VAL A 1 339 ? 9.625 3.535 -9.521 1.00 56.78 339 VAL A N 1
ATOM 2703 C CA . VAL A 1 339 ? 9.749 3.650 -10.978 1.00 56.78 339 VAL A CA 1
ATOM 2704 C C . VAL A 1 339 ? 8.811 4.770 -11.399 1.00 56.78 339 VAL A C 1
ATOM 2706 O O . VAL A 1 339 ? 7.610 4.670 -11.133 1.00 56.78 339 VAL A O 1
ATOM 2709 N N . PRO A 1 340 ? 9.321 5.821 -12.049 1.00 60.94 340 PRO A N 1
ATOM 2710 C CA . PRO A 1 340 ? 8.477 6.879 -12.579 1.00 60.94 340 PRO A CA 1
ATOM 2711 C C . PRO A 1 340 ? 7.370 6.269 -13.455 1.00 60.94 340 PRO A C 1
ATOM 2713 O O . PRO A 1 340 ? 7.603 5.331 -14.212 1.00 60.94 340 PRO A O 1
ATOM 2716 N N . GLY A 1 341 ? 6.132 6.726 -13.272 1.00 66.19 341 GLY A N 1
ATOM 2717 C CA . GLY A 1 341 ? 4.948 6.372 -14.058 1.00 66.19 341 GLY A CA 1
ATOM 2718 C C . GLY A 1 341 ? 5.115 6.464 -15.583 1.00 66.19 341 GLY A C 1
ATOM 2719 O O . GLY A 1 341 ? 6.129 6.914 -16.115 1.00 66.19 341 GLY A O 1
ATOM 2720 N N . MET A 1 342 ? 4.093 5.993 -16.297 1.00 74.31 342 MET A N 1
ATOM 2721 C CA . MET A 1 342 ? 4.128 5.833 -17.751 1.00 74.31 342 MET A CA 1
ATOM 2722 C C . MET A 1 342 ? 4.070 7.165 -18.497 1.00 74.31 342 MET A C 1
ATOM 2724 O O . MET A 1 342 ? 3.162 7.960 -18.278 1.00 74.31 342 MET A O 1
ATOM 2728 N N . GLY A 1 343 ? 4.973 7.330 -19.463 1.00 86.19 343 GLY A N 1
ATOM 2729 C CA . GLY A 1 343 ? 4.951 8.416 -20.438 1.00 86.19 343 GLY A CA 1
ATOM 2730 C C . GLY A 1 343 ? 5.847 9.601 -20.089 1.00 86.19 343 GLY A C 1
ATOM 2731 O O . GLY A 1 343 ? 6.415 9.706 -19.000 1.00 86.19 343 GLY A O 1
ATOM 2732 N N . PHE A 1 344 ? 5.971 10.495 -21.064 1.00 91.00 344 PHE A N 1
ATOM 2733 C CA . PHE A 1 344 ? 6.841 11.659 -21.017 1.00 91.00 344 PHE A CA 1
ATOM 2734 C C . PHE A 1 344 ? 6.119 12.872 -21.596 1.00 91.00 344 PHE A C 1
ATOM 2736 O O . PHE A 1 344 ? 5.291 12.734 -22.497 1.00 91.00 344 PHE A O 1
ATOM 2743 N N . ILE A 1 345 ? 6.437 14.055 -21.086 1.00 92.31 345 ILE A N 1
ATOM 2744 C CA . ILE A 1 345 ? 5.875 15.325 -21.540 1.00 92.31 345 ILE A CA 1
ATOM 2745 C C . ILE A 1 345 ? 6.968 16.384 -21.593 1.00 92.31 345 ILE A C 1
ATOM 2747 O O . ILE A 1 345 ? 7.831 16.432 -20.716 1.00 92.31 345 ILE A O 1
ATOM 2751 N N . ARG A 1 346 ? 6.939 17.244 -22.612 1.00 93.12 346 ARG A N 1
ATOM 2752 C CA . ARG A 1 346 ? 7.821 18.414 -22.658 1.00 93.12 346 ARG A CA 1
ATOM 2753 C C . ARG A 1 346 ? 7.306 19.492 -21.722 1.00 93.12 346 ARG A C 1
ATOM 2755 O O . ARG A 1 346 ? 6.097 19.664 -21.588 1.00 93.12 346 ARG A O 1
ATOM 2762 N N . GLU A 1 347 ? 8.200 20.271 -21.129 1.00 93.38 347 GLU A N 1
ATOM 2763 C CA . GLU A 1 347 ? 7.810 21.371 -20.246 1.00 93.38 347 GLU A CA 1
ATOM 2764 C C . GLU A 1 347 ? 6.888 22.379 -20.954 1.00 93.38 347 GLU A C 1
ATOM 2766 O O . GLU A 1 347 ? 5.905 22.850 -20.369 1.00 93.38 347 GLU A O 1
ATOM 2771 N N . SER A 1 348 ? 7.164 22.656 -22.234 1.00 92.44 348 SER A N 1
ATOM 2772 C CA . SER A 1 348 ? 6.341 23.511 -23.097 1.00 92.44 348 SER A CA 1
ATOM 2773 C C . SER A 1 348 ? 4.888 23.046 -23.209 1.00 92.44 348 SER A C 1
ATOM 2775 O O . SER A 1 348 ? 3.991 23.885 -23.303 1.00 92.44 348 SER A O 1
ATOM 2777 N N . ASP A 1 349 ? 4.659 21.732 -23.156 1.00 92.19 349 ASP A N 1
ATOM 2778 C CA . ASP A 1 349 ? 3.355 21.101 -23.370 1.00 92.19 349 ASP A CA 1
ATOM 2779 C C . ASP A 1 349 ? 2.540 20.990 -22.065 1.00 92.19 349 ASP A C 1
ATOM 2781 O O . ASP A 1 349 ? 1.357 20.650 -22.092 1.00 92.19 349 ASP A O 1
ATOM 2785 N N . ILE A 1 350 ? 3.138 21.309 -20.908 1.00 92.44 350 ILE A N 1
ATOM 2786 C CA . ILE A 1 350 ? 2.429 21.333 -19.623 1.00 92.44 350 ILE A CA 1
ATOM 2787 C C . ILE A 1 350 ? 1.596 22.625 -19.516 1.00 92.44 350 ILE A C 1
ATOM 2789 O O . ILE A 1 350 ? 2.161 23.719 -19.675 1.00 92.44 350 ILE A O 1
ATOM 2793 N N . PRO A 1 351 ? 0.294 22.549 -19.162 1.00 93.06 351 PRO A N 1
ATOM 2794 C CA . PRO A 1 351 ? -0.548 23.727 -18.961 1.00 93.06 351 PRO A CA 1
ATOM 2795 C C . PRO A 1 351 ? 0.047 24.723 -17.956 1.00 93.06 351 PRO A C 1
ATOM 2797 O O . PRO A 1 351 ? 0.486 24.343 -16.870 1.00 93.06 351 PRO A O 1
ATOM 2800 N N . LEU A 1 352 ? 0.018 26.019 -18.286 1.00 91.12 352 LEU A N 1
ATOM 2801 C CA . LEU A 1 352 ? 0.670 27.080 -17.498 1.00 91.12 352 LEU A CA 1
ATOM 2802 C C . LEU A 1 352 ? 0.254 27.088 -16.016 1.00 91.12 352 LEU A C 1
ATOM 2804 O O . LEU A 1 352 ? 1.104 27.263 -15.144 1.00 91.12 352 LEU A O 1
ATOM 2808 N N . LEU A 1 353 ? -1.031 26.852 -15.731 1.00 92.50 353 LEU A N 1
ATOM 2809 C CA . LEU A 1 353 ? -1.581 26.865 -14.370 1.00 92.50 353 LEU A CA 1
ATOM 2810 C C . LEU A 1 353 ? -1.037 25.728 -13.489 1.00 92.50 353 LEU A C 1
ATOM 2812 O O . LEU A 1 353 ? -0.834 25.925 -12.292 1.00 92.50 353 LEU A O 1
ATOM 2816 N N . SER A 1 354 ? -0.783 24.548 -14.061 1.00 90.50 354 SER A N 1
ATOM 2817 C CA . SER A 1 354 ? -0.302 23.373 -13.322 1.00 90.50 354 SER A CA 1
ATOM 2818 C C . SER A 1 354 ? 1.214 23.182 -13.408 1.00 90.50 354 SER A C 1
ATOM 2820 O O . SER A 1 354 ? 1.780 22.474 -12.573 1.00 90.50 354 SER A O 1
ATOM 2822 N N . ARG A 1 355 ? 1.894 23.851 -14.351 1.00 92.25 355 ARG A N 1
ATOM 2823 C CA . ARG A 1 355 ? 3.322 23.668 -14.664 1.00 92.25 355 ARG A CA 1
ATOM 2824 C C . ARG A 1 355 ? 4.237 23.729 -13.447 1.00 92.25 355 ARG A C 1
ATOM 2826 O O . ARG A 1 355 ? 5.028 22.817 -13.226 1.00 92.25 355 ARG A O 1
ATOM 2833 N N . LYS A 1 356 ? 4.101 24.761 -12.611 1.00 91.44 356 LYS A N 1
ATOM 2834 C CA . LYS A 1 356 ? 4.954 24.931 -11.421 1.00 91.44 356 LYS A CA 1
ATOM 2835 C C . LYS A 1 356 ? 4.809 23.772 -10.429 1.00 91.44 356 LYS A C 1
ATOM 2837 O O . LYS A 1 356 ? 5.794 23.369 -9.816 1.00 91.44 356 LYS A O 1
ATOM 2842 N N . HIS A 1 357 ? 3.593 23.261 -10.246 1.00 88.56 357 HIS A N 1
ATOM 2843 C CA . HIS A 1 357 ? 3.340 22.123 -9.363 1.00 88.56 357 HIS A CA 1
ATOM 2844 C C . HIS A 1 357 ? 3.833 20.813 -9.989 1.00 88.56 357 HIS A C 1
ATOM 2846 O O . HIS A 1 357 ? 4.474 20.009 -9.312 1.00 88.56 357 HIS A O 1
ATOM 2852 N N . PHE A 1 358 ? 3.590 20.633 -11.288 1.00 89.31 358 PHE A N 1
ATOM 2853 C CA . PHE A 1 358 ? 4.004 19.454 -12.039 1.00 89.31 358 PHE A CA 1
ATOM 2854 C C . PHE A 1 358 ? 5.528 19.276 -12.015 1.00 89.31 358 PHE A C 1
ATOM 2856 O O . PHE A 1 358 ? 6.012 18.253 -11.544 1.00 89.31 358 PHE A O 1
ATOM 2863 N N . ILE A 1 359 ? 6.289 20.307 -12.399 1.00 90.56 359 ILE A N 1
ATOM 2864 C CA . ILE A 1 359 ? 7.764 20.274 -12.445 1.00 90.56 359 ILE A CA 1
ATOM 2865 C C . ILE A 1 359 ? 8.378 19.910 -11.086 1.00 90.56 359 ILE A C 1
ATOM 2867 O O . ILE A 1 359 ? 9.394 19.228 -11.023 1.00 90.56 359 ILE A O 1
ATOM 2871 N N . ARG A 1 360 ? 7.766 20.350 -9.979 1.00 87.94 360 ARG A N 1
ATOM 2872 C CA . ARG A 1 360 ? 8.257 20.057 -8.621 1.00 87.94 360 ARG A CA 1
ATOM 2873 C C . ARG A 1 360 ? 8.034 18.611 -8.186 1.00 87.94 360 ARG A C 1
ATOM 2875 O O . ARG A 1 360 ? 8.707 18.156 -7.270 1.00 87.94 360 ARG A O 1
ATOM 2882 N N . SER A 1 361 ? 7.059 17.936 -8.782 1.00 83.75 361 SER A N 1
ATOM 2883 C CA . SER A 1 361 ? 6.575 16.626 -8.344 1.00 83.75 361 SER A CA 1
ATOM 2884 C C . SER A 1 361 ? 6.919 15.494 -9.305 1.00 83.75 361 SER A C 1
ATOM 2886 O O . SER A 1 361 ? 6.529 14.368 -9.032 1.00 83.75 361 SER A O 1
ATOM 2888 N N . HIS A 1 362 ? 7.615 15.766 -10.413 1.00 87.81 362 HIS A N 1
ATOM 2889 C CA . HIS A 1 362 ? 7.882 14.797 -11.477 1.00 87.81 362 HIS A CA 1
ATOM 2890 C C . HIS A 1 362 ? 9.371 14.714 -11.809 1.00 87.81 362 HIS A C 1
ATOM 2892 O O . HIS A 1 362 ? 10.117 15.683 -11.656 1.00 87.81 362 HIS A O 1
ATOM 2898 N N . TYR A 1 363 ? 9.809 13.544 -12.279 1.00 86.06 363 TYR A N 1
ATOM 2899 C CA . TYR A 1 363 ? 11.204 13.331 -12.657 1.00 86.06 363 TYR A CA 1
ATOM 2900 C C . TYR A 1 363 ? 11.545 14.055 -13.957 1.00 86.06 363 TYR A C 1
ATOM 2902 O O . TYR A 1 363 ? 10.899 13.844 -14.982 1.00 86.06 363 TYR A O 1
ATOM 2910 N N . ARG A 1 364 ? 12.602 14.864 -13.920 1.00 90.38 364 ARG A N 1
ATOM 2911 C CA . ARG A 1 364 ? 13.192 15.526 -15.086 1.00 90.38 364 ARG A CA 1
ATOM 2912 C C . ARG A 1 364 ? 14.269 14.632 -15.700 1.00 90.38 364 ARG A C 1
ATOM 2914 O O . ARG A 1 364 ? 15.118 14.122 -14.967 1.00 90.38 364 ARG A O 1
ATOM 2921 N N . LEU A 1 365 ? 14.249 14.447 -17.019 1.00 90.62 365 LEU A N 1
ATOM 2922 C CA . LEU A 1 365 ? 15.315 13.722 -17.716 1.00 90.62 365 LEU A CA 1
ATOM 2923 C C . LEU A 1 365 ? 16.602 14.568 -17.755 1.00 90.62 365 LEU A C 1
ATOM 2925 O O . LEU A 1 365 ? 16.523 15.797 -17.735 1.00 90.62 365 LEU A O 1
ATOM 2929 N N . PRO A 1 366 ? 17.797 13.954 -17.846 1.00 90.75 366 PRO A N 1
ATOM 2930 C CA . PRO A 1 366 ? 19.031 14.710 -18.036 1.00 90.75 366 PRO A CA 1
ATOM 2931 C C . PRO A 1 366 ? 18.950 15.591 -19.291 1.00 90.75 366 PRO A C 1
ATOM 2933 O O . PRO A 1 366 ? 18.605 15.098 -20.365 1.00 90.75 366 PRO A O 1
ATOM 2936 N N . SER A 1 367 ? 19.311 16.875 -19.191 1.00 89.50 367 SER A N 1
ATOM 2937 C CA . SER A 1 367 ? 19.196 17.819 -20.315 1.00 89.50 367 SER A CA 1
ATOM 2938 C C . SER A 1 367 ? 19.876 17.349 -21.617 1.00 89.50 367 SER A C 1
ATOM 2940 O O . SER A 1 367 ? 19.276 17.545 -22.673 1.00 89.50 367 SER A O 1
ATOM 2942 N N . PRO A 1 368 ? 21.057 16.684 -21.607 1.00 89.62 368 PRO A N 1
ATOM 2943 C CA . PRO A 1 368 ? 21.652 16.143 -22.836 1.00 89.62 368 PRO A CA 1
ATOM 2944 C C . PRO A 1 368 ? 20.791 15.065 -23.510 1.00 89.62 368 PRO A C 1
ATOM 2946 O O . PRO A 1 368 ? 20.638 15.076 -24.727 1.00 89.62 368 PRO A O 1
ATOM 2949 N N . VAL A 1 369 ? 20.181 14.179 -22.716 1.00 92.25 369 VAL A N 1
ATOM 2950 C CA . VAL A 1 369 ? 19.249 13.146 -23.200 1.00 92.25 369 VAL A CA 1
ATOM 2951 C C . VAL A 1 369 ? 18.008 13.815 -23.785 1.00 92.25 369 VAL A C 1
ATOM 2953 O O . VAL A 1 369 ? 17.602 13.541 -24.911 1.00 92.25 369 VAL A O 1
ATOM 2956 N N . SER A 1 370 ? 17.430 14.737 -23.019 1.00 93.38 370 SER A N 1
ATOM 2957 C CA . SER A 1 370 ? 16.187 15.424 -23.347 1.00 93.38 370 SER A CA 1
ATOM 2958 C C . SER A 1 370 ? 16.285 16.248 -24.637 1.00 93.38 370 SER A C 1
ATOM 2960 O O . SER A 1 370 ? 15.414 16.165 -25.509 1.00 93.38 370 SER A O 1
ATOM 2962 N N . GLY A 1 371 ? 17.387 16.987 -24.800 1.00 92.75 371 GLY A N 1
ATOM 2963 C CA . GLY A 1 371 ? 17.665 17.763 -26.004 1.00 92.75 371 GLY A CA 1
ATOM 2964 C C . GLY A 1 371 ? 17.813 16.880 -27.240 1.00 92.75 371 GLY A C 1
ATOM 2965 O O . GLY A 1 371 ? 17.219 17.184 -28.273 1.00 92.75 371 GLY A O 1
ATOM 2966 N N . LEU A 1 372 ? 18.539 15.762 -27.133 1.00 93.69 372 LEU A N 1
ATOM 2967 C CA . LEU A 1 372 ? 18.717 14.816 -28.237 1.00 93.69 372 LEU A CA 1
ATOM 2968 C C . LEU A 1 372 ? 17.404 14.136 -28.641 1.00 93.69 372 LEU A C 1
ATOM 2970 O O . LEU A 1 372 ? 17.111 14.072 -29.831 1.00 93.69 372 LEU A O 1
ATOM 2974 N N . ILE A 1 373 ? 16.585 13.694 -27.681 1.00 94.44 373 ILE A N 1
ATOM 2975 C CA . ILE A 1 373 ? 15.268 13.087 -27.956 1.00 94.44 373 ILE A CA 1
ATOM 2976 C C . ILE A 1 373 ? 14.347 14.081 -28.665 1.00 94.44 373 ILE A C 1
ATOM 2978 O O . ILE A 1 373 ? 13.720 13.743 -29.666 1.00 94.44 373 ILE A O 1
ATOM 2982 N N . THR A 1 374 ? 14.287 15.322 -28.180 1.00 92.50 374 THR A N 1
ATOM 2983 C CA . THR A 1 374 ? 13.402 16.353 -28.749 1.00 92.50 374 THR A CA 1
ATOM 2984 C C . THR A 1 374 ? 13.800 16.750 -30.174 1.00 92.50 374 THR A C 1
ATOM 2986 O O . THR A 1 374 ? 12.959 17.194 -30.951 1.00 92.50 374 THR A O 1
ATOM 2989 N N . THR A 1 375 ? 15.080 16.600 -30.517 1.00 92.75 375 THR A N 1
ATOM 2990 C CA . THR A 1 375 ? 15.655 16.994 -31.814 1.00 92.75 375 THR A CA 1
ATOM 2991 C C . THR A 1 375 ? 15.962 15.803 -32.719 1.00 92.75 375 THR A C 1
ATOM 2993 O O . THR A 1 375 ? 16.683 15.955 -33.703 1.00 92.75 375 THR A O 1
ATOM 2996 N N . GLU A 1 376 ? 15.436 14.621 -32.381 1.00 93.81 376 GLU A N 1
ATOM 2997 C CA . GLU A 1 376 ? 15.613 13.380 -33.146 1.00 93.81 376 GLU A CA 1
ATOM 2998 C C . GLU A 1 376 ? 17.091 13.082 -33.465 1.00 93.81 376 GLU A C 1
ATOM 3000 O O . GLU A 1 376 ? 17.442 12.648 -34.556 1.00 93.81 376 GLU A O 1
ATOM 3005 N N . GLY A 1 377 ? 17.976 13.343 -32.496 1.00 92.25 377 GLY A N 1
ATOM 3006 C CA . GLY A 1 377 ? 19.407 13.047 -32.588 1.00 92.25 377 GLY A CA 1
ATOM 3007 C C . GLY A 1 377 ? 20.282 14.173 -33.143 1.00 92.25 377 GLY A C 1
ATOM 3008 O O . GLY A 1 377 ? 21.503 14.066 -33.035 1.00 92.25 377 GLY A O 1
ATOM 3009 N N . LYS A 1 378 ? 19.700 15.267 -33.657 1.00 90.25 378 LYS A N 1
ATOM 3010 C CA . LYS A 1 378 ? 20.448 16.415 -34.221 1.00 90.25 378 LYS A CA 1
ATOM 3011 C C . LYS A 1 378 ? 21.038 17.364 -33.172 1.00 90.25 378 LYS A C 1
ATOM 3013 O O . LYS A 1 378 ? 21.903 18.183 -33.468 1.00 90.25 378 LYS A O 1
ATOM 3018 N N . GLY A 1 379 ? 20.554 17.258 -31.938 1.00 85.50 379 GLY A N 1
ATOM 3019 C CA . GLY A 1 379 ? 20.901 18.161 -30.849 1.00 85.50 379 GLY A CA 1
ATOM 3020 C C . GLY A 1 379 ? 20.220 19.534 -30.968 1.00 85.50 379 GLY A C 1
ATOM 3021 O O . GLY A 1 379 ? 19.741 19.926 -32.036 1.00 85.50 379 GLY A O 1
ATOM 3022 N N . PRO A 1 380 ? 20.132 20.289 -29.857 1.00 82.44 380 PRO A N 1
ATOM 3023 C CA . PRO A 1 380 ? 19.622 21.654 -29.888 1.00 82.44 380 PRO A CA 1
ATOM 3024 C C . PRO A 1 380 ? 20.530 22.564 -30.742 1.00 82.44 380 PRO A C 1
ATOM 3026 O O . PRO A 1 380 ? 21.746 22.359 -30.771 1.00 82.44 380 PRO A O 1
ATOM 3029 N N . PRO A 1 381 ? 19.976 23.601 -31.406 1.00 80.69 381 PRO A N 1
ATOM 3030 C CA . PRO A 1 381 ? 20.751 24.512 -32.247 1.00 80.69 381 PRO A CA 1
ATOM 3031 C C . PRO A 1 381 ? 21.944 25.122 -31.501 1.00 80.69 381 PRO A C 1
ATOM 3033 O O . PRO A 1 381 ? 21.836 25.461 -30.318 1.00 80.69 381 PRO A O 1
ATOM 3036 N N . ARG A 1 382 ? 23.072 25.327 -32.196 1.00 70.25 382 ARG A N 1
ATOM 3037 C CA . ARG A 1 382 ? 24.270 25.952 -31.607 1.00 70.25 382 ARG A CA 1
ATOM 3038 C C . ARG A 1 382 ? 23.911 27.303 -30.967 1.00 70.25 382 ARG A C 1
ATOM 3040 O O . ARG A 1 382 ? 23.345 28.174 -31.618 1.00 70.25 382 ARG A O 1
ATOM 3047 N N . GLY A 1 383 ? 24.228 27.462 -29.679 1.00 65.00 383 GLY A N 1
ATOM 3048 C CA . GLY A 1 383 ? 23.919 28.661 -28.884 1.00 65.00 383 GLY A CA 1
ATOM 3049 C C . GLY A 1 383 ? 22.557 28.649 -28.171 1.00 65.00 383 GLY A C 1
ATOM 3050 O O . GLY A 1 383 ? 22.307 29.508 -27.322 1.00 65.00 383 GLY A O 1
ATOM 3051 N N . ALA A 1 384 ? 21.682 27.675 -28.441 1.00 70.88 384 ALA A N 1
ATOM 3052 C CA . ALA A 1 384 ? 20.469 27.480 -27.654 1.00 70.88 384 ALA A CA 1
ATOM 3053 C C . ALA A 1 384 ? 20.818 26.908 -26.271 1.00 70.88 384 ALA A C 1
ATOM 3055 O O . ALA A 1 384 ? 21.609 25.974 -26.138 1.00 70.88 384 ALA A O 1
ATOM 3056 N N . LYS A 1 385 ? 20.199 27.449 -25.216 1.00 70.00 385 LYS A N 1
ATOM 3057 C CA . LYS A 1 385 ? 20.297 26.844 -23.884 1.00 70.00 385 LYS A CA 1
ATOM 3058 C C . LYS A 1 385 ? 19.558 25.506 -23.914 1.00 70.00 385 LYS A C 1
ATOM 3060 O O . LYS A 1 385 ? 18.360 25.486 -24.182 1.00 70.00 385 LYS A O 1
ATOM 3065 N N . ALA A 1 386 ? 20.244 24.417 -23.572 1.00 65.19 386 ALA A N 1
ATOM 3066 C CA . ALA A 1 386 ? 19.624 23.095 -23.439 1.00 65.19 386 ALA A CA 1
ATOM 3067 C C . ALA A 1 386 ? 18.468 23.077 -22.416 1.00 65.19 386 ALA A C 1
ATOM 3069 O O . ALA A 1 386 ? 17.610 22.213 -22.483 1.00 65.19 386 ALA A O 1
ATOM 3070 N N . THR A 1 387 ? 18.416 24.066 -21.514 1.00 71.31 387 THR A N 1
ATOM 3071 C CA . THR A 1 387 ? 17.390 24.224 -20.474 1.00 71.31 387 THR A CA 1
ATOM 3072 C C . THR A 1 387 ? 16.140 24.985 -20.919 1.00 71.31 387 THR A C 1
ATOM 3074 O O . THR A 1 387 ? 15.397 25.472 -20.065 1.00 71.31 387 THR A O 1
ATOM 3077 N N . ARG A 1 388 ? 15.940 25.229 -22.219 1.00 83.44 388 ARG A N 1
ATOM 3078 C CA . ARG A 1 388 ? 14.700 25.876 -22.670 1.00 83.44 388 ARG A CA 1
ATOM 3079 C C . ARG A 1 388 ? 13.513 24.917 -22.501 1.00 83.44 388 ARG A C 1
ATOM 3081 O O . ARG A 1 388 ? 13.689 23.725 -22.745 1.00 83.44 388 ARG A O 1
ATOM 3088 N N . PRO A 1 389 ? 12.308 25.420 -22.170 1.00 82.88 389 PRO A N 1
ATOM 3089 C CA . PRO A 1 389 ? 11.138 24.572 -21.933 1.00 82.88 389 PRO A CA 1
ATOM 3090 C C . PRO A 1 389 ? 10.774 23.650 -23.105 1.00 82.88 389 PRO A C 1
ATOM 3092 O O . PRO A 1 389 ? 10.194 22.589 -22.887 1.00 82.88 389 PRO A O 1
ATOM 3095 N N . GLU A 1 390 ? 11.104 24.027 -24.346 1.00 87.50 390 GLU A N 1
ATOM 3096 C CA . GLU A 1 390 ? 10.869 23.169 -25.512 1.00 87.50 390 GLU A CA 1
ATOM 3097 C C . GLU A 1 390 ? 11.722 21.889 -25.530 1.00 87.50 390 GLU A C 1
ATOM 3099 O O . GLU A 1 390 ? 11.279 20.899 -26.103 1.00 87.50 390 GLU A O 1
ATOM 3104 N N . TYR A 1 391 ? 12.901 21.885 -24.895 1.00 89.31 391 TYR A N 1
ATOM 3105 C CA . TYR A 1 391 ? 13.858 20.767 -24.908 1.00 89.31 391 TYR A CA 1
ATOM 3106 C C . TYR A 1 391 ? 13.862 19.950 -23.622 1.00 89.31 391 TYR A C 1
ATOM 3108 O O . TYR A 1 391 ? 14.588 18.962 -23.537 1.00 89.31 391 TYR A O 1
ATOM 3116 N N . GLU A 1 392 ? 13.093 20.356 -22.617 1.00 92.69 392 GLU A N 1
ATOM 3117 C CA . GLU A 1 392 ? 13.045 19.714 -21.309 1.00 92.69 392 GLU A CA 1
ATOM 3118 C C . GLU A 1 392 ? 11.890 18.720 -21.242 1.00 92.69 392 GLU A C 1
ATOM 3120 O O . GLU A 1 392 ? 10.733 19.081 -21.447 1.00 92.69 392 GLU A O 1
ATOM 3125 N N . ILE A 1 393 ? 12.209 17.464 -20.946 1.00 93.12 393 ILE A N 1
ATOM 3126 C CA . ILE A 1 393 ? 11.267 16.357 -20.857 1.00 93.12 393 ILE A CA 1
ATOM 3127 C C . ILE A 1 393 ? 11.160 15.936 -19.395 1.00 93.12 393 ILE A C 1
ATOM 3129 O O . ILE A 1 393 ? 12.151 15.699 -18.697 1.00 93.12 393 ILE A O 1
ATOM 3133 N N . PHE A 1 394 ? 9.921 15.798 -18.950 1.00 92.25 394 PHE A N 1
ATOM 3134 C CA . PHE A 1 394 ? 9.553 15.248 -17.661 1.00 92.25 394 PHE A CA 1
ATOM 3135 C C . PHE A 1 394 ? 8.864 13.903 -17.864 1.00 92.25 394 PHE A C 1
ATOM 3137 O O . PHE A 1 394 ? 8.053 13.733 -18.774 1.00 92.25 394 PHE A O 1
ATOM 3144 N N . SER A 1 395 ? 9.162 12.940 -16.998 1.00 89.38 395 SER A N 1
ATOM 3145 C CA . SER A 1 395 ? 8.336 11.745 -16.865 1.00 89.38 395 SER A CA 1
ATOM 3146 C C . SER A 1 395 ? 6.978 12.139 -16.289 1.00 89.38 395 SER A C 1
ATOM 3148 O O . SER A 1 395 ? 6.899 12.960 -15.379 1.00 89.38 395 SER A O 1
ATOM 3150 N N . LEU A 1 396 ? 5.904 11.518 -16.774 1.00 86.62 396 LEU A N 1
ATOM 3151 C CA . LEU A 1 396 ? 4.577 11.619 -16.153 1.00 86.62 396 LEU A CA 1
ATOM 3152 C C . LEU A 1 396 ? 4.508 10.881 -14.801 1.00 86.62 396 LEU A C 1
ATOM 3154 O O . LEU A 1 396 ? 3.515 10.962 -14.083 1.00 86.62 396 LEU A O 1
ATOM 3158 N N . GLY A 1 397 ? 5.576 10.176 -14.430 1.00 78.00 397 GLY A N 1
ATOM 3159 C CA . GLY A 1 397 ? 5.799 9.644 -13.102 1.00 78.00 397 GLY A CA 1
ATOM 3160 C C . GLY A 1 397 ? 6.151 10.678 -12.050 1.00 78.00 397 GLY A C 1
ATOM 3161 O O . GLY A 1 397 ? 7.063 11.482 -12.243 1.00 78.00 397 GLY A O 1
ATOM 3162 N N . GLN A 1 398 ? 5.503 10.577 -10.891 1.00 73.00 398 GLN A N 1
ATOM 3163 C CA . GLN A 1 398 ? 5.835 11.417 -9.747 1.00 73.00 398 GLN A CA 1
ATOM 3164 C C . GLN A 1 398 ? 7.150 10.996 -9.083 1.00 73.00 398 GLN A C 1
ATOM 3166 O O . GLN A 1 398 ? 7.410 9.802 -8.932 1.00 73.00 398 GLN A O 1
ATOM 3171 N N . SER A 1 399 ? 7.924 11.977 -8.610 1.00 68.50 399 SER A N 1
ATOM 3172 C CA . SER A 1 399 ? 9.044 11.818 -7.676 1.00 68.50 399 SER A CA 1
ATOM 3173 C C . SER A 1 399 ? 8.536 11.459 -6.280 1.00 68.50 399 SER A C 1
ATOM 3175 O O . SER A 1 399 ? 8.544 12.256 -5.345 1.00 68.50 399 SER A O 1
ATOM 3177 N N . GLY A 1 400 ? 8.013 10.241 -6.157 1.00 61.59 400 GLY A N 1
ATOM 3178 C CA . GLY A 1 400 ? 7.510 9.690 -4.906 1.00 61.59 400 GLY A CA 1
ATOM 3179 C C . GLY A 1 400 ? 8.604 9.006 -4.091 1.00 61.59 400 GLY A C 1
ATOM 3180 O O . GLY A 1 400 ? 9.465 8.314 -4.628 1.00 61.59 400 GLY A O 1
ATOM 3181 N N . SER A 1 401 ? 8.539 9.157 -2.769 1.00 61.62 401 SER A N 1
ATOM 3182 C CA . SER A 1 401 ? 9.254 8.282 -1.843 1.00 61.62 401 SER A CA 1
ATOM 3183 C C . SER A 1 401 ? 8.569 6.916 -1.759 1.00 61.62 401 SER A C 1
ATOM 3185 O O . SER A 1 401 ? 7.379 6.763 -2.058 1.00 61.62 401 SER A O 1
ATOM 3187 N N . PHE A 1 402 ? 9.331 5.904 -1.340 1.00 69.88 402 PHE A N 1
ATOM 3188 C CA . PHE A 1 402 ? 8.798 4.582 -1.035 1.00 69.88 402 PHE A CA 1
ATOM 3189 C C . PHE A 1 402 ? 7.571 4.690 -0.113 1.00 69.88 402 PHE A C 1
ATOM 3191 O O . PHE A 1 402 ? 7.639 5.296 0.957 1.00 69.88 402 PHE A O 1
ATOM 3198 N N . LYS A 1 403 ? 6.445 4.098 -0.532 1.00 75.38 403 LYS A N 1
ATOM 3199 C CA . LYS A 1 403 ? 5.231 4.020 0.286 1.00 75.38 403 LYS A CA 1
ATOM 3200 C C . LYS A 1 403 ? 5.259 2.719 1.093 1.00 75.38 403 LYS A C 1
ATOM 3202 O O . LYS A 1 403 ? 5.121 1.658 0.478 1.00 75.38 403 LYS A O 1
ATOM 3207 N N . PRO A 1 404 ? 5.415 2.781 2.427 1.00 82.75 404 PRO A N 1
ATOM 3208 C CA . PRO A 1 404 ? 5.472 1.588 3.253 1.00 82.75 404 PRO A CA 1
ATOM 3209 C C . PRO A 1 404 ? 4.153 0.820 3.226 1.00 82.75 404 PRO A C 1
ATOM 3211 O O . PRO A 1 404 ? 3.066 1.389 3.081 1.00 82.75 404 PRO A O 1
ATOM 3214 N N . ASN A 1 405 ? 4.244 -0.495 3.399 1.00 87.56 405 ASN A N 1
ATOM 3215 C CA . ASN A 1 405 ? 3.060 -1.323 3.568 1.00 87.56 405 ASN A CA 1
ATOM 3216 C C . ASN A 1 405 ? 2.443 -1.058 4.944 1.00 87.56 405 ASN A C 1
ATOM 3218 O O . ASN A 1 405 ? 3.040 -1.383 5.965 1.00 87.56 405 ASN A O 1
ATOM 3222 N N . LEU A 1 406 ? 1.226 -0.517 4.956 1.00 87.94 406 LEU A N 1
ATOM 3223 C CA . LEU A 1 406 ? 0.489 -0.249 6.188 1.00 87.94 406 LEU A CA 1
ATOM 3224 C C . LEU A 1 406 ? -0.130 -1.533 6.755 1.00 87.94 406 LEU A C 1
ATOM 3226 O O . LEU A 1 406 ? -0.608 -2.406 6.009 1.00 87.94 406 LEU A O 1
ATOM 3230 N N . ILE A 1 407 ? -0.123 -1.648 8.078 1.00 84.88 407 ILE A N 1
ATOM 3231 C CA . ILE A 1 407 ? -0.739 -2.750 8.828 1.00 84.88 407 ILE A CA 1
ATOM 3232 C C . ILE A 1 407 ? -2.195 -2.406 9.167 1.00 84.88 407 ILE A C 1
ATOM 3234 O O . ILE A 1 407 ? -3.049 -3.300 9.180 1.00 84.88 407 ILE A O 1
ATOM 3238 N N . GLY A 1 408 ? -2.493 -1.111 9.312 1.00 77.56 408 GLY A N 1
ATOM 3239 C CA . GLY A 1 408 ? -3.799 -0.546 9.648 1.00 77.56 408 GLY A CA 1
ATOM 3240 C C . GLY A 1 408 ? -3.903 -0.053 11.092 1.00 77.56 408 GLY A C 1
ATOM 3241 O O . GLY A 1 408 ? -4.993 0.323 11.513 1.00 77.56 408 GLY A O 1
ATOM 3242 N N . ASP A 1 409 ? -2.801 -0.082 11.842 1.00 74.69 409 ASP A N 1
ATOM 3243 C CA . ASP A 1 409 ? -2.672 0.492 13.184 1.00 74.69 409 ASP A CA 1
ATOM 3244 C C . ASP A 1 409 ? -1.904 1.822 13.192 1.00 74.69 409 ASP A C 1
ATOM 3246 O O . ASP A 1 409 ? -1.735 2.428 14.247 1.00 74.69 409 ASP A O 1
ATOM 3250 N N . GLU A 1 410 ? -1.440 2.274 12.027 1.00 79.94 410 GLU A N 1
ATOM 3251 C CA . GLU A 1 410 ? -0.827 3.581 11.857 1.00 79.94 410 GLU A CA 1
ATOM 3252 C C . GLU A 1 410 ? -1.865 4.701 12.026 1.00 79.94 410 GLU A C 1
ATOM 3254 O O . GLU A 1 410 ? -3.014 4.584 11.589 1.00 79.94 410 GLU A O 1
ATOM 3259 N N . GLU A 1 411 ? -1.457 5.819 12.627 1.00 65.62 411 GLU A N 1
ATOM 3260 C CA . GLU A 1 411 ? -2.314 6.997 12.739 1.00 65.62 411 GLU A CA 1
ATOM 3261 C C . GLU A 1 411 ? -2.567 7.597 11.350 1.00 65.62 411 GLU A C 1
ATOM 3263 O O . GLU A 1 411 ? -1.685 8.178 10.715 1.00 65.62 411 GLU A O 1
ATOM 3268 N N . ILE A 1 412 ? -3.797 7.450 10.855 1.00 60.41 412 ILE A N 1
ATOM 3269 C CA . ILE A 1 412 ? -4.218 8.041 9.585 1.00 60.41 412 ILE A CA 1
ATOM 3270 C C . ILE A 1 412 ? -4.464 9.536 9.818 1.00 60.41 412 ILE A C 1
ATOM 3272 O O . ILE A 1 412 ? -5.551 9.949 10.227 1.00 60.41 412 ILE A O 1
ATOM 3276 N N . ILE A 1 413 ? -3.449 10.361 9.557 1.00 59.81 413 ILE A N 1
ATOM 3277 C CA . ILE A 1 413 ? -3.583 11.822 9.577 1.00 59.81 413 ILE A CA 1
ATOM 3278 C C . ILE A 1 413 ? -4.175 12.270 8.234 1.00 59.81 413 ILE A C 1
ATOM 3280 O O . ILE A 1 413 ? -3.463 12.641 7.303 1.00 59.81 413 ILE A O 1
ATOM 3284 N N . GLU A 1 414 ? -5.501 12.215 8.118 1.00 61.44 414 GLU A N 1
ATOM 3285 C CA . GLU A 1 414 ? -6.221 12.842 7.007 1.00 61.44 414 GLU A CA 1
ATOM 3286 C C . GLU A 1 414 ? -6.519 14.315 7.335 1.00 61.44 414 GLU A C 1
ATOM 3288 O O . GLU A 1 414 ? -7.148 14.595 8.360 1.00 61.44 414 GLU A O 1
ATOM 3293 N N . PRO A 1 415 ? -6.132 15.284 6.485 1.00 61.03 415 PRO A N 1
ATOM 3294 C CA . PRO A 1 415 ? -6.543 16.670 6.666 1.00 61.03 415 PRO A CA 1
ATOM 3295 C C . PRO A 1 415 ? -8.057 16.793 6.445 1.00 61.03 415 PRO A C 1
ATOM 3297 O O . PRO A 1 415 ? -8.579 16.535 5.359 1.00 61.03 415 PRO A O 1
ATOM 3300 N N . ILE A 1 416 ? -8.785 17.180 7.493 1.00 72.12 416 ILE A N 1
ATOM 3301 C CA . ILE A 1 416 ? -10.251 17.237 7.488 1.00 72.12 416 ILE A CA 1
ATOM 3302 C C . ILE A 1 416 ? -10.720 18.667 7.197 1.00 72.12 416 ILE A C 1
ATOM 3304 O O . ILE A 1 416 ? -10.327 19.607 7.882 1.00 72.12 416 ILE A O 1
ATOM 3308 N N . GLY A 1 417 ? -11.612 18.839 6.216 1.00 74.00 417 GLY A N 1
ATOM 3309 C CA . GLY A 1 417 ? -12.248 20.134 5.937 1.00 74.00 417 GLY A CA 1
ATOM 3310 C C . GLY A 1 417 ? -13.172 20.629 7.070 1.00 74.00 417 GLY A C 1
ATOM 3311 O O . GLY A 1 417 ? -13.650 19.825 7.877 1.00 74.00 417 GLY A O 1
ATOM 3312 N N . PRO A 1 418 ? -13.511 21.932 7.118 1.00 69.88 418 PRO A N 1
ATOM 3313 C CA . PRO A 1 418 ? -14.165 22.565 8.271 1.00 69.88 418 PRO A CA 1
ATOM 3314 C C . PRO A 1 418 ? -15.568 22.024 8.599 1.00 69.88 418 PRO A C 1
ATOM 3316 O O . PRO A 1 418 ? -15.916 21.882 9.768 1.00 69.88 418 PRO A O 1
ATOM 3319 N N . ALA A 1 419 ? -16.369 21.638 7.601 1.00 73.62 419 ALA A N 1
ATOM 3320 C CA . ALA A 1 419 ? -17.679 21.020 7.849 1.00 73.62 419 ALA A CA 1
ATOM 3321 C C . ALA A 1 419 ? -17.547 19.628 8.492 1.00 73.62 419 ALA A C 1
ATOM 3323 O O . ALA A 1 419 ? -18.297 19.249 9.393 1.00 73.62 419 ALA A O 1
ATOM 3324 N N . ARG A 1 420 ? -16.547 18.861 8.045 1.00 75.38 420 ARG A N 1
ATOM 3325 C CA . ARG A 1 420 ? -16.285 17.509 8.532 1.00 75.38 420 ARG A CA 1
ATOM 3326 C C . ARG A 1 420 ? -15.560 17.550 9.889 1.00 75.38 420 ARG A C 1
ATOM 3328 O O . ARG A 1 420 ? -15.808 16.673 10.710 1.00 75.38 420 ARG A O 1
ATOM 3335 N N . MET A 1 421 ? -14.804 18.610 10.192 1.00 78.12 421 MET A N 1
ATOM 3336 C CA . MET A 1 421 ? -14.197 18.880 11.506 1.00 78.12 421 MET A CA 1
ATOM 3337 C C . MET A 1 421 ? -15.225 18.850 12.645 1.00 78.12 421 MET A C 1
ATOM 3339 O O . MET A 1 421 ? -14.937 18.278 13.694 1.00 78.12 421 MET A O 1
ATOM 3343 N N . TRP A 1 422 ? -16.453 19.348 12.441 1.00 78.75 422 TRP A N 1
ATOM 3344 C CA . TRP A 1 422 ? -17.510 19.237 13.456 1.00 78.75 422 TRP A CA 1
ATOM 3345 C C . TRP A 1 422 ? -17.800 17.784 13.843 1.00 78.75 422 TRP A C 1
ATOM 3347 O O . TRP A 1 422 ? -18.096 17.503 14.997 1.00 78.75 422 TRP A O 1
ATOM 3357 N N . ARG A 1 423 ? -17.668 16.811 12.934 1.00 76.44 423 ARG A N 1
ATOM 3358 C CA . ARG A 1 423 ? -17.843 15.389 13.273 1.00 76.44 423 ARG A CA 1
ATOM 3359 C C . ARG A 1 423 ? -16.748 14.894 14.219 1.00 76.44 423 ARG A C 1
ATOM 3361 O O . ARG A 1 423 ? -17.071 14.168 15.157 1.00 76.44 423 ARG A O 1
ATOM 3368 N N . TYR A 1 424 ? -15.514 15.351 14.031 1.00 72.81 424 TYR A N 1
ATOM 3369 C CA . TYR A 1 424 ? -14.322 14.872 14.741 1.00 72.81 424 TYR A CA 1
ATOM 3370 C C . TYR A 1 424 ? -13.902 15.729 15.940 1.00 72.81 424 TYR A C 1
ATOM 3372 O O . TYR A 1 424 ? -13.040 15.317 16.708 1.00 72.81 424 TYR A O 1
ATOM 3380 N N . LEU A 1 425 ? -14.525 16.894 16.138 1.00 79.06 425 LEU A N 1
ATOM 3381 C CA . LEU A 1 425 ? -14.247 17.760 17.279 1.00 79.06 425 LEU A CA 1
ATOM 3382 C C . LEU A 1 425 ? -14.458 17.000 18.597 1.00 79.06 425 LEU A C 1
ATOM 3384 O O . LEU A 1 425 ? -15.434 16.251 18.738 1.00 79.06 425 LEU A O 1
ATOM 3388 N N . ASN A 1 426 ? -13.549 17.218 19.551 1.00 83.81 426 ASN A N 1
ATOM 3389 C CA . ASN A 1 426 ? -13.577 16.575 20.860 1.00 83.81 426 ASN A CA 1
ATOM 3390 C C . ASN A 1 426 ? -14.992 16.680 21.477 1.00 83.81 426 ASN A C 1
ATOM 3392 O O . ASN A 1 426 ? -15.534 17.790 21.552 1.00 83.81 426 ASN A O 1
ATOM 3396 N N . PRO A 1 427 ? -15.601 15.563 21.926 1.00 81.00 427 PRO A N 1
ATOM 3397 C CA . PRO A 1 427 ? -16.928 15.569 22.541 1.00 81.00 427 PRO A CA 1
ATOM 3398 C C . PRO A 1 427 ? -17.067 16.571 23.692 1.00 81.00 427 PRO A C 1
ATOM 3400 O O . PRO A 1 427 ? -18.094 17.233 23.800 1.00 81.00 427 PRO A O 1
ATOM 3403 N N . GLY A 1 428 ? -16.025 16.744 24.509 1.00 84.25 428 GLY A N 1
ATOM 3404 C CA . GLY A 1 428 ? -16.000 17.741 25.579 1.00 84.25 428 GLY A CA 1
ATOM 3405 C C . GLY A 1 428 ? -16.158 19.167 25.052 1.00 84.25 428 GLY A C 1
ATOM 3406 O O . GLY A 1 428 ? -16.959 19.932 25.581 1.00 84.25 428 GLY A O 1
ATOM 3407 N N . LEU A 1 429 ? -15.480 19.505 23.953 1.00 85.81 429 LEU A N 1
ATOM 3408 C CA . LEU A 1 429 ? -15.541 20.842 23.361 1.00 85.81 429 LEU A CA 1
ATOM 3409 C C . LEU A 1 429 ? -16.896 21.113 22.688 1.00 85.81 429 LEU A C 1
ATOM 3411 O O . LEU A 1 429 ? -17.463 22.192 22.855 1.00 85.81 429 LEU A O 1
ATOM 3415 N N . LYS A 1 430 ? -17.476 20.106 22.016 1.00 86.88 430 LYS A N 1
ATOM 3416 C CA . LYS A 1 430 ? -18.864 20.168 21.513 1.00 86.88 430 LYS A CA 1
ATOM 3417 C C . LYS A 1 430 ? -19.860 20.422 22.638 1.00 86.88 430 LYS A C 1
ATOM 3419 O O . LYS A 1 430 ? -20.779 21.223 22.487 1.00 86.88 430 LYS A O 1
ATOM 3424 N N . ASN A 1 431 ? -19.678 19.724 23.753 1.00 89.25 431 ASN A N 1
ATOM 3425 C CA . ASN A 1 431 ? -20.543 19.823 24.919 1.00 89.25 431 ASN A CA 1
ATOM 3426 C C . ASN A 1 431 ? -20.456 21.210 25.563 1.00 89.25 431 ASN A C 1
ATOM 3428 O O . ASN A 1 431 ? -21.496 21.797 25.851 1.00 89.25 431 ASN A O 1
ATOM 3432 N N . ILE A 1 432 ? -19.251 21.775 25.698 1.00 89.94 432 ILE A N 1
ATOM 3433 C CA . ILE A 1 432 ? -19.055 23.157 26.166 1.00 89.94 432 ILE A CA 1
ATOM 3434 C C . ILE A 1 432 ? -19.776 24.142 25.242 1.00 89.94 432 ILE A C 1
ATOM 3436 O O . ILE A 1 432 ? -20.566 24.958 25.711 1.00 89.94 432 ILE A O 1
ATOM 3440 N N . LEU A 1 433 ? -19.570 24.031 23.928 1.00 89.69 433 LEU A N 1
ATOM 3441 C CA . LEU A 1 433 ? -20.175 24.948 22.964 1.00 89.69 433 LEU A CA 1
ATOM 3442 C C . LEU A 1 433 ? -21.711 24.891 22.987 1.00 89.69 433 LEU A C 1
ATOM 3444 O O . LEU A 1 433 ? -22.366 25.927 22.950 1.00 89.69 433 LEU A O 1
ATOM 3448 N N . ARG A 1 434 ? -22.300 23.697 23.124 1.00 88.75 434 ARG A N 1
ATOM 3449 C CA . ARG A 1 434 ? -23.753 23.530 23.303 1.00 88.75 434 ARG A CA 1
ATOM 3450 C C . ARG A 1 434 ? -24.270 24.233 24.556 1.00 88.75 434 ARG A C 1
ATOM 3452 O O . ARG A 1 434 ? -25.296 24.906 24.490 1.00 88.75 434 ARG A O 1
ATOM 3459 N N . VAL A 1 435 ? -23.572 24.082 25.682 1.00 91.75 435 VAL A N 1
ATOM 3460 C CA . VAL A 1 435 ? -23.949 24.758 26.931 1.00 91.75 435 VAL A CA 1
ATOM 3461 C C . VAL A 1 435 ? -23.882 26.272 26.751 1.00 91.75 435 VAL A C 1
ATOM 3463 O O . VAL A 1 435 ? -24.833 26.948 27.124 1.00 91.75 435 VAL A O 1
ATOM 3466 N N . LEU A 1 436 ? -22.825 26.793 26.118 1.00 91.38 436 LEU A N 1
ATOM 3467 C CA . LEU A 1 436 ? -22.677 28.226 25.849 1.00 91.38 436 LEU A CA 1
ATOM 3468 C C . LEU A 1 436 ? -23.799 28.770 24.958 1.00 91.38 436 LEU A C 1
ATOM 3470 O O . LEU A 1 436 ? -24.397 29.786 25.298 1.00 91.38 436 LEU A O 1
ATOM 3474 N N . ILE A 1 437 ? -24.142 28.077 23.866 1.00 92.94 437 ILE A N 1
ATOM 3475 C CA . ILE A 1 437 ? -25.221 28.515 22.964 1.00 92.94 437 ILE A CA 1
ATOM 3476 C C . ILE A 1 437 ? -26.571 28.547 23.691 1.00 92.94 437 ILE A C 1
ATOM 3478 O O . ILE A 1 437 ? -27.335 29.487 23.501 1.00 92.9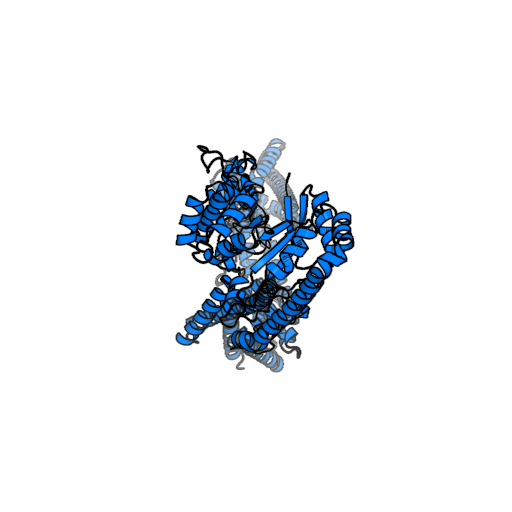4 437 ILE A O 1
ATOM 3482 N N . GLY A 1 438 ? -26.864 27.556 24.540 1.00 90.56 438 GLY A N 1
ATOM 3483 C CA . GLY A 1 438 ? -28.081 27.566 25.357 1.00 90.56 438 GLY A CA 1
ATOM 3484 C C . GLY A 1 438 ? -28.055 28.626 26.464 1.00 90.56 438 GLY A C 1
ATOM 3485 O O . GLY A 1 438 ? -29.099 29.162 26.832 1.00 90.56 438 GLY A O 1
ATOM 3486 N N . LEU A 1 439 ? -26.881 28.945 27.010 1.00 93.38 439 LEU A N 1
ATOM 3487 C CA . LEU A 1 439 ? -26.740 29.900 28.107 1.00 93.38 439 LEU A CA 1
ATOM 3488 C C . LEU A 1 439 ? -27.061 31.330 27.664 1.00 93.38 439 LEU A C 1
ATOM 3490 O O . LEU A 1 439 ? -27.675 32.058 28.435 1.00 93.38 439 LEU A O 1
ATOM 3494 N N . ILE A 1 440 ? -26.721 31.709 26.428 1.00 93.12 440 ILE A N 1
ATOM 3495 C CA . ILE A 1 440 ? -26.967 33.052 25.871 1.00 93.12 440 ILE A CA 1
ATOM 3496 C C . ILE A 1 440 ? -28.446 33.488 25.982 1.00 93.12 440 ILE A C 1
ATOM 3498 O O . ILE A 1 440 ? -28.700 34.501 26.634 1.00 93.12 440 ILE A O 1
ATOM 3502 N N . PRO A 1 441 ? -29.442 32.771 25.416 1.00 92.62 441 PRO A N 1
ATOM 3503 C CA . PRO A 1 441 ? -30.841 33.201 25.480 1.00 92.62 441 PRO A CA 1
ATOM 3504 C C . PRO A 1 441 ? -31.404 33.218 26.907 1.00 92.62 441 PRO A C 1
ATOM 3506 O O . PRO A 1 441 ? -32.241 34.059 27.220 1.00 92.62 441 PRO A O 1
ATOM 3509 N N . ALA A 1 442 ? -30.942 32.322 27.786 1.00 91.06 442 ALA A N 1
ATOM 3510 C CA . ALA A 1 442 ? -31.355 32.317 29.187 1.00 91.06 442 ALA A CA 1
ATOM 3511 C C . ALA A 1 442 ? -30.774 33.516 29.952 1.00 91.06 442 ALA A C 1
ATOM 3513 O O . ALA A 1 442 ? -31.514 34.243 30.617 1.00 91.06 442 ALA A O 1
ATOM 3514 N N . TYR A 1 443 ? -29.470 33.755 29.791 1.00 92.19 443 TYR A N 1
ATOM 3515 C CA . TYR A 1 443 ? -28.739 34.854 30.418 1.00 92.19 443 TYR A CA 1
ATOM 3516 C C . TYR A 1 443 ? -29.364 36.208 30.093 1.00 92.19 443 TYR A C 1
ATOM 3518 O O . TYR A 1 443 ? -29.597 37.005 31.001 1.00 92.19 443 TYR A O 1
ATOM 3526 N N . LEU A 1 444 ? -29.694 36.434 28.818 1.00 91.62 444 LEU A N 1
ATOM 3527 C CA . LEU A 1 444 ? -30.302 37.681 28.356 1.00 91.62 444 LEU A CA 1
ATOM 3528 C C . LEU A 1 444 ? -31.706 37.926 28.934 1.00 91.62 444 LEU A C 1
ATOM 3530 O O . LEU A 1 444 ? -32.143 39.071 28.961 1.00 91.62 444 LEU A O 1
ATOM 3534 N N . TRP A 1 445 ? -32.411 36.885 29.394 1.00 91.00 445 TRP A N 1
ATOM 3535 C CA . TRP A 1 445 ? -33.804 36.999 29.835 1.00 91.00 445 TRP A CA 1
ATOM 3536 C C . TRP A 1 445 ? -33.979 37.053 31.358 1.00 91.00 445 TRP A C 1
ATOM 3538 O O . TRP A 1 445 ? -34.682 37.920 31.865 1.00 91.00 445 TRP A O 1
ATOM 3548 N N . ILE A 1 446 ? -33.373 36.119 32.102 1.00 88.38 446 ILE A N 1
ATOM 3549 C CA . ILE A 1 446 ? -33.538 36.009 33.572 1.00 88.38 446 ILE A CA 1
ATOM 3550 C C . ILE A 1 446 ? -32.306 36.467 34.362 1.00 88.38 446 ILE A C 1
ATOM 3552 O O . ILE A 1 446 ? -32.293 36.376 35.591 1.00 88.38 446 ILE A O 1
ATOM 3556 N N . GLY A 1 447 ? -31.264 36.941 33.678 1.00 90.50 447 GLY A N 1
ATOM 3557 C CA . GLY A 1 447 ? -30.014 37.373 34.295 1.00 90.50 447 GLY A CA 1
ATOM 3558 C C . GLY A 1 447 ? -29.121 36.216 34.775 1.00 90.50 447 GLY A C 1
ATOM 3559 O O . GLY A 1 447 ? -29.496 35.039 34.704 1.00 90.50 447 GLY A O 1
ATOM 3560 N N . PRO A 1 448 ? -27.908 36.523 35.273 1.00 89.88 448 PRO A N 1
ATOM 3561 C CA . PRO A 1 448 ? -26.880 35.524 35.575 1.00 89.88 448 PRO A CA 1
ATOM 3562 C C . PRO A 1 448 ? -27.274 34.554 36.693 1.00 89.88 448 PRO A C 1
ATOM 3564 O O . PRO A 1 448 ? -27.093 33.346 36.549 1.00 89.88 448 PRO A O 1
ATOM 3567 N N . VAL A 1 449 ? -27.844 35.063 37.791 1.00 88.88 449 VAL A N 1
ATOM 3568 C CA . VAL A 1 449 ? -28.146 34.264 38.992 1.00 88.88 449 VAL A CA 1
ATOM 3569 C C . VAL A 1 449 ? -29.185 33.185 38.687 1.00 88.88 449 VAL A C 1
ATOM 3571 O O . VAL A 1 449 ? -28.943 32.000 38.917 1.00 88.88 449 VAL A O 1
ATOM 3574 N N . PHE A 1 450 ? -30.322 33.564 38.102 1.00 87.56 450 PHE A N 1
ATOM 3575 C CA . PHE A 1 450 ? -31.377 32.603 37.787 1.00 87.56 450 PHE A CA 1
ATOM 3576 C C . PHE A 1 450 ? -31.022 31.705 36.600 1.00 87.56 450 PHE A C 1
ATOM 3578 O O . PHE A 1 450 ? -31.467 30.560 36.570 1.00 87.56 450 PHE A O 1
ATOM 3585 N N . THR A 1 451 ? -30.165 32.157 35.677 1.00 91.00 451 THR A N 1
ATOM 3586 C CA . THR A 1 451 ? -29.614 31.289 34.622 1.00 91.00 451 THR A CA 1
ATOM 3587 C C . THR A 1 451 ? -28.763 30.170 35.213 1.00 91.00 451 THR A C 1
ATOM 3589 O O . THR A 1 451 ? -28.946 29.009 34.842 1.00 91.00 451 THR A O 1
ATOM 3592 N N . LEU A 1 452 ? -27.895 30.478 36.183 1.00 90.50 452 LEU A N 1
ATOM 3593 C CA . LEU A 1 452 ? -27.100 29.467 36.884 1.00 90.50 452 LEU A CA 1
ATOM 3594 C C . LEU A 1 452 ? -27.984 28.473 37.645 1.00 90.50 452 LEU A C 1
ATOM 3596 O O . LEU A 1 452 ? -27.755 27.269 37.550 1.00 90.50 452 LEU A O 1
ATOM 3600 N N . ILE A 1 453 ? -29.027 28.946 38.334 1.00 88.75 453 ILE A N 1
ATOM 3601 C CA . ILE A 1 453 ? -29.987 28.076 39.036 1.00 88.75 453 ILE A CA 1
ATOM 3602 C C . ILE A 1 453 ? -30.732 27.173 38.039 1.00 88.75 453 ILE A C 1
ATOM 3604 O O . ILE A 1 453 ? -30.815 25.960 38.233 1.00 88.75 453 ILE A O 1
ATOM 3608 N N . TRP A 1 454 ? -31.229 27.736 36.935 1.00 90.56 454 TRP A N 1
ATOM 3609 C CA . TRP A 1 454 ? -31.964 27.016 35.890 1.00 90.56 454 TRP A CA 1
ATOM 3610 C C . TRP A 1 454 ? -31.127 25.908 35.237 1.00 90.56 454 TRP A C 1
ATOM 3612 O O . TRP A 1 454 ? -31.590 24.771 35.055 1.00 90.56 454 TRP A O 1
ATOM 3622 N N . PHE A 1 455 ? -29.877 26.230 34.898 1.00 92.19 455 PHE A N 1
ATOM 3623 C CA . PHE A 1 455 ? -28.919 25.277 34.344 1.00 92.19 455 PHE A CA 1
ATOM 3624 C C . PHE A 1 455 ? -28.505 24.249 35.397 1.00 92.19 455 PHE A C 1
ATOM 3626 O O . PHE A 1 455 ? -28.462 23.061 35.084 1.00 92.19 455 PHE A O 1
ATOM 3633 N N . GLY A 1 456 ? -28.300 24.670 36.646 1.00 89.50 456 GLY A N 1
ATOM 3634 C CA . GLY A 1 456 ? -27.997 23.798 37.778 1.00 89.50 456 GLY A CA 1
ATOM 3635 C C . GLY A 1 456 ? -29.056 22.715 37.975 1.00 89.50 456 GLY A C 1
ATOM 3636 O O . GLY A 1 456 ? -28.723 21.532 37.934 1.00 89.50 456 GLY A O 1
ATOM 3637 N N . ILE A 1 457 ? -30.336 23.092 38.086 1.00 86.00 457 ILE A N 1
ATOM 3638 C CA . ILE A 1 457 ? -31.459 22.144 38.230 1.00 86.00 457 ILE A CA 1
ATOM 3639 C C . ILE A 1 457 ? -31.443 21.110 37.095 1.00 86.00 457 ILE A C 1
ATOM 3641 O O . ILE A 1 457 ? -31.514 19.903 37.331 1.00 86.00 457 ILE A O 1
ATOM 3645 N N . THR A 1 458 ? -31.279 21.573 35.854 1.00 88.12 458 THR A N 1
ATOM 3646 C CA . THR A 1 458 ? -31.277 20.692 34.677 1.00 88.12 458 THR A CA 1
ATOM 3647 C C . THR A 1 458 ? -30.063 19.765 34.652 1.00 88.12 458 THR A C 1
ATOM 3649 O O . THR A 1 458 ? -30.183 18.586 34.309 1.00 88.12 458 THR A O 1
ATOM 3652 N N . PHE A 1 459 ? -28.883 20.281 34.995 1.00 88.50 459 PHE A N 1
ATOM 3653 C CA . PHE A 1 459 ? -27.645 19.513 35.027 1.00 88.50 459 PHE A CA 1
ATOM 3654 C C . PHE A 1 459 ? -27.717 18.423 36.094 1.00 88.50 459 PHE A C 1
ATOM 3656 O O . PHE A 1 459 ? -27.564 17.244 35.771 1.00 88.50 459 PHE A O 1
ATOM 3663 N N . PHE A 1 460 ? -28.038 18.799 37.335 1.00 85.62 460 PHE A N 1
ATOM 3664 C CA . PHE A 1 460 ? -28.142 17.859 38.445 1.00 85.62 460 PHE A CA 1
ATOM 3665 C C . PHE A 1 460 ? -29.213 16.801 38.191 1.00 85.62 460 PHE A C 1
ATOM 3667 O O . PHE A 1 460 ? -28.947 15.626 38.427 1.00 85.62 460 PHE A O 1
ATOM 3674 N N . ARG A 1 461 ? -30.371 17.155 37.614 1.00 83.25 461 ARG A N 1
ATOM 3675 C CA . ARG A 1 461 ? -31.396 16.166 37.243 1.00 83.25 461 ARG A CA 1
ATOM 3676 C C . ARG A 1 461 ? -30.858 15.096 36.292 1.00 83.25 461 ARG A C 1
ATOM 3678 O O . ARG A 1 461 ? -31.106 13.914 36.512 1.00 83.25 461 ARG A O 1
ATOM 3685 N N . ASN A 1 462 ? -30.115 15.482 35.253 1.00 82.44 462 ASN A N 1
ATOM 3686 C CA . ASN A 1 462 ? -29.537 14.516 34.312 1.00 82.44 462 ASN A CA 1
ATOM 3687 C C . ASN A 1 462 ? -28.429 13.675 34.958 1.00 82.44 462 ASN A C 1
ATOM 3689 O O . ASN A 1 462 ? -28.389 12.464 34.758 1.00 82.44 462 ASN A O 1
ATOM 3693 N N . VAL A 1 463 ? -27.575 14.298 35.773 1.00 82.12 463 VAL A N 1
ATOM 3694 C CA . VAL A 1 463 ? -26.519 13.599 36.516 1.00 82.12 463 VAL A CA 1
ATOM 3695 C C . VAL A 1 463 ? -27.115 12.568 37.474 1.00 82.12 463 VAL A C 1
ATOM 3697 O O . VAL A 1 463 ? -26.684 11.420 37.467 1.00 82.12 463 VAL A O 1
ATOM 3700 N N . PHE A 1 464 ? -28.130 12.933 38.261 1.00 77.00 464 PHE A N 1
ATOM 3701 C CA . PHE A 1 464 ? -28.788 12.004 39.180 1.00 77.00 464 PHE A CA 1
ATOM 3702 C C . PHE A 1 464 ? -29.516 10.883 38.440 1.00 77.00 464 PHE A C 1
ATOM 3704 O O . PHE A 1 464 ? -29.383 9.725 38.835 1.00 77.00 464 PHE A O 1
ATOM 3711 N N . ALA A 1 465 ? -30.228 11.192 37.352 1.00 72.06 465 ALA A N 1
ATOM 3712 C CA . ALA A 1 465 ? -30.886 10.176 36.534 1.00 72.06 465 ALA A CA 1
ATOM 3713 C C . ALA A 1 465 ? -29.879 9.143 35.998 1.00 72.06 465 ALA A C 1
ATOM 3715 O O . ALA A 1 465 ? -30.114 7.941 36.125 1.00 72.06 465 ALA A O 1
ATOM 3716 N N . ASP A 1 466 ? -28.732 9.591 35.479 1.00 71.50 466 ASP A N 1
ATOM 3717 C CA . ASP A 1 466 ? -27.679 8.705 34.973 1.00 71.50 466 ASP A CA 1
ATOM 3718 C C . ASP A 1 466 ? -26.988 7.922 36.101 1.00 71.50 466 ASP A C 1
ATOM 3720 O O . ASP A 1 466 ? -26.794 6.709 35.990 1.00 71.50 466 ASP A O 1
ATOM 3724 N N . LEU A 1 467 ? -26.655 8.577 37.218 1.00 72.44 467 LEU A N 1
ATOM 3725 C CA . LEU A 1 467 ? -25.993 7.934 38.356 1.00 72.44 467 LEU A CA 1
ATOM 3726 C C . LEU A 1 467 ? -26.871 6.863 39.005 1.00 72.44 467 LEU A C 1
ATOM 3728 O O . LEU A 1 467 ? -26.354 5.790 39.324 1.00 72.44 467 LEU A O 1
ATOM 3732 N N . ILE A 1 468 ? -28.176 7.106 39.141 1.00 67.06 468 ILE A N 1
ATOM 3733 C CA . ILE A 1 468 ? -29.144 6.123 39.646 1.00 67.06 468 ILE A CA 1
ATOM 3734 C C . ILE A 1 468 ? -29.335 4.995 38.622 1.00 67.06 468 ILE A C 1
ATOM 3736 O O . ILE A 1 468 ? -29.283 3.820 38.992 1.00 67.06 468 ILE A O 1
ATOM 3740 N N . ALA A 1 469 ? -29.473 5.324 37.332 1.00 61.44 469 ALA A N 1
ATOM 3741 C CA . ALA A 1 469 ? -29.641 4.337 36.262 1.00 61.44 469 ALA A CA 1
ATOM 3742 C C . ALA A 1 469 ? -28.410 3.441 36.055 1.00 61.44 469 ALA A C 1
ATOM 3744 O O . ALA A 1 469 ? -28.538 2.330 35.544 1.00 61.44 469 ALA A O 1
ATOM 3745 N N . LEU A 1 470 ? -27.217 3.895 36.441 1.00 57.81 470 LEU A N 1
ATOM 3746 C CA . LEU A 1 470 ? -25.987 3.118 36.339 1.00 57.81 470 LEU A CA 1
ATOM 3747 C C . LEU A 1 470 ? -25.640 2.466 37.684 1.00 57.81 470 LEU A C 1
ATOM 3749 O O . LEU A 1 470 ? -25.527 1.246 37.789 1.00 57.81 470 LEU A O 1
ATOM 3753 N N . SER A 1 471 ? -25.450 3.239 38.737 1.00 59.84 471 SER A N 1
ATOM 3754 C CA . SER A 1 471 ? -24.836 2.747 39.976 1.00 59.84 471 SER A CA 1
ATOM 3755 C C . SER A 1 471 ? -25.853 2.243 41.009 1.00 59.84 471 SER A C 1
ATOM 3757 O O . SER A 1 471 ? -25.450 1.683 42.030 1.00 59.84 471 SER A O 1
ATOM 3759 N N . GLY A 1 472 ? -27.155 2.400 40.743 1.00 59.84 472 GLY A N 1
ATOM 3760 C CA . GLY A 1 472 ? -28.212 2.150 41.720 1.00 59.84 472 GLY A CA 1
ATOM 3761 C C . GLY A 1 472 ? -28.171 3.160 42.872 1.00 59.84 472 GLY A C 1
ATOM 3762 O O . GLY A 1 472 ? -27.527 4.209 42.786 1.00 59.84 472 GLY A O 1
ATOM 3763 N N . ARG A 1 473 ? -28.835 2.835 43.987 1.00 59.88 473 ARG A N 1
ATOM 3764 C CA . ARG A 1 473 ? -28.927 3.714 45.170 1.00 59.88 473 ARG A CA 1
ATOM 3765 C C . ARG A 1 473 ? -27.654 3.737 46.029 1.00 59.88 473 ARG A C 1
ATOM 3767 O O . ARG A 1 473 ? -27.564 4.497 46.988 1.00 59.88 473 ARG A O 1
ATOM 3774 N N . ARG A 1 474 ? -26.636 2.942 45.680 1.00 60.59 474 ARG A N 1
ATOM 3775 C CA . ARG A 1 474 ? -25.371 2.865 46.422 1.00 60.59 474 ARG A CA 1
ATOM 3776 C C . ARG A 1 474 ? -24.433 4.019 46.074 1.00 60.59 474 ARG A C 1
ATOM 3778 O O . ARG A 1 474 ? -23.679 3.943 45.105 1.00 60.59 474 ARG A O 1
ATOM 3785 N N . LEU A 1 475 ? -24.425 5.033 46.938 1.00 59.44 475 LEU A N 1
ATOM 3786 C CA . LEU A 1 475 ? -23.617 6.255 46.819 1.00 59.44 475 LEU A CA 1
ATOM 3787 C C . LEU A 1 475 ? -22.114 5.980 46.618 1.00 59.44 475 LEU A C 1
ATOM 3789 O O . LEU A 1 475 ? -21.474 6.623 45.796 1.00 59.44 475 LEU A O 1
ATOM 3793 N N . GLY A 1 476 ? -21.556 4.962 47.285 1.00 57.47 476 GLY A N 1
ATOM 3794 C CA . GLY A 1 476 ? -20.134 4.602 47.156 1.00 57.47 476 GLY A CA 1
ATOM 3795 C C . GLY A 1 476 ? -19.719 4.014 45.796 1.00 57.47 476 GLY A C 1
ATOM 3796 O O . GLY A 1 476 ? -18.531 3.833 45.551 1.00 57.47 476 GLY A O 1
ATOM 3797 N N . ALA A 1 477 ? -20.671 3.693 44.911 1.00 61.16 477 ALA A N 1
ATOM 3798 C CA . ALA A 1 477 ? -20.400 3.193 43.559 1.00 61.16 477 ALA A CA 1
ATOM 3799 C C . ALA A 1 477 ? -20.511 4.283 42.476 1.00 61.16 477 ALA A C 1
ATOM 3801 O O . ALA A 1 477 ? -20.322 3.996 41.290 1.00 61.16 477 ALA A O 1
ATOM 3802 N N . TRP A 1 478 ? -20.843 5.518 42.864 1.00 71.50 478 TRP A N 1
ATOM 3803 C CA . TRP A 1 478 ? -20.999 6.633 41.942 1.00 71.50 478 TRP A CA 1
ATOM 3804 C C . TRP A 1 478 ? -19.629 7.086 41.432 1.00 71.50 478 TRP A C 1
ATOM 3806 O O . TRP A 1 478 ? -18.680 7.263 42.189 1.00 71.50 478 TRP A O 1
ATOM 3816 N N . SER A 1 479 ? -19.515 7.252 40.118 1.00 71.94 479 SER A N 1
ATOM 3817 C CA . SER A 1 479 ? -18.293 7.709 39.460 1.00 71.94 479 SER A CA 1
ATOM 3818 C C . SER A 1 479 ? -18.661 8.684 38.357 1.00 71.94 479 SER A C 1
ATOM 3820 O O . SER A 1 479 ? -19.647 8.468 37.654 1.00 71.94 479 SER A O 1
ATOM 3822 N N . TYR A 1 480 ? -17.841 9.716 38.149 1.00 70.38 480 TYR A N 1
ATOM 3823 C CA . TYR A 1 480 ? -18.024 10.676 37.056 1.00 70.38 480 TYR A CA 1
ATOM 3824 C C . TYR A 1 480 ? -18.033 10.000 35.673 1.00 70.38 480 TYR A C 1
ATOM 3826 O O . TYR A 1 480 ? -18.677 10.485 34.749 1.00 70.38 480 TYR A O 1
ATOM 3834 N N . ARG A 1 481 ? -17.369 8.841 35.535 1.00 68.81 481 ARG A N 1
ATOM 3835 C CA . ARG A 1 481 ? -17.362 8.030 34.303 1.00 68.81 481 ARG A CA 1
ATOM 3836 C C . ARG A 1 481 ? -18.734 7.447 33.958 1.00 68.81 481 ARG A C 1
ATOM 3838 O O . ARG A 1 481 ? -18.953 7.037 32.825 1.00 68.81 481 ARG A O 1
ATOM 3845 N N . ASN A 1 482 ? -19.645 7.414 34.929 1.00 67.31 482 ASN A N 1
ATOM 3846 C CA . ASN A 1 482 ? -21.008 6.927 34.766 1.00 67.31 482 ASN A CA 1
ATOM 3847 C C . ASN A 1 482 ? -21.980 8.053 34.369 1.00 67.31 482 ASN A C 1
ATOM 3849 O O . ASN A 1 482 ? -23.180 7.843 34.416 1.00 67.31 482 ASN A O 1
ATOM 3853 N N . ILE A 1 483 ? -21.514 9.250 34.016 1.00 75.75 483 ILE A N 1
ATOM 3854 C CA . ILE A 1 483 ? -22.393 10.360 33.626 1.00 75.75 483 ILE A CA 1
ATOM 3855 C C . ILE A 1 483 ? -22.341 10.515 32.106 1.00 75.75 483 ILE A C 1
ATOM 3857 O O . ILE A 1 483 ? -21.259 10.654 31.528 1.00 75.75 483 ILE A O 1
ATOM 3861 N N . ASN A 1 484 ? -23.499 10.529 31.440 1.00 79.06 484 ASN A N 1
ATOM 3862 C CA . ASN A 1 484 ? -23.561 10.821 30.014 1.00 79.06 484 ASN A CA 1
ATOM 3863 C C . ASN A 1 484 ? -23.586 12.340 29.793 1.00 79.06 484 ASN A C 1
ATOM 3865 O O . ASN A 1 484 ? -24.635 12.958 29.590 1.00 79.06 484 ASN A O 1
ATOM 3869 N N . PHE A 1 485 ? -22.397 12.945 29.800 1.00 82.44 485 PHE A N 1
ATOM 3870 C CA . PHE A 1 485 ? -22.237 14.386 29.603 1.00 82.44 485 PHE A CA 1
ATOM 3871 C C . PHE A 1 485 ? -22.791 14.893 28.260 1.00 82.44 485 PHE A C 1
ATOM 3873 O O . PHE A 1 485 ? -23.231 16.039 28.191 1.00 82.44 485 PHE A O 1
ATOM 3880 N N . ASP A 1 486 ? -22.840 14.067 27.208 1.00 82.62 486 ASP A N 1
ATOM 3881 C CA . ASP A 1 486 ? -23.459 14.460 25.931 1.00 82.62 486 ASP A CA 1
ATOM 3882 C C . ASP A 1 486 ? -24.970 14.682 26.100 1.00 82.62 486 ASP A C 1
ATOM 3884 O O . ASP A 1 486 ? -25.497 15.724 25.717 1.00 82.62 486 ASP A O 1
ATOM 3888 N N . ASN A 1 487 ? -25.663 13.766 26.782 1.00 82.31 487 ASN A N 1
ATOM 3889 C CA . ASN A 1 487 ? -27.093 13.917 27.053 1.00 82.31 487 ASN A CA 1
ATOM 3890 C C . ASN A 1 487 ? -27.391 15.072 28.029 1.00 82.31 487 ASN A C 1
ATOM 3892 O O . ASN A 1 487 ? -28.349 15.828 27.831 1.00 82.31 487 ASN A O 1
ATOM 3896 N N . ALA A 1 488 ? -26.556 15.241 29.060 1.00 85.62 488 ALA A N 1
ATOM 3897 C CA . ALA A 1 488 ? -26.693 16.344 30.009 1.00 85.62 488 ALA A CA 1
ATOM 3898 C C . ALA A 1 488 ? -26.527 17.706 29.312 1.00 85.62 488 ALA A C 1
ATOM 3900 O O . ALA A 1 488 ? -27.375 18.584 29.462 1.00 85.62 488 ALA A O 1
ATOM 3901 N N . THR A 1 489 ? -25.492 17.874 28.486 1.00 89.06 489 THR A N 1
ATOM 3902 C CA . THR A 1 489 ? -25.251 19.136 27.764 1.00 89.06 489 THR A CA 1
ATOM 3903 C C . THR A 1 489 ? -26.248 19.392 26.637 1.00 89.06 489 THR A C 1
ATOM 3905 O O . THR A 1 489 ? -26.638 20.541 26.440 1.00 89.06 489 THR A O 1
ATOM 3908 N N . GLN A 1 490 ? -26.755 18.356 25.957 1.00 87.44 490 GLN A N 1
ATOM 3909 C CA . GLN A 1 490 ? -27.903 18.509 25.055 1.00 87.44 490 GLN A CA 1
ATOM 3910 C C . GLN A 1 490 ? -29.138 19.029 25.801 1.00 87.44 490 GLN A C 1
ATOM 3912 O O . GLN A 1 490 ? -29.835 19.907 25.299 1.00 87.44 490 GLN A O 1
ATOM 3917 N N . SER A 1 491 ? -29.402 18.529 27.010 1.00 87.12 491 SER A N 1
ATOM 3918 C CA . SER A 1 491 ? -30.518 19.018 27.826 1.00 87.12 491 SER A CA 1
ATOM 3919 C C . SER A 1 491 ? -30.326 20.477 28.253 1.00 87.12 491 SER A C 1
ATOM 3921 O O . SER A 1 491 ? -31.293 21.236 28.262 1.00 87.12 491 SER A O 1
ATOM 3923 N N . LEU A 1 492 ? -29.089 20.887 28.557 1.00 91.12 492 LEU A N 1
ATOM 3924 C CA . LEU A 1 492 ? -28.747 22.281 28.867 1.00 91.12 492 LEU A CA 1
ATOM 3925 C C . LEU A 1 492 ? -28.902 23.212 27.657 1.00 91.12 492 LEU A C 1
ATOM 3927 O O . LEU A 1 492 ? -29.410 24.320 27.799 1.00 91.12 492 LEU A O 1
ATOM 3931 N N . PHE A 1 493 ? -28.540 22.750 26.460 1.00 92.94 493 PHE A N 1
ATOM 3932 C CA . PHE A 1 493 ? -28.780 23.493 25.223 1.00 92.94 493 PHE A CA 1
ATOM 3933 C C . PHE A 1 493 ? -30.276 23.786 25.041 1.00 92.94 493 PHE A C 1
ATOM 3935 O O . PHE A 1 493 ? -30.680 24.945 24.968 1.00 92.94 493 PHE A O 1
ATOM 3942 N N . TRP A 1 494 ? -31.117 22.746 25.051 1.00 90.31 494 TRP A N 1
ATOM 3943 C CA . TRP A 1 494 ? -32.557 22.908 24.835 1.00 90.31 494 TRP A CA 1
ATOM 3944 C C . TRP A 1 494 ? -33.246 23.651 25.981 1.00 90.31 494 TRP A C 1
ATOM 3946 O O . TRP A 1 494 ? -34.167 24.423 25.736 1.00 90.31 494 TRP A O 1
ATOM 3956 N N . THR A 1 495 ? -32.820 23.487 27.233 1.00 89.94 495 THR A N 1
ATOM 3957 C CA . THR A 1 495 ? -33.451 24.230 28.333 1.00 89.94 495 THR A CA 1
ATOM 3958 C C . THR A 1 495 ? -33.096 25.718 28.338 1.00 89.94 495 THR A C 1
ATOM 3960 O O . THR A 1 495 ? -33.819 26.503 28.947 1.00 89.94 495 THR A O 1
ATOM 3963 N N . GLY A 1 496 ? -32.011 26.121 27.678 1.00 91.25 496 GLY A N 1
ATOM 3964 C CA . GLY A 1 496 ? -31.671 27.528 27.502 1.00 91.25 496 GLY A CA 1
ATOM 3965 C C . GLY A 1 496 ? -32.724 28.275 26.688 1.00 91.25 496 GLY A C 1
ATOM 3966 O O . GLY A 1 496 ? -33.258 29.292 27.123 1.00 91.25 496 GLY A O 1
ATOM 3967 N N . PHE A 1 497 ? -33.118 27.696 25.551 1.00 92.38 497 PHE A N 1
ATOM 3968 C CA . PHE A 1 497 ? -34.140 28.258 24.662 1.00 92.38 497 PHE A CA 1
ATOM 3969 C C . PHE A 1 497 ? -35.560 28.234 25.247 1.00 92.38 497 PHE A C 1
ATOM 3971 O O . PHE A 1 497 ? -36.392 29.035 24.829 1.00 92.38 497 PHE A O 1
ATOM 3978 N N . SER A 1 498 ? -35.852 27.386 26.243 1.00 92.12 498 SER A N 1
ATOM 3979 C CA . SER A 1 498 ? -37.167 27.422 26.905 1.00 92.12 498 SER A CA 1
ATOM 3980 C C . SER A 1 498 ? -37.391 28.691 27.725 1.00 92.12 498 SER A C 1
ATOM 3982 O O . SER A 1 498 ? -38.535 29.090 27.905 1.00 92.12 498 SER A O 1
ATOM 3984 N N . VAL A 1 499 ? -36.329 29.331 28.226 1.00 91.94 499 VAL A N 1
ATOM 3985 C CA . VAL A 1 499 ? -36.443 30.499 29.116 1.00 91.94 499 VAL A CA 1
ATOM 3986 C C . VAL A 1 499 ? -37.193 31.666 28.459 1.00 91.94 499 VAL A C 1
ATOM 3988 O O . VAL A 1 499 ? -38.213 32.072 29.020 1.00 91.94 499 VAL A O 1
ATOM 3991 N N . PRO A 1 500 ? -36.779 32.184 27.282 1.00 92.06 500 PRO A N 1
ATOM 3992 C CA . PRO A 1 500 ? -37.505 33.276 26.633 1.00 92.06 500 PRO A CA 1
ATOM 3993 C C . PRO A 1 500 ? -38.918 32.865 26.209 1.00 92.06 500 PRO A C 1
ATOM 3995 O O . PRO A 1 500 ? -39.845 33.650 26.349 1.00 92.06 500 PRO A O 1
ATOM 3998 N N . ILE A 1 501 ? -39.120 31.621 25.762 1.00 91.75 501 ILE A N 1
ATOM 3999 C CA . ILE A 1 501 ? -40.443 31.125 25.346 1.00 91.75 501 ILE A CA 1
ATOM 4000 C C . ILE A 1 501 ? -41.424 31.146 26.524 1.00 91.75 501 ILE A C 1
ATOM 4002 O O . ILE A 1 501 ? -42.527 31.677 26.412 1.00 91.75 501 ILE A O 1
ATOM 4006 N N . LEU A 1 502 ? -41.018 30.606 27.674 1.00 92.25 502 LEU A N 1
ATOM 4007 C CA . LEU A 1 502 ? -41.844 30.602 28.882 1.00 92.25 502 LEU A CA 1
ATOM 4008 C C . LEU A 1 502 ? -42.035 32.012 29.440 1.00 92.25 502 LEU A C 1
ATOM 4010 O O . LEU A 1 502 ? -43.110 32.334 29.943 1.00 92.25 502 LEU A O 1
ATOM 4014 N N . GLY A 1 503 ? -41.011 32.857 29.324 1.00 90.25 503 GLY A N 1
ATOM 4015 C CA . GLY A 1 503 ? -41.085 34.272 29.662 1.00 90.25 503 GLY A CA 1
ATOM 4016 C C . GLY A 1 503 ? -42.141 35.017 28.848 1.00 90.25 503 GLY A C 1
ATOM 4017 O O . GLY A 1 503 ? -42.965 35.715 29.433 1.00 90.25 503 GLY A O 1
ATOM 4018 N N . LEU A 1 504 ? -42.162 34.818 27.528 1.00 92.50 504 LEU A N 1
ATOM 4019 C CA . LEU A 1 504 ? -43.149 35.407 26.620 1.00 92.50 504 LEU A CA 1
ATOM 4020 C C . LEU A 1 504 ? -44.567 34.916 26.917 1.00 92.50 504 LEU A C 1
ATOM 4022 O O . LEU A 1 504 ? -45.491 35.721 26.959 1.00 92.50 504 LEU A O 1
ATOM 4026 N N . VAL A 1 505 ? -44.745 33.619 27.189 1.00 92.25 505 VAL A N 1
ATOM 4027 C CA . VAL A 1 505 ? -46.055 33.072 27.584 1.00 92.25 505 VAL A CA 1
ATOM 4028 C C . VAL A 1 505 ? -46.534 33.693 28.893 1.00 92.25 505 VAL A C 1
ATOM 4030 O O . VAL A 1 505 ? -47.695 34.078 28.994 1.00 92.25 505 VAL A O 1
ATOM 4033 N N . LYS A 1 506 ? -45.646 33.838 29.883 1.00 92.38 506 LYS A N 1
ATOM 4034 C CA . LYS A 1 506 ? -45.976 34.486 31.158 1.00 92.38 506 LYS A CA 1
ATOM 4035 C C . LYS A 1 506 ? -46.364 35.952 30.954 1.00 92.38 506 LYS A C 1
ATOM 4037 O O . LYS A 1 506 ? -47.373 36.381 31.494 1.00 92.38 506 LYS A O 1
ATOM 4042 N N . GLN A 1 507 ? -45.595 36.707 30.169 1.00 90.50 507 GLN A N 1
ATOM 4043 C CA . GLN A 1 507 ? -45.903 38.110 29.864 1.00 90.50 507 GLN A CA 1
ATOM 4044 C C . GLN A 1 507 ? -47.233 38.255 29.114 1.00 90.50 507 GLN A C 1
ATOM 4046 O O . GLN A 1 507 ? -48.040 39.109 29.465 1.00 90.50 507 GLN A O 1
ATOM 4051 N N . GLY A 1 508 ? -47.485 37.396 28.122 1.00 91.25 508 GLY A N 1
ATOM 4052 C CA . GLY A 1 508 ? -48.750 37.373 27.389 1.00 91.25 508 GLY A CA 1
ATOM 4053 C C . GLY A 1 508 ? -49.940 37.021 28.282 1.00 91.25 508 GLY A C 1
ATOM 4054 O O . GLY A 1 508 ? -50.992 37.643 28.164 1.00 91.25 508 GLY A O 1
ATOM 4055 N N . PHE A 1 509 ? -49.765 36.077 29.212 1.00 92.12 509 PHE A N 1
ATOM 4056 C CA . PHE A 1 509 ? -50.780 35.745 30.210 1.00 92.12 509 PHE A CA 1
ATOM 4057 C C . PHE A 1 509 ? -51.083 36.935 31.127 1.00 92.12 509 PHE A C 1
ATOM 4059 O O . PHE A 1 509 ? -52.248 37.280 31.293 1.00 92.12 509 PHE A O 1
ATOM 4066 N N . ASP A 1 510 ? -50.055 37.585 31.679 1.00 89.38 510 ASP A N 1
ATOM 4067 C CA . ASP A 1 510 ? -50.239 38.730 32.577 1.00 89.38 510 ASP A CA 1
ATOM 4068 C C . ASP A 1 510 ? -50.957 39.901 31.888 1.00 89.38 510 ASP A C 1
ATOM 4070 O O . ASP A 1 510 ? -51.769 40.570 32.526 1.00 89.38 510 ASP A O 1
ATOM 4074 N N . LEU A 1 511 ? -50.672 40.130 30.597 1.00 90.38 511 LEU A N 1
ATOM 4075 C CA . LEU A 1 511 ? -51.307 41.170 29.781 1.00 90.38 511 LEU A CA 1
ATOM 4076 C C . LEU A 1 511 ? -52.778 40.852 29.476 1.00 90.38 511 LEU A C 1
ATOM 4078 O O . LEU A 1 511 ? -53.614 41.749 29.451 1.00 90.38 511 LEU A O 1
ATOM 4082 N N . ALA A 1 512 ? -53.089 39.579 29.225 1.00 90.00 512 ALA A N 1
ATOM 4083 C CA . ALA A 1 512 ? -54.439 39.126 28.902 1.00 90.00 512 ALA A CA 1
ATOM 4084 C C . ALA A 1 512 ? -55.321 38.907 30.144 1.00 90.00 512 ALA A C 1
ATOM 4086 O O . ALA A 1 512 ? -56.525 38.686 30.002 1.00 90.00 512 ALA A O 1
ATOM 4087 N N . TRP A 1 513 ? -54.744 38.921 31.350 1.00 90.50 513 TRP A N 1
ATOM 4088 C CA . TRP A 1 513 ? -55.464 38.621 32.582 1.00 90.50 513 TRP A CA 1
ATOM 4089 C C . TRP A 1 513 ? -56.343 39.807 33.026 1.00 90.50 513 TRP A C 1
ATOM 4091 O O . TRP A 1 513 ? -55.812 40.879 33.311 1.00 90.50 513 TRP A O 1
ATOM 4101 N N . PRO A 1 514 ? -57.676 39.636 33.131 1.00 83.75 514 PRO A N 1
ATOM 4102 C CA . PRO A 1 514 ? -58.599 40.753 33.355 1.00 83.75 514 PRO A CA 1
ATOM 4103 C C . PRO A 1 514 ? -58.796 41.129 34.833 1.00 83.75 514 PRO A C 1
ATOM 4105 O O . PRO A 1 514 ? -59.411 42.151 35.125 1.00 83.75 514 PRO A O 1
ATOM 4108 N N . LEU A 1 515 ? -58.336 40.294 35.773 1.00 86.75 515 LEU A N 1
ATOM 4109 C CA . LEU A 1 515 ? -58.536 40.479 37.217 1.00 86.75 515 LEU A CA 1
ATOM 4110 C C . LEU A 1 515 ? -57.251 40.966 37.903 1.00 86.75 515 LEU A C 1
ATOM 4112 O O . LEU A 1 515 ? -56.199 41.072 37.281 1.00 86.75 515 LEU A O 1
ATOM 4116 N N . ALA A 1 516 ? -57.316 41.230 39.212 1.00 83.50 516 ALA A N 1
ATOM 4117 C CA . ALA A 1 516 ? -56.132 41.582 39.991 1.00 83.50 516 ALA A CA 1
ATOM 4118 C C . ALA A 1 516 ? -55.040 40.499 39.876 1.00 83.50 516 ALA A C 1
ATOM 4120 O O . ALA A 1 516 ? -55.325 39.300 39.959 1.00 83.50 516 ALA A O 1
ATOM 4121 N N . HIS A 1 517 ? -53.780 40.926 39.740 1.00 83.00 517 HIS A N 1
ATOM 4122 C CA . HIS A 1 517 ? -52.594 40.057 39.702 1.00 83.00 517 HIS A CA 1
ATOM 4123 C C . HIS A 1 517 ? -52.217 39.528 41.097 1.00 83.00 517 HIS A C 1
ATOM 4125 O O . HIS A 1 517 ? -51.062 39.587 41.516 1.00 83.00 517 HIS A O 1
ATOM 4131 N N . ALA A 1 518 ? -53.208 39.047 41.849 1.00 80.00 518 ALA A N 1
ATOM 4132 C CA . ALA A 1 518 ? -53.051 38.527 43.198 1.00 80.00 518 ALA A CA 1
ATOM 4133 C C . ALA A 1 518 ? -54.116 37.465 43.511 1.00 80.00 518 ALA A C 1
ATOM 4135 O O . ALA A 1 518 ? -55.247 37.522 43.031 1.00 80.00 518 ALA A O 1
ATOM 4136 N N . GLY A 1 519 ? -53.751 36.504 44.360 1.00 82.75 519 GLY A N 1
ATOM 4137 C CA . GLY A 1 519 ? -54.656 35.475 44.867 1.00 82.75 519 GLY A CA 1
ATOM 4138 C C . GLY A 1 519 ? -54.484 34.090 44.225 1.00 82.75 519 GLY A C 1
ATOM 4139 O O . GLY A 1 519 ? -53.809 33.930 43.205 1.00 82.75 519 GLY A O 1
ATOM 4140 N N . PRO A 1 520 ? -55.098 33.056 44.829 1.00 84.12 520 PRO A N 1
ATOM 4141 C CA . PRO A 1 520 ? -54.880 31.657 44.460 1.00 84.12 520 PRO A CA 1
ATOM 4142 C C . PRO A 1 520 ? -55.361 31.327 43.042 1.00 84.12 520 PRO A C 1
ATOM 4144 O O . PRO A 1 520 ? -54.735 30.524 42.357 1.00 84.12 520 PRO A O 1
ATOM 4147 N N . VAL A 1 521 ? -56.433 31.972 42.572 1.00 87.00 521 VAL A N 1
ATOM 4148 C CA . VAL A 1 521 ? -56.975 31.767 41.217 1.00 87.00 521 VAL A CA 1
ATOM 4149 C C . VAL A 1 521 ? -56.004 32.275 40.148 1.00 87.00 521 VAL A C 1
ATOM 4151 O O . VAL A 1 521 ? -55.769 31.584 39.154 1.00 87.00 521 VAL A O 1
ATOM 4154 N N . PHE A 1 522 ? -55.399 33.446 40.376 1.00 88.12 522 PHE A N 1
ATOM 4155 C CA . PHE A 1 522 ? -54.386 34.013 39.488 1.00 88.12 522 PHE A CA 1
ATOM 4156 C C . PHE A 1 522 ? -53.141 33.120 39.429 1.00 88.12 522 PHE A C 1
ATOM 4158 O O . PHE A 1 522 ? -52.720 32.718 38.346 1.00 88.12 522 PHE A O 1
ATOM 4165 N N . GLU A 1 523 ? -52.594 32.734 40.586 1.00 87.81 523 GLU A N 1
ATOM 4166 C CA . GLU A 1 523 ? -51.408 31.872 40.662 1.00 87.81 523 GLU A CA 1
ATOM 4167 C C . GLU A 1 523 ? -51.654 30.485 40.047 1.00 87.81 523 GLU A C 1
ATOM 4169 O O . GLU A 1 523 ? -50.822 29.985 39.289 1.00 87.81 523 GLU A O 1
ATOM 4174 N N . CYS A 1 524 ? -52.817 29.880 40.301 1.00 90.44 524 CYS A N 1
ATOM 4175 C CA . CYS A 1 524 ? -53.206 28.604 39.700 1.00 90.44 524 CYS A CA 1
ATOM 4176 C C . CYS A 1 524 ? -53.225 28.680 38.167 1.00 90.44 524 CYS A C 1
ATOM 4178 O O . CYS A 1 524 ? -52.579 27.878 37.489 1.00 90.44 524 CYS A O 1
ATOM 4180 N N . SER A 1 525 ? -53.893 29.699 37.627 1.00 90.88 525 SER A N 1
ATOM 4181 C CA . SER A 1 525 ? -54.053 29.894 36.182 1.00 90.88 525 SER A CA 1
ATOM 4182 C C . SER A 1 525 ? -52.724 30.226 35.491 1.00 90.88 525 SER A C 1
ATOM 4184 O O . SER A 1 525 ? -52.404 29.658 34.444 1.00 90.88 525 SER A O 1
ATOM 4186 N N . LYS A 1 526 ? -51.901 31.077 36.117 1.00 92.50 526 LYS A N 1
ATOM 4187 C CA . LYS A 1 526 ? -50.566 31.455 35.631 1.00 92.50 526 LYS A CA 1
ATOM 4188 C C . LYS A 1 526 ? -49.646 30.240 35.513 1.00 92.50 526 LYS A C 1
ATOM 4190 O O . LYS A 1 526 ? -49.033 30.015 34.469 1.00 92.50 526 LYS A O 1
ATOM 4195 N N . PHE A 1 527 ? -49.542 29.439 36.574 1.00 92.31 527 PHE A N 1
ATOM 4196 C CA . PHE A 1 527 ? -48.675 28.260 36.578 1.00 92.31 527 PHE A CA 1
ATOM 4197 C C . PHE A 1 527 ? -49.177 27.160 35.647 1.00 92.31 527 PHE A C 1
ATOM 4199 O O . PHE A 1 527 ? -48.358 26.507 35.004 1.00 92.31 527 PHE A O 1
ATOM 4206 N N . PHE A 1 528 ? -50.493 27.001 35.500 1.00 92.94 528 PHE A N 1
ATOM 4207 C CA . PHE A 1 528 ? -51.068 26.097 34.507 1.00 92.94 528 PHE A CA 1
ATOM 4208 C C . PHE A 1 528 ? -50.639 26.469 33.078 1.00 92.94 528 PHE A C 1
ATOM 4210 O O . PHE A 1 528 ? -50.124 25.615 32.350 1.00 92.94 528 PHE A O 1
ATOM 4217 N N . ALA A 1 529 ? -50.746 27.751 32.705 1.00 92.00 529 ALA A N 1
ATOM 4218 C CA . ALA A 1 529 ? -50.318 28.244 31.394 1.00 92.00 529 ALA A CA 1
ATOM 4219 C C . ALA A 1 529 ? -48.815 28.013 31.142 1.00 92.00 529 ALA A C 1
ATOM 4221 O O . ALA A 1 529 ? -48.426 27.505 30.086 1.00 92.00 529 ALA A O 1
ATOM 4222 N N . ILE A 1 530 ? -47.965 28.308 32.135 1.00 92.69 530 ILE A N 1
ATOM 4223 C CA . ILE A 1 530 ? -46.511 28.086 32.049 1.00 92.69 530 ILE A CA 1
ATOM 4224 C C . ILE A 1 530 ? -46.185 26.586 31.919 1.00 92.69 530 ILE A C 1
ATOM 4226 O O . ILE A 1 530 ? -45.365 26.200 31.084 1.00 92.69 530 ILE A O 1
ATOM 4230 N N . CYS A 1 531 ? -46.826 25.722 32.711 1.00 91.75 531 CYS A N 1
ATOM 4231 C CA . CYS A 1 531 ? -46.592 24.275 32.705 1.00 91.75 531 CYS A CA 1
ATOM 4232 C C . CYS A 1 531 ? -47.039 23.600 31.402 1.00 91.75 531 CYS A C 1
ATOM 4234 O O . CYS A 1 531 ? -46.345 22.693 30.928 1.00 91.75 531 CYS A O 1
ATOM 4236 N N . ILE A 1 532 ? -48.142 24.055 30.795 1.00 93.88 532 ILE A N 1
ATOM 4237 C CA . ILE A 1 532 ? -48.571 23.605 29.463 1.00 93.88 532 ILE A CA 1
ATOM 4238 C C . ILE A 1 532 ? -47.566 24.043 28.404 1.00 93.88 532 ILE A C 1
ATOM 4240 O O . ILE A 1 532 ? -47.107 23.203 27.630 1.00 93.88 532 ILE A O 1
ATOM 4244 N N . ALA A 1 533 ? -47.178 25.320 28.385 1.00 92.94 533 ALA A N 1
ATOM 4245 C CA . ALA A 1 533 ? -46.205 25.822 27.419 1.00 92.94 533 ALA A CA 1
ATOM 4246 C C . ALA A 1 533 ? -44.866 25.077 27.518 1.00 92.94 533 ALA A C 1
ATOM 4248 O O . ALA A 1 533 ? -44.290 24.682 26.502 1.00 92.94 533 ALA A O 1
ATOM 4249 N N . ASN A 1 534 ? -44.409 24.795 28.741 1.00 92.31 534 ASN A N 1
ATOM 4250 C CA . ASN A 1 534 ? -43.221 23.981 28.976 1.00 92.31 534 ASN A CA 1
ATOM 4251 C C . ASN A 1 534 ? -43.414 22.539 28.479 1.00 92.31 534 ASN A C 1
ATOM 4253 O O . ASN A 1 534 ? -42.519 21.987 27.843 1.00 92.31 534 ASN A O 1
ATOM 4257 N N . GLY A 1 535 ? -44.593 21.947 28.685 1.00 90.25 535 GLY A N 1
ATOM 4258 C CA . GLY A 1 535 ? -44.939 20.630 28.149 1.00 90.25 535 GLY A CA 1
ATOM 4259 C C . GLY A 1 535 ? -44.871 20.591 26.621 1.00 90.25 535 GLY A C 1
ATOM 4260 O O . GLY A 1 535 ? -44.207 19.717 26.061 1.00 90.25 535 GLY A O 1
ATOM 4261 N N . VAL A 1 536 ? -45.496 21.561 25.944 1.00 92.88 536 VAL A N 1
ATOM 4262 C CA . VAL A 1 536 ? -45.480 21.699 24.475 1.00 92.88 536 VAL A CA 1
ATOM 4263 C C . VAL A 1 536 ? -44.052 21.876 23.962 1.00 92.88 536 VAL A C 1
ATOM 4265 O O . VAL A 1 536 ? -43.647 21.209 23.006 1.00 92.88 536 VAL A O 1
ATOM 4268 N N . TYR A 1 537 ? -43.259 22.722 24.618 1.00 93.06 537 TYR A N 1
ATOM 4269 C CA . TYR A 1 537 ? -41.854 22.920 24.278 1.00 93.06 537 TYR A CA 1
ATOM 4270 C C . TYR A 1 537 ? -41.041 21.625 24.408 1.00 93.06 537 TYR A C 1
ATOM 4272 O O . TYR A 1 537 ? -40.257 21.272 23.519 1.00 93.06 537 TYR A O 1
ATOM 4280 N N . ILE A 1 538 ? -41.245 20.884 25.502 1.00 88.69 538 ILE A N 1
ATOM 4281 C CA . ILE A 1 538 ? -40.580 19.603 25.742 1.00 88.69 538 ILE A CA 1
ATOM 4282 C C . ILE A 1 538 ? -40.956 18.579 24.671 1.00 88.69 538 ILE A C 1
ATOM 4284 O O . ILE A 1 538 ? -40.078 17.913 24.118 1.00 88.69 538 ILE A O 1
ATOM 4288 N N . ALA A 1 539 ? -42.241 18.470 24.341 1.00 89.19 539 ALA A N 1
ATOM 4289 C CA . ALA A 1 539 ? -42.713 17.566 23.300 1.00 89.19 539 ALA A CA 1
ATOM 4290 C C . ALA A 1 539 ? -42.113 17.914 21.927 1.00 89.19 539 ALA A C 1
ATOM 4292 O O . ALA A 1 539 ? -41.664 17.026 21.200 1.00 89.19 539 ALA A O 1
ATOM 4293 N N . SER A 1 540 ? -42.033 19.208 21.610 1.00 90.31 540 SER A N 1
ATOM 4294 C CA . SER A 1 540 ? -41.551 19.712 20.322 1.00 90.31 540 SER A CA 1
ATOM 4295 C C . SER A 1 540 ? -40.073 19.399 20.091 1.00 90.31 540 SER A C 1
ATOM 4297 O O . SER A 1 540 ? -39.725 18.791 19.078 1.00 90.31 540 SER A O 1
ATOM 4299 N N . HIS A 1 541 ? -39.188 19.727 21.038 1.00 87.81 541 HIS A N 1
ATOM 4300 C CA . HIS A 1 541 ? -37.763 19.435 20.845 1.00 87.81 541 HIS A CA 1
ATOM 4301 C C . HIS A 1 541 ? -37.436 17.941 21.002 1.00 87.81 541 HIS A C 1
ATOM 4303 O O . HIS A 1 541 ? -36.492 17.458 20.379 1.00 87.81 541 HIS A O 1
ATOM 4309 N N . ASN A 1 542 ? -38.224 17.171 21.762 1.00 86.12 542 ASN A N 1
ATOM 4310 C CA . ASN A 1 542 ? -38.069 15.713 21.801 1.00 86.12 542 ASN A CA 1
ATOM 4311 C C . ASN A 1 542 ? -38.482 15.045 20.481 1.00 86.12 5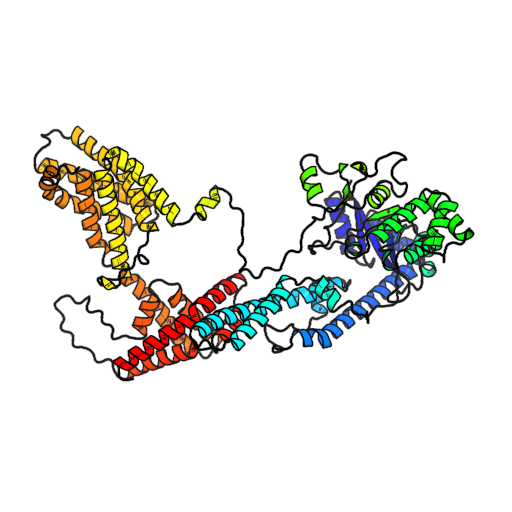42 ASN A C 1
ATOM 4313 O O . ASN A 1 542 ? -37.863 14.057 20.088 1.00 86.12 542 ASN A O 1
ATOM 4317 N N . LYS A 1 543 ? -39.457 15.611 19.759 1.00 87.44 543 LYS A N 1
ATOM 4318 C CA . LYS A 1 543 ? -39.785 15.192 18.390 1.00 87.44 543 LYS A CA 1
ATOM 4319 C C . LYS A 1 543 ? -38.628 15.476 17.428 1.00 87.44 543 LYS A C 1
ATOM 4321 O O . LYS A 1 543 ? -38.253 14.592 16.671 1.00 87.44 543 LYS A O 1
ATOM 4326 N N . ILE A 1 544 ? -38.001 16.654 17.518 1.00 87.88 544 ILE A N 1
ATOM 4327 C CA . ILE A 1 544 ? -36.804 17.006 16.720 1.00 87.88 544 ILE A CA 1
ATOM 4328 C C . ILE A 1 544 ? -35.629 16.058 17.019 1.00 87.88 544 ILE A C 1
ATOM 4330 O O . ILE A 1 544 ? -34.850 15.719 16.132 1.00 87.88 544 ILE A O 1
ATOM 4334 N N . ARG A 1 545 ? -35.505 15.597 18.268 1.00 78.88 545 ARG A N 1
ATOM 4335 C CA . ARG A 1 545 ? -34.480 14.635 18.705 1.00 78.88 545 ARG A CA 1
ATOM 4336 C C . ARG A 1 545 ? -34.817 13.168 18.382 1.00 78.88 545 ARG A C 1
ATOM 4338 O O . ARG A 1 545 ? -34.047 12.301 18.784 1.00 78.88 545 ARG A O 1
ATOM 4345 N N . ASN A 1 546 ? -35.916 12.887 17.674 1.00 81.19 546 ASN A N 1
ATOM 4346 C CA . ASN A 1 546 ? -36.371 11.539 17.304 1.00 81.19 546 ASN A CA 1
ATOM 4347 C C . ASN A 1 546 ? -36.567 10.582 18.500 1.00 81.19 546 ASN A C 1
ATOM 4349 O O . ASN A 1 546 ? -36.196 9.411 18.431 1.00 81.19 546 ASN A O 1
ATOM 4353 N N . PHE A 1 547 ? -37.142 11.063 19.608 1.00 76.50 547 PHE A N 1
ATOM 4354 C CA . PHE A 1 547 ? -37.570 10.175 20.699 1.00 76.50 547 PHE A CA 1
ATOM 4355 C C . PHE A 1 547 ? -38.847 9.400 20.344 1.00 76.50 547 PHE A C 1
ATOM 4357 O O . PHE A 1 547 ? -39.688 9.879 19.584 1.00 76.50 547 PHE A O 1
ATOM 4364 N N . ASP A 1 548 ? -39.030 8.230 20.964 1.00 79.00 548 ASP A N 1
ATOM 4365 C CA . ASP A 1 548 ? -40.248 7.429 20.825 1.00 79.00 548 ASP A CA 1
ATOM 4366 C C . ASP A 1 548 ? -41.507 8.212 21.215 1.00 79.00 548 ASP A C 1
ATOM 4368 O O . ASP A 1 548 ? -41.535 8.935 22.216 1.00 79.00 548 ASP A O 1
ATOM 4372 N N . HIS A 1 549 ? -42.603 7.979 20.488 1.00 77.94 549 HIS A N 1
ATOM 4373 C CA . HIS A 1 549 ? -43.882 8.658 20.716 1.00 77.94 549 HIS A CA 1
ATOM 4374 C C . HIS A 1 549 ? -44.387 8.515 22.164 1.00 77.94 549 HIS A C 1
ATOM 4376 O O . HIS A 1 549 ? -44.900 9.464 22.756 1.00 77.94 549 HIS A O 1
ATOM 4382 N N . ARG A 1 550 ? -44.176 7.342 22.779 1.00 78.38 550 ARG A N 1
ATOM 4383 C CA . ARG A 1 550 ? -44.521 7.095 24.190 1.00 78.38 550 ARG A CA 1
ATOM 4384 C C . ARG A 1 550 ? -43.708 7.975 25.148 1.00 78.38 550 ARG A C 1
ATOM 4386 O O . ARG A 1 550 ? -44.260 8.484 26.116 1.00 78.38 550 ARG A O 1
ATOM 4393 N N . VAL A 1 551 ? -42.423 8.195 24.865 1.00 77.00 551 VAL A N 1
ATOM 4394 C CA . VAL A 1 551 ? -41.535 9.041 25.683 1.00 77.00 551 VAL A CA 1
ATOM 4395 C C . VAL A 1 551 ? -41.920 10.516 25.555 1.00 77.00 551 VAL A C 1
ATOM 4397 O O . VAL A 1 551 ? -41.928 11.237 26.552 1.00 77.00 551 VAL A O 1
ATOM 4400 N N . ILE A 1 552 ? -42.291 10.959 24.350 1.00 82.88 552 ILE A N 1
ATOM 4401 C CA . ILE A 1 552 ? -42.763 12.328 24.092 1.00 82.88 552 ILE A CA 1
ATOM 4402 C C . ILE A 1 552 ? -44.032 12.626 24.905 1.00 82.88 552 ILE A C 1
ATOM 4404 O O . ILE A 1 552 ? -44.083 13.646 25.593 1.00 82.88 552 ILE A O 1
ATOM 4408 N N . LEU A 1 553 ? -45.016 11.718 24.883 1.00 82.94 553 LEU A N 1
ATOM 4409 C CA . LEU A 1 553 ? -46.266 11.861 25.640 1.00 82.94 553 LEU A CA 1
ATOM 4410 C C . LEU A 1 553 ? -46.025 11.931 27.153 1.00 82.94 553 LEU A C 1
ATOM 4412 O O . LEU A 1 553 ? -46.533 12.832 27.817 1.00 82.94 553 LEU A O 1
ATOM 4416 N N . VAL A 1 554 ? -45.212 11.022 27.700 1.00 81.50 554 VAL A N 1
ATOM 4417 C CA . VAL A 1 554 ? -44.889 11.012 29.137 1.00 81.50 554 VAL A CA 1
ATOM 4418 C C . VAL A 1 554 ? -44.203 12.316 29.553 1.00 81.50 554 VAL A C 1
ATOM 4420 O O . VAL A 1 554 ? -44.565 12.905 30.570 1.00 81.50 554 VAL A O 1
ATOM 4423 N N . ASN A 1 555 ? -43.265 12.818 28.746 1.00 83.44 555 ASN A N 1
ATOM 4424 C CA . ASN A 1 555 ? -42.565 14.073 29.022 1.00 83.44 555 ASN A CA 1
ATOM 4425 C C . ASN A 1 555 ? -43.470 15.316 28.941 1.00 83.44 555 ASN A C 1
ATOM 4427 O O . ASN A 1 555 ? -43.250 16.269 29.689 1.00 83.44 555 ASN A O 1
ATOM 4431 N N . PHE A 1 556 ? -44.484 15.308 28.072 1.00 88.56 556 PHE A N 1
ATOM 4432 C CA . PHE A 1 556 ? -45.502 16.360 28.003 1.00 88.56 556 PHE A CA 1
ATOM 4433 C C . PHE A 1 556 ? -46.345 16.402 29.286 1.00 88.56 556 PHE A C 1
ATOM 4435 O O . PHE A 1 556 ? -46.382 17.424 29.974 1.00 88.56 556 PHE A O 1
ATOM 4442 N N . PHE A 1 557 ? -46.953 15.269 29.659 1.00 86.38 557 PHE A N 1
ATOM 4443 C CA . PHE A 1 557 ? -47.823 15.185 30.838 1.00 86.38 557 PHE A CA 1
ATOM 4444 C C . PHE A 1 557 ? -47.073 15.433 32.148 1.00 86.38 557 PHE A C 1
ATOM 4446 O O . PHE A 1 557 ? -47.602 16.087 33.042 1.00 86.38 557 PHE A O 1
ATOM 4453 N N . ARG A 1 558 ? -45.808 15.011 32.240 1.00 84.06 558 ARG A N 1
ATOM 4454 C CA . ARG A 1 558 ? -44.906 15.320 33.361 1.00 84.06 558 ARG A CA 1
ATOM 4455 C C . ARG A 1 558 ? -44.819 16.816 33.670 1.00 84.06 558 ARG A C 1
ATOM 4457 O O . ARG A 1 558 ? -44.740 17.191 34.834 1.00 84.06 558 ARG A O 1
ATOM 4464 N N . SER A 1 559 ? -44.813 17.673 32.648 1.00 87.44 559 SER A N 1
ATOM 4465 C CA . SER A 1 559 ? -44.779 19.128 32.843 1.00 87.44 559 SER A CA 1
ATOM 4466 C C . SER A 1 559 ? -46.109 19.673 33.365 1.00 87.44 559 SER A C 1
ATOM 4468 O O . SER A 1 559 ? -46.114 20.565 34.207 1.00 87.44 559 SER A O 1
ATOM 4470 N N . ILE A 1 560 ? -47.232 19.109 32.915 1.00 88.88 560 ILE A N 1
ATOM 4471 C CA . ILE A 1 560 ? -48.580 19.515 33.342 1.00 88.88 560 ILE A CA 1
ATOM 4472 C C . ILE A 1 560 ? -48.851 19.088 34.787 1.00 88.88 560 ILE A C 1
ATOM 4474 O O . ILE A 1 560 ? -49.373 19.873 35.571 1.00 88.88 560 ILE A O 1
ATOM 4478 N N . LEU A 1 561 ? -48.427 17.883 35.176 1.00 88.56 561 LEU A N 1
ATOM 4479 C CA . LEU A 1 561 ? -48.560 17.378 36.549 1.00 88.56 561 LEU A CA 1
ATOM 4480 C C . LEU A 1 561 ? -47.793 18.215 37.585 1.00 88.56 561 LEU A C 1
ATOM 4482 O O . LEU A 1 561 ? -48.064 18.109 38.777 1.00 88.56 561 LEU A O 1
ATOM 4486 N N . ALA A 1 562 ? -46.851 19.054 37.150 1.00 88.81 562 ALA A N 1
ATOM 4487 C CA . ALA A 1 562 ? -46.106 19.946 38.029 1.00 88.81 562 ALA A CA 1
ATOM 4488 C C . ALA A 1 562 ? -46.872 21.221 38.420 1.00 88.81 562 ALA A C 1
ATOM 4490 O O . ALA A 1 562 ? -46.493 21.866 39.399 1.00 88.81 562 ALA A O 1
ATOM 4491 N N . TRP A 1 563 ? -47.936 21.588 37.693 1.00 90.12 563 TRP A N 1
ATOM 4492 C CA . TRP A 1 563 ? -48.665 22.842 37.925 1.00 90.12 563 TRP A CA 1
ATOM 4493 C C . TRP A 1 563 ? -49.237 22.966 39.349 1.00 90.12 563 TRP A C 1
ATOM 4495 O O . TRP A 1 563 ? -48.982 23.999 39.968 1.00 90.12 563 TRP A O 1
ATOM 4505 N N . PRO A 1 564 ? -49.939 21.958 39.915 1.00 89.38 564 PRO A N 1
ATOM 4506 C CA . PRO A 1 564 ? -50.569 22.099 41.229 1.00 89.38 564 PRO A CA 1
ATOM 4507 C C . PRO A 1 564 ? -49.543 22.367 42.332 1.00 89.38 564 PRO A C 1
ATOM 4509 O O . PRO A 1 564 ? -49.773 23.179 43.225 1.00 89.38 564 PRO A O 1
ATOM 4512 N N . PHE A 1 565 ? -48.373 21.731 42.230 1.00 88.44 565 PHE A N 1
ATOM 4513 C CA . PHE A 1 565 ? -47.259 21.957 43.145 1.00 88.44 565 PHE A CA 1
ATOM 4514 C C . PHE A 1 565 ? -46.666 23.357 42.965 1.00 88.44 565 PHE A C 1
ATOM 4516 O O . PHE A 1 565 ? -46.466 24.072 43.943 1.00 88.44 565 PHE A O 1
ATOM 4523 N N . ALA A 1 566 ? -46.445 23.794 41.725 1.00 89.44 566 ALA A N 1
ATOM 4524 C CA . ALA A 1 566 ? -45.918 25.129 41.465 1.00 89.44 566 ALA A CA 1
ATOM 4525 C C . ALA A 1 566 ? -46.848 26.239 41.991 1.00 89.44 566 ALA A C 1
ATOM 4527 O O . ALA A 1 566 ? -46.373 27.198 42.593 1.00 89.44 566 ALA A O 1
ATOM 4528 N N . SER A 1 567 ? -48.166 26.072 41.853 1.00 89.62 567 SER A N 1
ATOM 4529 C CA . SER A 1 567 ? -49.162 27.000 42.399 1.00 89.62 567 SER A CA 1
ATOM 4530 C C . SER A 1 567 ? -49.214 26.988 43.926 1.00 89.62 567 SER A C 1
ATOM 4532 O O . SER A 1 567 ? -49.236 28.055 44.536 1.00 89.62 567 SER A O 1
ATOM 4534 N N . LEU A 1 568 ? -49.198 25.805 44.551 1.00 89.81 568 LEU A N 1
ATOM 4535 C CA . LEU A 1 568 ? -49.271 25.660 46.008 1.00 89.81 568 LEU A CA 1
ATOM 4536 C C . LEU A 1 568 ? -48.068 26.301 46.716 1.00 89.81 568 LEU A C 1
ATOM 4538 O O . LEU A 1 568 ? -48.224 26.937 47.755 1.00 89.81 568 LEU A O 1
ATOM 4542 N N . PHE A 1 569 ? -46.874 26.160 46.137 1.00 88.31 569 PHE A N 1
ATOM 4543 C CA . PHE A 1 569 ? -45.628 26.688 46.701 1.00 88.31 569 PHE A CA 1
ATOM 4544 C C . PHE A 1 569 ? -45.255 28.090 46.184 1.00 88.31 569 PHE A C 1
ATOM 4546 O O . PHE A 1 569 ? -44.231 28.639 46.597 1.00 88.31 569 PHE A O 1
ATOM 4553 N N . SER A 1 570 ? -46.099 28.699 45.342 1.00 89.06 570 SER A N 1
ATOM 4554 C CA . SER A 1 570 ? -45.899 30.048 44.792 1.00 89.06 570 SER A CA 1
ATOM 4555 C C . SER A 1 570 ? -45.628 31.133 45.848 1.00 89.06 570 SER A C 1
ATOM 4557 O O . SER A 1 570 ? -44.683 31.904 45.665 1.00 89.06 570 SER A O 1
ATOM 4559 N N . PRO A 1 571 ? -46.354 31.194 46.990 1.00 87.62 571 PRO A N 1
ATOM 4560 C CA . PRO A 1 571 ? -46.125 32.236 47.995 1.00 87.62 571 PRO A CA 1
ATOM 4561 C C . PRO A 1 571 ? -44.686 32.266 48.527 1.00 87.62 571 PRO A C 1
ATOM 4563 O O . PRO A 1 571 ? -44.125 33.339 48.737 1.00 87.62 571 PRO A O 1
ATOM 4566 N N . ILE A 1 572 ? -44.062 31.093 48.680 1.00 86.56 572 ILE A N 1
ATOM 4567 C CA . ILE A 1 572 ? -42.674 30.963 49.141 1.00 86.56 572 ILE A CA 1
ATOM 4568 C C . ILE A 1 572 ? -41.709 31.469 48.066 1.00 86.56 572 ILE A C 1
ATOM 4570 O O . ILE A 1 572 ? -40.776 32.214 48.361 1.00 86.56 572 ILE A O 1
ATOM 4574 N N . GLY A 1 573 ? -41.939 31.095 46.806 1.00 85.00 573 GLY A N 1
ATOM 4575 C CA . GLY A 1 573 ? -41.107 31.555 45.700 1.00 85.00 573 GLY A CA 1
ATOM 4576 C C . GLY A 1 573 ? -41.215 33.062 45.464 1.00 85.00 573 GLY A C 1
ATOM 4577 O O . GLY A 1 573 ? -40.203 33.708 45.197 1.00 85.00 573 GLY A O 1
ATOM 4578 N N . ASN A 1 574 ? -42.411 33.632 45.626 1.00 86.38 574 ASN A N 1
ATOM 4579 C CA . ASN A 1 574 ? -42.649 35.069 45.499 1.00 86.38 574 ASN A CA 1
ATOM 4580 C C . ASN A 1 574 ? -41.968 35.860 46.628 1.00 86.38 574 ASN A C 1
ATOM 4582 O O . ASN A 1 574 ? -41.365 36.893 46.351 1.00 86.38 574 ASN A O 1
ATOM 4586 N N . LEU A 1 575 ? -41.983 35.351 47.868 1.00 87.69 575 LEU A N 1
ATOM 4587 C CA . LEU A 1 575 ? -41.255 35.949 48.997 1.00 87.69 575 LEU A CA 1
ATOM 4588 C C . LEU A 1 575 ? -39.740 36.013 48.739 1.00 87.69 575 LEU A C 1
ATOM 4590 O O . LEU A 1 575 ? -39.085 36.988 49.095 1.00 87.69 575 LEU A O 1
ATOM 4594 N N . LEU A 1 576 ? -39.193 34.987 48.085 1.00 85.81 576 LEU A N 1
ATOM 4595 C CA . LEU A 1 576 ? -37.779 34.898 47.707 1.00 85.81 576 LEU A CA 1
ATOM 4596 C C . LEU A 1 576 ? -37.451 35.609 46.381 1.00 85.81 576 LEU A C 1
ATOM 4598 O O . LEU A 1 576 ? -36.333 35.473 45.882 1.00 85.81 576 LEU A O 1
ATOM 4602 N N . MET A 1 577 ? -38.406 36.339 45.790 1.00 84.56 577 MET A N 1
ATOM 4603 C CA . MET A 1 577 ? -38.265 37.030 44.499 1.00 84.56 577 MET A CA 1
ATOM 4604 C C . MET A 1 577 ? -37.838 36.103 43.344 1.00 84.56 577 MET A C 1
ATOM 4606 O O . MET A 1 577 ? -37.163 36.519 42.401 1.00 84.56 577 MET A O 1
ATOM 4610 N N . ILE A 1 578 ? -38.232 34.826 43.397 1.00 87.62 578 ILE A N 1
ATOM 4611 C CA . ILE A 1 578 ? -37.924 33.842 42.355 1.00 87.62 578 ILE A CA 1
ATOM 4612 C C . ILE A 1 578 ? -38.930 34.001 41.204 1.00 87.62 578 ILE A C 1
ATOM 4614 O O . ILE A 1 578 ? -40.136 33.876 41.434 1.00 87.62 578 ILE A O 1
ATOM 4618 N N . PRO A 1 579 ? -38.488 34.180 39.944 1.00 88.81 579 PRO A N 1
ATOM 4619 C CA . PRO A 1 579 ? -39.397 34.281 38.807 1.00 88.81 579 PRO A CA 1
ATOM 4620 C C . PRO A 1 579 ? -40.309 33.053 38.677 1.00 88.81 579 PRO A C 1
ATOM 4622 O O . PRO A 1 579 ? -39.843 31.915 38.765 1.00 88.81 579 PRO A O 1
ATOM 4625 N N . SER A 1 580 ? -41.600 33.256 38.386 1.00 88.31 580 SER A N 1
ATOM 4626 C CA . SER A 1 580 ? -42.586 32.160 38.307 1.00 88.31 580 SER A CA 1
ATOM 4627 C C . SER A 1 580 ? -42.201 31.069 37.296 1.00 88.31 580 SER A C 1
ATOM 4629 O O . SER A 1 580 ? -42.444 29.890 37.533 1.00 88.31 580 SER A O 1
ATOM 4631 N N . ILE A 1 581 ? -41.510 31.417 36.205 1.00 89.12 581 ILE A N 1
ATOM 4632 C CA . ILE A 1 581 ? -41.001 30.425 35.243 1.00 89.12 581 ILE A CA 1
ATOM 4633 C C . ILE A 1 581 ? -39.951 29.485 35.863 1.00 89.12 581 ILE A C 1
ATOM 4635 O O . ILE A 1 581 ? -39.928 28.297 35.542 1.00 89.12 581 ILE A O 1
ATOM 4639 N N . VAL A 1 582 ? -39.107 29.984 36.777 1.00 86.56 582 VAL A N 1
ATOM 4640 C CA . VAL A 1 582 ? -38.078 29.194 37.482 1.00 86.56 582 VAL A CA 1
ATOM 4641 C C . VAL A 1 582 ? -38.746 28.252 38.483 1.00 86.56 582 VAL A C 1
ATOM 4643 O O . VAL A 1 582 ? -38.385 27.077 38.556 1.00 86.56 582 VAL A O 1
ATOM 4646 N N . GLN A 1 583 ? -39.770 28.738 39.190 1.00 89.88 583 GLN A N 1
ATOM 4647 C CA . GLN A 1 583 ? -40.573 27.925 40.107 1.00 89.88 583 GLN A CA 1
ATOM 4648 C C . GLN A 1 583 ? -41.277 26.769 39.367 1.00 89.88 583 GLN A C 1
ATOM 4650 O O . GLN A 1 583 ? -41.205 25.620 39.802 1.00 89.88 583 GLN A O 1
ATOM 4655 N N . ALA A 1 584 ? -41.884 27.042 38.204 1.00 88.00 584 ALA A N 1
ATOM 4656 C CA . ALA A 1 584 ? -42.555 26.028 37.381 1.00 88.00 584 ALA A CA 1
ATOM 4657 C C . ALA A 1 584 ? -41.583 24.946 36.880 1.00 88.00 584 ALA A C 1
ATOM 4659 O O . ALA A 1 584 ? -41.892 23.751 36.898 1.00 88.00 584 ALA A O 1
ATOM 4660 N N . LYS A 1 585 ? -40.376 25.354 36.469 1.00 88.25 585 LYS A N 1
ATOM 4661 C CA . LYS A 1 585 ? -39.325 24.422 36.053 1.00 88.25 585 LYS A CA 1
ATOM 4662 C C . LYS A 1 585 ? -38.906 23.483 37.173 1.00 88.25 585 LYS A C 1
ATOM 4664 O O . LYS A 1 585 ? -38.799 22.283 36.928 1.00 88.25 585 LYS A O 1
ATOM 4669 N N . PHE A 1 586 ? -38.645 24.025 38.363 1.00 87.81 586 PHE A N 1
ATOM 4670 C CA . PHE A 1 586 ? -38.190 23.235 39.504 1.00 87.81 586 PHE A CA 1
ATOM 4671 C C . PHE A 1 586 ? -39.141 22.063 39.763 1.00 87.81 586 PHE A C 1
ATOM 4673 O O . PHE A 1 586 ? -38.715 20.909 39.765 1.00 87.81 586 PHE A O 1
ATOM 4680 N N . TRP A 1 587 ? -40.443 22.341 39.852 1.00 88.25 587 TRP A N 1
ATOM 4681 C CA . TRP A 1 587 ? -41.452 21.304 40.062 1.00 88.25 587 TRP A CA 1
ATOM 4682 C C . TRP A 1 587 ? -41.576 20.331 38.883 1.00 88.25 587 TRP A C 1
ATOM 4684 O O . TRP A 1 587 ? -41.744 19.133 39.104 1.00 88.25 587 TRP A O 1
ATOM 4694 N N . SER A 1 588 ? -41.410 20.790 37.636 1.00 87.25 588 SER A N 1
ATOM 4695 C CA . SER A 1 588 ? -41.387 19.894 36.469 1.00 87.25 588 SER A CA 1
ATOM 4696 C C . SER A 1 588 ? -40.224 18.896 36.502 1.00 87.25 588 SER A C 1
ATOM 4698 O O . SER A 1 588 ? -40.413 17.722 36.167 1.00 87.25 588 SER A O 1
ATOM 4700 N N . ASP A 1 589 ? -39.034 19.328 36.925 1.00 83.62 589 ASP A N 1
ATOM 4701 C CA . ASP A 1 589 ? -37.863 18.456 37.052 1.00 83.62 589 ASP A CA 1
ATOM 4702 C C . ASP A 1 589 ? -37.952 17.532 38.291 1.00 83.62 589 ASP A C 1
ATOM 4704 O O . ASP A 1 589 ? -37.478 16.395 38.231 1.00 83.62 589 ASP A O 1
ATOM 4708 N N . VAL A 1 590 ? -38.628 17.945 39.372 1.00 81.50 590 VAL A N 1
ATOM 4709 C CA . VAL A 1 590 ? -38.941 17.071 40.525 1.00 81.50 590 VAL A CA 1
ATOM 4710 C C . VAL A 1 590 ? -39.871 15.926 40.114 1.00 81.50 590 VAL A C 1
ATOM 4712 O O . VAL A 1 590 ? -39.561 14.761 40.368 1.00 81.50 590 VAL A O 1
ATOM 4715 N N . VAL A 1 591 ? -40.970 16.228 39.413 1.00 81.44 591 VAL A N 1
ATOM 4716 C CA . VAL A 1 591 ? -41.897 15.202 38.896 1.00 81.44 591 VAL A CA 1
ATOM 4717 C C . VAL A 1 591 ? -41.172 14.251 37.932 1.00 81.44 591 VAL A C 1
ATOM 4719 O O . VAL A 1 591 ? -41.413 13.044 37.937 1.00 81.44 591 VAL A O 1
ATOM 4722 N N . ALA A 1 592 ? -40.217 14.762 37.150 1.00 75.31 592 ALA A N 1
ATOM 4723 C CA . ALA A 1 592 ? -39.390 13.942 36.269 1.00 75.31 592 ALA A CA 1
ATOM 4724 C C . ALA A 1 592 ? -38.523 12.920 36.999 1.00 75.31 592 ALA A C 1
ATOM 4726 O O . ALA A 1 592 ? -38.456 11.762 36.582 1.00 75.31 592 ALA A O 1
ATOM 4727 N N . ALA A 1 593 ? -37.869 13.338 38.083 1.00 69.94 593 ALA A N 1
ATOM 4728 C CA . ALA A 1 593 ? -37.005 12.464 38.866 1.00 69.94 593 ALA A CA 1
ATOM 4729 C C . ALA A 1 593 ? -37.778 11.263 39.441 1.00 69.94 593 ALA A C 1
ATOM 4731 O O . ALA A 1 593 ? -37.255 10.147 39.461 1.00 69.94 593 ALA A O 1
ATOM 4732 N N . VAL A 1 594 ? -39.038 11.474 39.838 1.00 69.25 594 VAL A N 1
ATOM 4733 C CA . VAL A 1 594 ? -39.925 10.419 40.351 1.00 69.25 594 VAL A CA 1
ATOM 4734 C C . VAL A 1 594 ? -40.296 9.408 39.258 1.00 69.25 594 VAL A C 1
ATOM 4736 O O . VAL A 1 594 ? -40.273 8.204 39.506 1.00 69.25 594 VAL A O 1
ATOM 4739 N N . ILE A 1 595 ? -40.587 9.872 38.038 1.00 67.69 595 ILE A N 1
ATOM 4740 C CA . ILE A 1 595 ? -41.034 9.011 36.927 1.00 67.69 595 ILE A CA 1
ATOM 4741 C C . ILE A 1 595 ? -39.865 8.228 36.291 1.00 67.69 595 ILE A C 1
ATOM 4743 O O . ILE A 1 595 ? -40.028 7.067 35.914 1.00 67.69 595 ILE A O 1
ATOM 4747 N N . GLU A 1 596 ? -38.673 8.823 36.164 1.00 66.19 596 GLU A N 1
ATOM 4748 C CA . GLU A 1 596 ? -37.558 8.236 35.395 1.00 66.19 596 GLU A CA 1
ATOM 4749 C C . GLU A 1 596 ? -36.644 7.283 36.200 1.00 66.19 596 GLU A C 1
ATOM 4751 O O . GLU A 1 596 ? -35.978 6.427 35.609 1.00 66.19 596 GLU A O 1
ATOM 4756 N N . GLY A 1 597 ? -36.617 7.377 37.536 1.00 53.50 597 GLY A N 1
ATOM 4757 C CA . GLY A 1 597 ? -35.588 6.757 38.388 1.00 53.50 597 GLY A CA 1
ATOM 4758 C C . GLY A 1 597 ? -35.565 5.219 38.491 1.00 53.50 597 GLY A C 1
ATOM 4759 O O . GLY A 1 597 ? -34.606 4.675 39.034 1.00 53.50 597 GLY A O 1
ATOM 4760 N N . GLY A 1 598 ? -36.574 4.492 37.987 1.00 54.84 598 GLY A N 1
ATOM 4761 C CA . GLY A 1 598 ? -36.701 3.032 38.190 1.00 54.84 598 GLY A CA 1
ATOM 4762 C C . GLY A 1 598 ? -36.682 2.137 36.940 1.00 54.84 598 GLY A C 1
ATOM 4763 O O . GLY A 1 598 ? -36.383 0.944 37.053 1.00 54.84 598 GLY A O 1
ATOM 4764 N N . GLY A 1 599 ? -37.001 2.673 35.755 1.00 55.03 599 GLY A N 1
ATOM 4765 C CA . GLY A 1 599 ? -37.307 1.866 34.560 1.00 55.03 599 GLY A CA 1
ATOM 4766 C C . GLY A 1 599 ? -36.095 1.472 33.707 1.00 55.03 599 GLY A C 1
ATOM 4767 O O . GLY A 1 599 ? -35.958 0.315 33.310 1.00 55.03 599 GLY A O 1
ATOM 4768 N N . LYS A 1 600 ? -35.169 2.409 33.467 1.00 56.59 600 LYS A N 1
ATOM 4769 C CA . LYS A 1 600 ? -34.024 2.201 32.554 1.00 56.59 600 LYS A CA 1
ATOM 4770 C C . LYS A 1 600 ? -33.001 1.182 33.083 1.00 56.59 600 LYS A C 1
ATOM 4772 O O . LYS A 1 600 ? -32.400 0.452 32.300 1.00 56.59 600 LYS A O 1
ATOM 4777 N N . TYR A 1 601 ? -32.851 1.079 34.405 1.00 56.19 601 TYR A N 1
ATOM 4778 C CA . TYR A 1 601 ? -31.894 0.175 35.057 1.00 56.19 601 TYR A CA 1
ATOM 4779 C C . TYR A 1 601 ? -32.223 -1.314 34.844 1.00 56.19 601 TYR A C 1
ATOM 4781 O O . TYR A 1 601 ? -31.340 -2.119 34.543 1.00 56.19 601 TYR A O 1
ATOM 4789 N N . ARG A 1 602 ? -33.499 -1.701 34.984 1.00 60.09 602 ARG A N 1
ATOM 4790 C CA . ARG A 1 602 ? -33.915 -3.112 34.887 1.00 60.09 602 ARG A CA 1
ATOM 4791 C C . ARG A 1 602 ? -33.813 -3.648 33.459 1.00 60.09 602 ARG A C 1
ATOM 4793 O O . ARG A 1 602 ? -33.374 -4.780 33.269 1.00 60.09 602 ARG A O 1
ATOM 4800 N N . GLN A 1 603 ? -34.147 -2.829 32.465 1.00 65.12 603 GLN A N 1
ATOM 4801 C CA . GLN A 1 603 ? -34.214 -3.264 31.070 1.00 65.12 603 GLN A CA 1
ATOM 4802 C C . GLN A 1 603 ? -32.838 -3.626 30.483 1.00 65.12 603 GLN A C 1
ATOM 4804 O O . GLN A 1 603 ? -32.713 -4.650 29.811 1.00 65.12 603 GLN A O 1
ATOM 4809 N N . GLU A 1 604 ? -31.785 -2.846 30.768 1.00 65.69 604 GLU A N 1
ATOM 4810 C CA . GLU A 1 604 ? -30.443 -3.126 30.228 1.00 65.69 604 GLU A CA 1
ATOM 4811 C C . GLU A 1 604 ? -29.843 -4.430 30.787 1.00 65.69 604 GLU A C 1
ATOM 4813 O O . GLU A 1 604 ? -29.194 -5.174 30.049 1.00 65.69 604 GLU A O 1
ATOM 4818 N N . ILE A 1 605 ? -30.067 -4.749 32.068 1.00 67.56 605 ILE A N 1
ATOM 4819 C CA . ILE A 1 605 ? -29.508 -5.967 32.675 1.00 67.56 605 ILE A CA 1
ATOM 4820 C C . ILE A 1 605 ? -30.234 -7.222 32.179 1.00 67.56 605 ILE A C 1
ATOM 4822 O O . ILE A 1 605 ? -29.576 -8.229 31.914 1.00 67.56 605 ILE A O 1
ATOM 4826 N N . VAL A 1 606 ? -31.560 -7.167 32.013 1.00 74.50 606 VAL A N 1
ATOM 4827 C CA . VAL A 1 606 ? -32.354 -8.307 31.518 1.00 74.50 606 VAL A CA 1
ATOM 4828 C C . VAL A 1 606 ? -31.887 -8.728 30.124 1.00 74.50 606 VAL A C 1
ATOM 4830 O O . VAL A 1 606 ? -31.583 -9.901 29.916 1.00 74.50 606 VAL A O 1
ATOM 4833 N N . LEU A 1 607 ? -31.724 -7.770 29.204 1.00 77.19 607 LEU A N 1
ATOM 4834 C CA . LEU A 1 607 ? -31.279 -8.055 27.835 1.00 77.19 607 LEU A CA 1
ATOM 4835 C C . LEU A 1 607 ? -29.887 -8.701 27.794 1.00 77.19 607 LEU A C 1
ATOM 4837 O O . LEU A 1 607 ? -29.691 -9.693 27.104 1.00 77.19 607 LEU A O 1
ATOM 4841 N N . ARG A 1 608 ? -28.922 -8.191 28.570 1.00 82.44 608 ARG A N 1
ATOM 4842 C CA . ARG A 1 608 ? -27.554 -8.748 28.579 1.00 82.44 608 ARG A CA 1
ATOM 4843 C C . ARG A 1 608 ? -27.463 -10.100 29.266 1.00 82.44 608 ARG A C 1
ATOM 4845 O O . ARG A 1 608 ? -26.648 -10.926 28.874 1.00 82.44 608 ARG A O 1
ATOM 4852 N N . THR A 1 609 ? -28.291 -10.318 30.281 1.00 81.69 609 THR A N 1
ATOM 4853 C CA . THR A 1 609 ? -28.380 -11.619 30.949 1.00 81.69 609 THR A CA 1
ATOM 4854 C C . THR A 1 609 ? -28.944 -12.669 29.995 1.00 81.69 609 THR A C 1
ATOM 4856 O O . THR A 1 609 ? -28.445 -13.787 29.990 1.00 81.69 609 THR A O 1
ATOM 4859 N N . ARG A 1 610 ? -29.928 -12.308 29.158 1.00 85.62 610 ARG A N 1
ATOM 4860 C CA . ARG A 1 610 ? -30.442 -13.182 28.094 1.00 85.62 610 ARG A CA 1
ATOM 4861 C C . ARG A 1 610 ? -29.346 -13.544 27.090 1.00 85.62 610 ARG A C 1
ATOM 4863 O O . ARG A 1 610 ? -29.079 -14.725 26.924 1.00 85.62 610 ARG A O 1
ATOM 4870 N N . ASP A 1 611 ? -28.672 -12.549 26.505 1.00 86.62 611 ASP A N 1
ATOM 4871 C CA . ASP A 1 611 ? -27.629 -12.795 25.495 1.00 86.62 611 ASP A CA 1
ATOM 4872 C C . ASP A 1 611 ? -26.520 -13.727 26.045 1.00 86.62 611 ASP A C 1
ATOM 4874 O O . ASP A 1 611 ? -26.110 -14.681 25.395 1.00 86.62 611 ASP A O 1
ATOM 4878 N N . LEU A 1 612 ? -26.064 -13.507 27.287 1.00 89.38 612 LEU A N 1
ATOM 4879 C CA . LEU A 1 612 ? -25.047 -14.362 27.916 1.00 89.38 612 LEU A CA 1
ATOM 4880 C C . LEU A 1 612 ? -25.550 -15.779 28.232 1.00 89.38 612 LEU A C 1
ATOM 4882 O O . LEU A 1 612 ? -24.759 -16.714 28.161 1.00 89.38 612 LEU A O 1
ATOM 4886 N N . LYS A 1 613 ? -26.833 -15.956 28.573 1.00 88.81 613 LYS A N 1
ATOM 4887 C CA . LYS A 1 613 ? -27.426 -17.289 28.785 1.00 88.81 613 LYS A CA 1
ATOM 4888 C C . LYS A 1 613 ? -27.470 -18.115 27.500 1.00 88.81 613 LYS A C 1
ATOM 4890 O O . LYS A 1 613 ? -27.370 -19.331 27.585 1.00 88.81 613 LYS A O 1
ATOM 4895 N N . GLU A 1 614 ? -27.601 -17.469 26.345 1.00 90.25 614 GLU A N 1
ATOM 4896 C CA . GLU A 1 614 ? -27.545 -18.135 25.038 1.00 90.25 614 GLU A CA 1
AT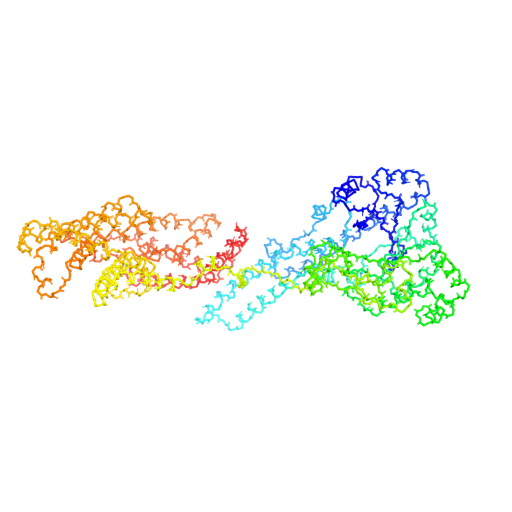OM 4897 C C . GLU A 1 614 ? -26.104 -18.505 24.651 1.00 90.25 614 GLU A C 1
ATOM 4899 O O . GLU A 1 614 ? -25.875 -19.569 24.084 1.00 90.25 614 GLU A O 1
ATOM 4904 N N . ILE A 1 615 ? -25.121 -17.662 24.992 1.00 92.56 615 ILE A N 1
ATOM 4905 C CA . ILE A 1 615 ? -23.720 -17.846 24.572 1.00 92.56 615 ILE A CA 1
ATOM 4906 C C . ILE A 1 615 ? -22.938 -18.798 25.489 1.00 92.56 615 ILE A C 1
ATOM 4908 O O . ILE A 1 615 ? -22.129 -19.579 24.997 1.00 92.56 615 ILE A O 1
ATOM 4912 N N . LEU A 1 616 ? -23.141 -18.749 26.811 1.00 91.56 616 LEU A N 1
ATOM 4913 C CA . LEU A 1 616 ? -22.354 -19.545 27.769 1.00 91.56 616 LEU A CA 1
ATOM 4914 C C . LEU A 1 616 ? -22.370 -21.061 27.482 1.00 91.56 616 LEU A C 1
ATOM 4916 O O . LEU A 1 616 ? -21.289 -21.647 27.490 1.00 91.56 616 LEU A O 1
ATOM 4920 N N . PRO A 1 617 ? -23.513 -21.699 27.152 1.00 90.94 617 PRO A N 1
ATOM 4921 C CA . PRO A 1 617 ? -23.540 -23.123 26.808 1.00 90.94 617 PRO A CA 1
ATOM 4922 C C . PRO A 1 617 ? -22.715 -23.481 25.562 1.00 90.94 617 PRO A C 1
ATOM 4924 O O . PRO A 1 617 ? -22.256 -24.612 25.426 1.00 90.94 617 PRO A O 1
ATOM 4927 N N . LEU A 1 618 ? -22.489 -22.524 24.652 1.00 91.88 618 LEU A N 1
ATOM 4928 C CA . LEU A 1 618 ? -21.705 -22.738 23.430 1.00 91.88 618 LEU A CA 1
ATOM 4929 C C . LEU A 1 618 ? -20.203 -22.906 23.708 1.00 91.88 618 LEU A C 1
ATOM 4931 O O . LEU A 1 618 ? -19.464 -23.328 22.818 1.00 91.88 618 LEU A O 1
ATOM 4935 N N . LEU A 1 619 ? -19.737 -22.607 24.925 1.00 90.38 619 LEU A N 1
ATOM 4936 C CA . LEU A 1 619 ? -18.352 -22.859 25.328 1.00 90.38 619 LEU A CA 1
ATOM 4937 C C . LEU A 1 619 ? -18.022 -24.351 25.404 1.00 90.38 619 LEU A C 1
ATOM 4939 O O . LEU A 1 619 ? -16.890 -24.733 25.116 1.00 90.38 619 LEU A O 1
ATOM 4943 N N . SER A 1 620 ? -19.016 -25.187 25.695 1.00 87.44 620 SER A N 1
ATOM 4944 C CA . SER A 1 620 ? -18.859 -26.640 25.758 1.00 87.44 620 SER A CA 1
ATOM 4945 C C . SER A 1 620 ? -19.212 -27.329 24.429 1.00 87.44 620 SER A C 1
ATOM 4947 O O . SER A 1 620 ? -19.297 -28.554 24.365 1.00 87.44 620 SER A O 1
ATOM 4949 N N . ALA A 1 621 ? -19.421 -26.565 23.348 1.00 89.38 621 ALA A N 1
ATOM 4950 C CA . ALA A 1 621 ? -19.702 -27.119 22.026 1.00 89.38 621 ALA A CA 1
ATOM 4951 C C . ALA A 1 621 ? -18.513 -27.943 21.494 1.00 89.38 621 ALA A C 1
ATOM 4953 O O . ALA A 1 621 ? -17.353 -27.542 21.616 1.00 89.38 621 ALA A O 1
ATOM 4954 N N . GLY A 1 622 ? -18.808 -29.076 20.841 1.00 85.44 622 GLY A N 1
ATOM 4955 C CA . GLY A 1 622 ? -17.787 -29.936 20.227 1.00 85.44 622 GLY A CA 1
ATOM 4956 C C . GLY A 1 622 ? -17.046 -29.276 19.055 1.00 85.44 622 GLY A C 1
ATOM 4957 O O . GLY A 1 622 ? -15.881 -29.588 18.807 1.00 85.44 622 GLY A O 1
ATOM 4958 N N . ASP A 1 623 ? -17.681 -28.324 18.361 1.00 93.25 623 ASP A N 1
ATOM 4959 C CA . ASP A 1 623 ? -17.028 -27.534 17.315 1.00 93.25 623 ASP A CA 1
ATOM 4960 C C . ASP A 1 623 ? -16.162 -26.418 17.924 1.00 93.25 623 ASP A C 1
ATOM 4962 O O . ASP A 1 623 ? -16.652 -25.438 18.497 1.00 93.25 623 ASP A O 1
ATOM 4966 N N . LYS A 1 624 ? -14.845 -26.530 17.715 1.00 92.31 624 LYS A N 1
ATOM 4967 C CA . LYS A 1 624 ? -13.852 -25.537 18.144 1.00 92.31 624 LYS A CA 1
ATOM 4968 C C . LYS A 1 624 ? -14.153 -24.133 17.604 1.00 92.31 624 LYS A C 1
ATOM 4970 O O . LYS A 1 624 ? -13.893 -23.155 18.301 1.00 92.31 624 LYS A O 1
ATOM 4975 N N . SER A 1 625 ? -14.703 -24.011 16.396 1.00 92.88 625 SER A N 1
ATOM 4976 C CA . SER A 1 625 ? -15.028 -22.715 15.789 1.00 92.88 625 SER A CA 1
ATOM 4977 C C . SER A 1 625 ? -16.175 -22.009 16.506 1.00 92.88 625 SER A C 1
ATOM 4979 O O . SER A 1 625 ? -16.130 -20.790 16.669 1.00 92.88 625 SER A O 1
ATOM 4981 N N . VAL A 1 626 ? -17.187 -22.763 16.946 1.00 94.25 626 VAL A N 1
ATOM 4982 C CA . VAL A 1 626 ? -18.316 -22.239 17.731 1.00 94.25 626 VAL A CA 1
ATOM 4983 C C . VAL A 1 626 ? -17.820 -21.759 19.090 1.00 94.25 626 VAL A C 1
ATOM 4985 O O . VAL A 1 626 ? -18.098 -20.624 19.477 1.00 94.25 626 VAL A O 1
ATOM 4988 N N . ARG A 1 627 ? -16.993 -22.568 19.760 1.00 94.50 627 ARG A N 1
ATOM 4989 C CA . ARG A 1 627 ? -16.403 -22.220 21.057 1.00 94.50 627 ARG A CA 1
ATOM 4990 C C . ARG A 1 627 ? -15.559 -20.946 20.999 1.00 94.50 627 ARG A C 1
ATOM 4992 O O . ARG A 1 627 ? -15.731 -20.063 21.833 1.00 94.50 627 ARG A O 1
ATOM 4999 N N . LEU A 1 628 ? -14.680 -20.809 20.003 1.00 95.31 628 LEU A N 1
ATOM 5000 C CA . LEU A 1 628 ? -13.843 -19.612 19.850 1.00 95.31 628 LEU A CA 1
ATOM 5001 C C . LEU A 1 628 ? -14.672 -18.363 19.503 1.00 95.31 628 LEU A C 1
ATOM 5003 O O . LEU A 1 628 ? -14.363 -17.280 19.998 1.00 95.31 628 LEU A O 1
ATOM 5007 N N . THR A 1 629 ? -15.753 -18.495 18.723 1.00 96.06 629 THR A N 1
ATOM 5008 C CA . THR A 1 629 ? -16.709 -17.391 18.516 1.00 96.06 629 THR A CA 1
ATOM 5009 C C . THR A 1 629 ? -17.385 -16.992 19.831 1.00 96.06 629 THR A C 1
ATOM 5011 O O . THR A 1 629 ? -17.356 -15.814 20.181 1.00 96.06 629 THR A O 1
ATOM 5014 N N . ALA A 1 630 ? -17.886 -17.954 20.612 1.00 95.69 630 ALA A N 1
ATOM 5015 C CA . ALA A 1 630 ? -18.492 -17.683 21.916 1.00 95.69 630 ALA A CA 1
ATOM 5016 C C . ALA A 1 630 ? -17.512 -16.992 22.883 1.00 95.69 630 ALA A C 1
ATOM 5018 O O . ALA A 1 630 ? -17.890 -16.064 23.601 1.00 95.69 630 ALA A O 1
ATOM 5019 N N . MET A 1 631 ? -16.232 -17.380 22.862 1.00 96.38 631 MET A N 1
ATOM 5020 C CA . MET A 1 631 ? -15.195 -16.724 23.660 1.00 96.38 631 MET A CA 1
ATOM 5021 C C . MET A 1 631 ? -15.018 -15.242 23.288 1.00 96.38 631 MET A C 1
ATOM 5023 O O . MET A 1 631 ? -14.952 -14.388 24.178 1.00 96.38 631 MET A O 1
ATOM 5027 N N . LEU A 1 632 ? -14.978 -14.919 21.990 1.00 96.31 632 LEU A N 1
ATOM 5028 C CA . LEU A 1 632 ? -14.888 -13.532 21.518 1.00 96.31 632 LEU A CA 1
ATOM 5029 C C . LEU A 1 632 ? -16.132 -12.719 21.893 1.00 96.31 632 LEU A C 1
ATOM 5031 O O . LEU A 1 632 ? -15.994 -11.581 22.346 1.00 96.31 632 LEU A O 1
ATOM 5035 N N . ASP A 1 633 ? -17.325 -13.303 21.775 1.00 95.38 633 ASP A N 1
ATOM 5036 C CA . ASP A 1 633 ? -18.581 -12.631 22.118 1.00 95.38 633 ASP A CA 1
ATOM 5037 C C . ASP A 1 633 ? -18.679 -12.332 23.618 1.00 95.38 633 ASP A C 1
ATOM 5039 O O . ASP A 1 633 ? -19.044 -11.220 24.011 1.00 95.38 633 ASP A O 1
ATOM 5043 N N . ILE A 1 634 ? -18.283 -13.277 24.477 1.00 95.31 634 ILE A N 1
ATOM 5044 C CA . ILE A 1 634 ? -18.222 -13.063 25.930 1.00 95.31 634 ILE A CA 1
ATOM 5045 C C . ILE A 1 634 ? -17.227 -11.950 26.262 1.00 95.31 634 ILE A C 1
ATOM 5047 O O . ILE A 1 634 ? -17.559 -11.046 27.039 1.00 95.31 634 ILE A O 1
ATOM 5051 N N . LEU A 1 635 ? -16.035 -11.971 25.657 1.00 95.25 635 LEU A N 1
ATOM 5052 C CA . LEU A 1 635 ? -15.024 -10.934 25.868 1.00 95.25 635 LEU A CA 1
ATOM 5053 C C . LEU A 1 635 ? -15.535 -9.561 25.404 1.00 95.25 635 LEU A C 1
ATOM 5055 O O . LEU A 1 635 ? -15.383 -8.569 26.121 1.00 95.25 635 LEU A O 1
ATOM 5059 N N . TYR A 1 636 ? -16.212 -9.504 24.254 1.00 93.94 636 TYR A N 1
ATOM 5060 C CA . TYR A 1 636 ? -16.827 -8.292 23.718 1.00 93.94 636 TYR A CA 1
ATOM 5061 C C . TYR A 1 636 ? -17.938 -7.754 24.629 1.00 93.94 636 TYR A C 1
ATOM 5063 O O . TYR A 1 636 ? -17.948 -6.563 24.960 1.00 93.94 636 TYR A O 1
ATOM 5071 N N . ILE A 1 637 ? -18.857 -8.613 25.084 1.00 90.81 637 ILE A N 1
ATOM 5072 C CA . ILE A 1 637 ? -19.931 -8.229 26.007 1.00 90.81 637 ILE A CA 1
ATOM 5073 C C . ILE A 1 637 ? -19.336 -7.714 27.318 1.00 90.81 637 ILE A C 1
ATOM 5075 O O . ILE A 1 637 ? -19.767 -6.674 27.822 1.00 90.81 637 ILE A O 1
ATOM 5079 N N . TRP A 1 638 ? -18.322 -8.391 27.853 1.00 92.94 638 TRP A N 1
ATOM 5080 C CA . TRP A 1 638 ? -17.662 -7.992 29.092 1.00 92.94 638 TRP A CA 1
ATOM 5081 C C . TRP A 1 638 ? -16.908 -6.658 28.975 1.00 92.94 638 TRP A C 1
ATOM 5083 O O . TRP A 1 638 ? -16.960 -5.850 29.911 1.00 92.94 638 TRP A O 1
ATOM 5093 N N . ALA A 1 639 ? -16.217 -6.418 27.856 1.00 87.81 639 ALA A N 1
ATOM 5094 C CA . ALA A 1 639 ? -15.350 -5.255 27.663 1.00 87.81 639 ALA A CA 1
ATOM 5095 C C . ALA A 1 639 ? -16.083 -4.015 27.127 1.00 87.81 639 ALA A C 1
ATOM 5097 O O . ALA A 1 639 ? -15.838 -2.906 27.600 1.00 87.81 639 ALA A O 1
ATOM 5098 N N . ARG A 1 640 ? -16.965 -4.180 26.131 1.00 84.88 640 ARG A N 1
ATOM 5099 C CA . ARG A 1 640 ? -17.515 -3.071 25.325 1.00 84.88 640 ARG A CA 1
ATOM 5100 C C . ARG A 1 640 ? -19.003 -2.792 25.586 1.00 84.88 640 ARG A C 1
ATOM 5102 O O . ARG A 1 640 ? -19.459 -1.684 25.305 1.00 84.88 640 ARG A O 1
ATOM 5109 N N . ARG A 1 641 ? -19.793 -3.744 26.111 1.00 81.38 641 ARG A N 1
ATOM 5110 C CA . ARG A 1 641 ? -21.254 -3.567 26.298 1.00 81.38 641 ARG A CA 1
ATOM 5111 C C . ARG A 1 641 ? -21.610 -3.029 27.690 1.00 81.38 641 ARG A C 1
ATOM 5113 O O . ARG A 1 641 ? -21.038 -3.423 28.708 1.00 81.38 641 ARG A O 1
ATOM 5120 N N . ARG A 1 642 ? -22.626 -2.154 27.754 1.00 69.75 642 ARG A N 1
ATOM 5121 C CA . ARG A 1 642 ? -23.161 -1.613 29.020 1.00 69.75 642 ARG A CA 1
ATOM 5122 C C . ARG A 1 642 ? -23.591 -2.744 29.950 1.00 69.75 642 ARG A C 1
ATOM 5124 O O . ARG A 1 642 ? -24.291 -3.658 29.523 1.00 69.75 642 ARG A O 1
ATOM 5131 N N . ARG A 1 643 ? -23.161 -2.670 31.215 1.00 74.19 643 ARG A N 1
ATOM 5132 C CA . ARG A 1 643 ? -23.469 -3.642 32.282 1.00 74.19 643 ARG A CA 1
ATOM 5133 C C . ARG A 1 643 ? -23.092 -5.098 31.969 1.00 74.19 643 ARG A C 1
ATOM 5135 O O . ARG A 1 643 ? -23.452 -5.964 32.760 1.00 74.19 643 ARG A O 1
ATOM 5142 N N . GLY A 1 644 ? -22.302 -5.379 30.926 1.00 81.25 644 GLY A N 1
ATOM 5143 C CA . GLY A 1 644 ? -21.879 -6.743 30.583 1.00 81.25 644 GLY A CA 1
ATOM 5144 C C . GLY A 1 644 ? -21.158 -7.444 31.736 1.00 81.25 644 GLY A C 1
ATOM 5145 O O . GLY A 1 644 ? -21.519 -8.556 32.111 1.00 81.25 644 GLY A O 1
ATOM 5146 N N . ARG A 1 645 ? -20.244 -6.735 32.417 1.00 84.12 645 ARG A N 1
ATOM 5147 C CA . ARG A 1 645 ? -19.584 -7.226 33.643 1.00 84.12 645 ARG A CA 1
ATOM 5148 C C . ARG A 1 645 ? -20.567 -7.576 34.761 1.00 84.12 645 ARG A C 1
ATOM 5150 O O . ARG A 1 645 ? -20.366 -8.555 35.471 1.00 84.12 645 ARG A O 1
ATOM 5157 N N . THR A 1 646 ? -21.600 -6.755 34.960 1.00 79.88 646 THR A N 1
ATOM 5158 C CA . THR A 1 646 ? -22.603 -6.958 36.018 1.00 79.88 646 THR A CA 1
ATOM 5159 C C . THR A 1 646 ? -23.522 -8.128 35.686 1.00 79.88 646 THR A C 1
ATOM 5161 O O . THR A 1 646 ? -23.803 -8.927 36.573 1.00 79.88 646 THR A O 1
ATOM 5164 N N . ALA A 1 647 ? -23.952 -8.248 34.428 1.00 82.69 647 ALA A N 1
ATOM 5165 C CA . ALA A 1 647 ? -24.768 -9.361 33.953 1.00 82.69 647 ALA A CA 1
ATOM 5166 C C . ALA A 1 647 ? -24.015 -10.693 34.086 1.00 82.69 647 ALA A C 1
ATOM 5168 O O . ALA A 1 647 ? -24.525 -11.616 34.716 1.00 82.69 647 ALA A O 1
ATOM 5169 N N . LEU A 1 648 ? -22.762 -10.754 33.618 1.00 88.19 648 LEU A N 1
ATOM 5170 C CA . LEU A 1 648 ? -21.932 -11.951 33.757 1.00 88.19 648 LEU A CA 1
ATOM 5171 C C . LEU A 1 648 ? -21.659 -12.288 35.230 1.00 88.19 648 LEU A C 1
ATOM 5173 O O . LEU A 1 648 ? -21.768 -13.440 35.629 1.00 88.19 648 LEU A O 1
ATOM 5177 N N . LEU A 1 649 ? -21.395 -11.286 36.078 1.00 84.69 649 LEU A N 1
ATOM 5178 C CA . LEU A 1 649 ? -21.235 -11.504 37.520 1.00 84.69 649 LEU A CA 1
ATOM 5179 C C . LEU A 1 649 ? -22.500 -12.080 38.176 1.00 84.69 649 LEU A C 1
ATOM 5181 O O . LEU A 1 649 ? -22.374 -12.912 39.069 1.00 84.69 649 LEU A O 1
ATOM 5185 N N . ARG A 1 650 ? -23.702 -11.638 37.775 1.00 81.06 650 ARG A N 1
ATOM 5186 C CA . ARG A 1 650 ? -24.972 -12.176 38.302 1.00 81.06 650 ARG A CA 1
ATOM 5187 C C . ARG A 1 650 ? -25.170 -13.640 37.906 1.00 81.06 650 ARG A C 1
ATOM 5189 O O . ARG A 1 650 ? -25.659 -14.407 38.724 1.00 81.06 650 ARG A O 1
ATOM 5196 N N . LEU A 1 651 ? -24.755 -14.016 36.695 1.00 83.62 651 LEU A N 1
ATOM 5197 C CA . LEU A 1 651 ? -24.811 -15.400 36.217 1.00 83.62 651 LEU A CA 1
ATOM 5198 C C . LEU A 1 651 ? -23.788 -16.309 36.909 1.00 83.62 651 LEU A C 1
ATOM 5200 O O . LEU A 1 651 ? -24.099 -17.458 37.187 1.00 83.62 651 LEU A O 1
ATOM 5204 N N . LEU A 1 652 ? -22.591 -15.803 37.217 1.00 82.25 652 LEU A N 1
ATOM 5205 C CA . LEU A 1 652 ? -21.553 -16.579 37.909 1.00 82.25 652 LEU A CA 1
ATOM 5206 C C . LEU A 1 652 ? -21.773 -16.652 39.430 1.00 82.25 652 LEU A C 1
ATOM 5208 O O . LEU A 1 652 ? -21.358 -17.613 40.067 1.00 82.25 652 LEU A O 1
ATOM 5212 N N . CYS A 1 653 ? -22.429 -15.648 40.025 1.00 75.25 653 CYS A N 1
ATOM 5213 C CA . CYS A 1 653 ? -22.665 -15.553 41.468 1.00 75.25 653 CYS A CA 1
ATOM 5214 C C . CYS A 1 653 ? -24.132 -15.178 41.785 1.00 75.25 653 CYS A C 1
ATOM 5216 O O . CYS A 1 653 ? -24.404 -14.008 42.089 1.00 75.25 653 CYS A O 1
ATOM 5218 N N . PRO A 1 654 ? -25.071 -16.144 41.807 1.00 62.44 654 PRO A N 1
ATOM 5219 C CA . PRO A 1 654 ? -26.501 -15.879 42.018 1.00 62.44 654 PRO A CA 1
ATOM 5220 C C . PRO A 1 654 ? -26.842 -15.317 43.407 1.00 62.44 654 PRO A C 1
ATOM 5222 O O . PRO A 1 654 ? -27.796 -14.563 43.560 1.00 62.44 654 PRO A O 1
ATOM 5225 N N . HIS A 1 655 ? -26.035 -15.617 44.434 1.00 56.50 655 HIS A N 1
ATOM 5226 C CA . HIS A 1 655 ? -26.265 -15.236 45.843 1.00 56.50 655 HIS A CA 1
ATOM 5227 C C . HIS A 1 655 ? -26.089 -13.737 46.158 1.00 56.50 655 HIS A C 1
ATOM 5229 O O . HIS A 1 655 ? -25.886 -13.337 47.305 1.00 56.50 655 HIS A O 1
ATOM 5235 N N . ARG A 1 656 ? -26.157 -12.867 45.152 1.00 46.97 656 ARG A N 1
ATOM 5236 C CA . ARG A 1 656 ? -26.245 -11.423 45.359 1.00 46.97 656 ARG A CA 1
ATOM 5237 C C . ARG A 1 656 ? -27.697 -10.986 45.155 1.00 46.97 656 ARG A C 1
ATOM 5239 O O . ARG A 1 656 ? -27.962 -10.234 44.222 1.00 46.97 656 ARG A O 1
ATOM 5246 N N . LYS A 1 657 ? -28.614 -11.394 46.050 1.00 41.94 657 LYS A N 1
ATOM 5247 C CA . LYS A 1 657 ? -29.804 -10.566 46.320 1.00 41.94 657 LYS A CA 1
ATOM 5248 C C . LYS A 1 657 ? -29.247 -9.210 46.767 1.00 41.94 657 LYS A C 1
ATOM 5250 O O . LYS A 1 657 ? -28.676 -9.072 47.849 1.00 41.94 657 LYS A O 1
ATOM 5255 N N . GLU A 1 658 ? -29.272 -8.220 45.880 1.00 39.97 658 GLU A N 1
ATOM 5256 C CA . GLU A 1 658 ? -29.192 -6.835 46.324 1.00 39.97 658 GLU A CA 1
ATOM 5257 C C . GLU A 1 658 ? -30.408 -6.643 47.226 1.00 39.97 658 GLU A C 1
ATOM 5259 O O . GLU A 1 658 ? -31.527 -6.924 46.814 1.00 39.97 658 GLU A O 1
ATOM 5264 N N . ARG A 1 659 ? -30.175 -6.237 48.472 1.00 35.88 659 ARG A N 1
ATOM 5265 C CA . ARG A 1 659 ? -31.182 -5.995 49.516 1.00 35.88 659 ARG A CA 1
ATOM 5266 C C . ARG A 1 659 ? -32.093 -4.791 49.185 1.00 35.88 659 ARG A C 1
ATOM 5268 O O . ARG A 1 659 ? -32.458 -4.027 50.064 1.00 35.88 659 ARG A O 1
ATOM 5275 N N . GLU A 1 660 ? -32.383 -4.560 47.908 1.00 39.50 660 GLU A N 1
ATOM 5276 C CA . GLU A 1 660 ? -32.966 -3.333 47.364 1.00 39.50 660 GLU A CA 1
ATOM 5277 C C . GLU A 1 660 ? -34.030 -3.646 46.297 1.00 39.50 660 GLU A C 1
ATOM 5279 O O . GLU A 1 660 ? -33.961 -3.132 45.186 1.00 39.50 660 GLU A O 1
ATOM 5284 N N . SER A 1 661 ? -35.012 -4.492 46.614 1.00 37.09 661 SER A N 1
ATOM 5285 C CA . SER A 1 661 ? -36.387 -4.367 46.095 1.00 37.09 661 SER A CA 1
ATOM 5286 C C . SER A 1 661 ? -37.304 -5.421 46.715 1.00 37.09 661 SER A C 1
ATOM 5288 O O . SER A 1 661 ? -37.791 -6.300 46.015 1.00 37.09 661 SER A O 1
ATOM 5290 N N . GLU A 1 662 ? -37.559 -5.338 48.012 1.00 31.39 662 GLU A N 1
ATOM 5291 C CA . GLU A 1 662 ? -38.765 -5.948 48.572 1.00 31.39 662 GLU A CA 1
ATOM 5292 C C . GLU A 1 662 ? -39.486 -4.821 49.314 1.00 31.39 662 GLU A C 1
ATOM 5294 O O . GLU A 1 662 ? -38.947 -4.176 50.216 1.00 31.39 662 GLU A O 1
ATOM 5299 N N . SER A 1 663 ? -40.667 -4.488 48.804 1.00 32.97 663 SER A N 1
ATOM 5300 C CA . SER A 1 663 ? -41.733 -3.836 49.554 1.00 32.97 663 SER A CA 1
ATOM 5301 C C . SER A 1 663 ? -41.862 -4.501 50.931 1.00 32.97 663 SER A C 1
ATOM 5303 O O . SER A 1 663 ? -41.710 -5.720 51.016 1.00 32.97 663 SER A O 1
ATOM 5305 N N . PRO A 1 664 ? -42.129 -3.750 52.013 1.00 30.42 664 PRO A N 1
ATOM 5306 C CA . PRO A 1 664 ? -42.327 -4.350 53.325 1.00 30.42 664 PRO A CA 1
ATOM 5307 C C . PRO A 1 664 ? -43.626 -5.165 53.282 1.00 30.42 664 PRO A C 1
ATOM 5309 O O . PRO A 1 664 ? -44.705 -4.582 53.349 1.00 30.42 664 PRO A O 1
ATOM 5312 N N . GLY A 1 665 ? -43.540 -6.485 53.084 1.00 34.25 665 GLY A N 1
ATOM 5313 C CA . GLY A 1 665 ? -44.747 -7.314 53.028 1.00 34.25 665 GLY A CA 1
ATOM 5314 C C . GLY A 1 665 ? -44.645 -8.773 52.580 1.00 34.25 665 GLY A C 1
ATOM 5315 O O . GLY A 1 665 ? -45.640 -9.465 52.747 1.00 34.25 665 GLY A O 1
ATOM 5316 N N . GLU A 1 666 ? -43.520 -9.284 52.069 1.00 31.78 666 GLU A N 1
ATOM 5317 C CA . GLU A 1 666 ? -43.414 -10.713 51.711 1.00 31.78 666 GLU A CA 1
ATOM 5318 C C . GLU A 1 666 ? -42.227 -11.372 52.411 1.00 31.78 666 GLU A C 1
ATOM 5320 O O . GLU A 1 666 ? -41.059 -11.110 52.130 1.00 31.78 666 GLU A O 1
ATOM 5325 N N . THR A 1 667 ? -42.562 -12.212 53.387 1.00 36.25 667 THR A N 1
ATOM 5326 C CA . THR A 1 667 ? -41.627 -13.027 54.160 1.00 36.25 667 THR A CA 1
ATOM 5327 C C . THR A 1 667 ? -41.411 -14.343 53.420 1.00 36.25 667 THR A C 1
ATOM 5329 O O . THR A 1 667 ? -41.889 -15.380 53.864 1.00 36.25 667 THR A O 1
ATOM 5332 N N . ASP A 1 668 ? -40.707 -14.315 52.290 1.00 35.25 668 ASP A N 1
ATOM 5333 C CA . ASP A 1 668 ? -40.290 -15.555 51.631 1.00 35.25 668 ASP A CA 1
ATOM 5334 C C . ASP A 1 668 ? -38.918 -15.988 52.150 1.00 35.25 668 ASP A C 1
ATOM 5336 O O . ASP A 1 668 ? -37.904 -15.286 52.036 1.00 35.25 668 ASP A O 1
ATOM 5340 N N . ALA A 1 669 ? -38.919 -17.159 52.785 1.00 34.16 669 ALA A N 1
ATOM 5341 C CA . ALA A 1 669 ? -37.758 -17.830 53.342 1.00 34.16 669 ALA A CA 1
ATOM 5342 C C . ALA A 1 669 ? -36.608 -17.939 52.315 1.00 34.16 669 ALA A C 1
ATOM 5344 O O . ALA A 1 669 ? -36.845 -18.048 51.111 1.00 34.16 669 ALA A O 1
ATOM 5345 N N . PRO A 1 670 ? -35.336 -17.929 52.755 1.00 41.75 670 PRO A N 1
ATOM 5346 C CA . PRO A 1 670 ? -34.208 -18.098 51.850 1.00 41.75 670 PRO A CA 1
ATOM 5347 C C . PRO A 1 670 ? -34.222 -19.519 51.270 1.00 41.75 670 PRO A C 1
ATOM 5349 O O . PRO A 1 670 ? -33.836 -20.465 51.952 1.00 41.75 670 PRO A O 1
ATOM 5352 N N . GLU A 1 671 ? -34.629 -19.672 50.007 1.00 44.06 671 GLU A N 1
ATOM 5353 C CA . GLU A 1 671 ? -34.392 -20.905 49.253 1.00 44.06 671 GLU A CA 1
ATOM 5354 C C . GLU A 1 671 ? -32.883 -21.194 49.232 1.00 44.06 671 GLU A C 1
ATOM 5356 O O . GLU A 1 671 ? -32.080 -20.500 48.595 1.00 44.06 671 GLU A O 1
ATOM 5361 N N . LEU A 1 672 ? -32.486 -22.230 49.970 1.00 45.06 672 LEU A N 1
ATOM 5362 C CA . LEU A 1 672 ? -31.202 -22.894 49.815 1.00 45.06 672 LEU A CA 1
ATOM 5363 C C . LEU A 1 672 ? -31.125 -23.420 48.378 1.00 45.06 672 LEU A C 1
ATOM 5365 O O . LEU A 1 672 ? -31.719 -24.445 48.063 1.00 45.06 672 LEU A O 1
ATOM 5369 N N . ALA A 1 673 ? -30.409 -22.719 47.495 1.00 53.22 673 ALA A N 1
ATOM 5370 C CA . ALA A 1 673 ? -30.098 -23.260 46.171 1.00 53.22 673 ALA A CA 1
ATOM 5371 C C . ALA A 1 673 ? -29.447 -24.644 46.343 1.00 53.22 673 ALA A C 1
ATOM 5373 O O . ALA A 1 673 ? -28.463 -24.748 47.083 1.00 53.22 673 ALA A O 1
ATOM 5374 N N . SER A 1 674 ? -29.997 -25.674 45.692 1.00 60.34 674 SER A N 1
ATOM 5375 C CA . SER A 1 674 ? -29.505 -27.051 45.789 1.00 60.34 674 SER A CA 1
ATOM 5376 C C . SER A 1 674 ? -28.015 -27.139 45.450 1.00 60.34 674 SER A C 1
ATOM 5378 O O . SER A 1 674 ? -27.498 -26.370 44.630 1.00 60.34 674 SER A O 1
ATOM 5380 N N . ASP A 1 675 ? -27.312 -28.083 46.074 1.00 66.31 675 ASP A N 1
ATOM 5381 C CA . ASP A 1 675 ? -25.870 -28.268 45.866 1.00 66.31 675 ASP A CA 1
ATOM 5382 C C . ASP A 1 675 ? -25.508 -28.522 44.388 1.00 66.31 675 ASP A C 1
ATOM 5384 O O . ASP A 1 675 ? -24.449 -28.092 43.933 1.00 66.31 675 ASP A O 1
ATOM 5388 N N . GLU A 1 676 ? -26.427 -29.085 43.598 1.00 66.69 676 GLU A N 1
ATOM 5389 C CA . GLU A 1 676 ? -26.306 -29.235 42.140 1.00 66.69 676 GLU A CA 1
ATOM 5390 C C . GLU A 1 676 ? -26.158 -27.897 41.397 1.00 66.69 676 GLU A C 1
ATOM 5392 O O . GLU A 1 676 ? -25.296 -27.755 40.526 1.00 66.69 676 GLU A O 1
ATOM 5397 N N . ILE A 1 677 ? -26.951 -26.881 41.759 1.00 69.25 677 ILE A N 1
ATOM 5398 C CA . ILE A 1 677 ? -26.874 -25.546 41.146 1.00 69.25 677 ILE A CA 1
ATOM 5399 C C . ILE A 1 677 ? -25.522 -24.914 41.488 1.00 69.25 677 ILE A C 1
ATOM 5401 O O . ILE A 1 677 ? -24.849 -24.349 40.623 1.00 69.25 677 ILE A O 1
ATOM 5405 N N . ARG A 1 678 ? -25.083 -25.040 42.746 1.00 68.75 678 ARG A N 1
ATOM 5406 C CA . ARG A 1 678 ? -23.781 -24.521 43.202 1.00 68.75 678 ARG A CA 1
ATOM 5407 C C . ARG A 1 678 ? -22.618 -25.188 42.473 1.00 68.75 678 ARG A C 1
ATOM 5409 O O . ARG A 1 678 ? -21.709 -24.485 42.029 1.00 68.75 678 ARG A O 1
ATOM 5416 N N . HIS A 1 679 ? -22.680 -26.506 42.305 1.00 73.69 679 HIS A N 1
ATOM 5417 C CA . HIS A 1 679 ? -21.690 -27.270 41.558 1.00 73.69 679 HIS A CA 1
ATOM 5418 C C . HIS A 1 679 ? -21.632 -26.822 40.090 1.00 73.69 679 HIS A C 1
ATOM 5420 O O . HIS A 1 679 ? -20.559 -26.488 39.596 1.00 73.69 679 HIS A O 1
ATOM 5426 N N . SER A 1 680 ? -22.783 -26.684 39.424 1.00 76.94 680 SER A N 1
ATOM 5427 C CA . SER A 1 680 ? -22.865 -26.201 38.036 1.00 76.94 680 SER A CA 1
ATOM 5428 C C . SER A 1 680 ? -22.213 -24.819 37.841 1.00 76.94 680 SER A C 1
ATOM 5430 O O . SER A 1 680 ? -21.424 -24.621 36.913 1.00 76.94 680 SER A O 1
ATOM 5432 N N . HIS A 1 681 ? -22.459 -23.867 38.751 1.00 77.00 681 HIS A N 1
ATOM 5433 C CA . HIS A 1 681 ? -21.845 -22.532 38.691 1.00 77.00 681 HIS A CA 1
ATOM 5434 C C . HIS A 1 681 ? -20.330 -22.540 38.940 1.00 77.00 681 HIS A C 1
ATOM 5436 O O . HIS A 1 681 ? -19.601 -21.752 38.319 1.00 77.00 681 HIS A O 1
ATOM 5442 N N . ALA A 1 682 ? -19.854 -23.399 39.846 1.00 77.50 682 ALA A N 1
ATOM 5443 C CA . ALA A 1 682 ? -18.427 -23.579 40.096 1.00 77.50 682 ALA A CA 1
ATOM 5444 C C . ALA A 1 682 ? -17.728 -24.145 38.850 1.00 77.50 682 ALA A C 1
ATOM 5446 O O . ALA A 1 682 ? -16.763 -23.542 38.379 1.00 77.50 682 ALA A O 1
ATOM 5447 N N . THR A 1 683 ? -18.292 -25.198 38.252 1.00 83.00 683 THR A N 1
ATOM 5448 C CA . THR A 1 683 ? -17.779 -25.833 37.029 1.00 83.00 683 THR A CA 1
ATOM 5449 C C . THR A 1 683 ? -17.707 -24.851 35.861 1.00 83.00 683 THR A C 1
ATOM 5451 O O . THR A 1 683 ? -16.655 -24.718 35.242 1.00 83.00 683 THR A O 1
ATOM 5454 N N . MET A 1 684 ? -18.766 -24.071 35.616 1.00 84.62 684 MET A N 1
ATOM 5455 C CA . MET A 1 684 ? -18.767 -23.035 34.570 1.00 84.62 684 MET A CA 1
ATOM 5456 C C . MET A 1 684 ? -17.705 -21.949 34.817 1.00 84.62 684 MET A C 1
ATOM 5458 O O . MET A 1 684 ? -17.087 -21.437 33.882 1.00 84.62 684 MET A O 1
ATOM 5462 N N . SER A 1 685 ? -17.479 -21.571 36.078 1.00 85.00 685 SER A N 1
ATOM 5463 C CA . SER A 1 685 ? -16.445 -20.589 36.426 1.00 85.00 685 SER A CA 1
ATOM 5464 C C . SER A 1 685 ? -15.035 -21.136 36.194 1.00 85.00 685 SER A C 1
ATOM 5466 O O . SER A 1 685 ? -14.170 -20.392 35.730 1.00 85.00 685 SER A O 1
ATOM 5468 N N . ASP A 1 686 ? -14.807 -22.413 36.501 1.00 87.50 686 ASP A N 1
ATOM 5469 C CA . ASP A 1 686 ? -13.527 -23.087 36.277 1.00 87.50 686 ASP A CA 1
ATOM 5470 C C . ASP A 1 686 ? -13.251 -23.286 34.780 1.00 87.50 686 ASP A C 1
ATOM 5472 O O . ASP A 1 686 ? -12.150 -22.973 34.321 1.00 87.50 686 ASP A O 1
ATOM 5476 N N . GLU A 1 687 ? -14.264 -23.672 33.999 1.00 89.81 687 GLU A N 1
ATOM 5477 C CA . GLU A 1 687 ? -14.191 -23.762 32.535 1.00 89.81 687 GLU A CA 1
ATOM 5478 C C . GLU A 1 687 ? -13.812 -22.410 31.910 1.00 89.81 687 GLU A C 1
ATOM 5480 O O . GLU A 1 687 ? -12.876 -22.330 31.113 1.00 89.81 687 GLU A O 1
ATOM 5485 N N . LEU A 1 688 ? -14.453 -21.313 32.333 1.00 92.00 688 LEU A N 1
ATOM 5486 C CA . LEU A 1 688 ? -14.110 -19.962 31.874 1.00 92.00 688 LEU A CA 1
ATOM 5487 C C . LEU A 1 688 ? -12.667 -19.567 32.224 1.00 92.00 688 LEU A C 1
ATOM 5489 O O . LEU A 1 688 ? -11.978 -18.966 31.400 1.00 92.00 688 LEU A O 1
ATOM 5493 N N . VAL A 1 689 ? -12.189 -19.883 33.432 1.00 92.69 689 VAL A N 1
ATOM 5494 C CA . VAL A 1 689 ? -10.798 -19.597 33.827 1.00 92.69 689 VAL A CA 1
ATOM 5495 C C . VAL A 1 689 ? -9.816 -20.398 32.971 1.00 92.69 689 VAL A C 1
ATOM 5497 O O . VAL A 1 689 ? -8.783 -19.862 32.574 1.00 92.69 689 VAL A O 1
ATOM 5500 N N . GLN A 1 690 ? -10.114 -21.659 32.662 1.00 92.88 690 GLN A N 1
ATOM 5501 C CA . GLN A 1 690 ? -9.248 -22.474 31.811 1.00 92.88 690 GLN A CA 1
ATOM 5502 C C . GLN A 1 690 ? -9.240 -21.979 30.361 1.00 92.88 690 GLN A C 1
ATOM 5504 O O . GLN A 1 690 ? -8.165 -21.744 29.805 1.00 92.88 690 GLN A O 1
ATOM 5509 N N . LEU A 1 691 ? -10.418 -21.756 29.770 1.00 93.56 691 LEU A N 1
ATOM 5510 C CA . LEU A 1 691 ? -10.559 -21.347 28.371 1.00 93.56 691 LEU A CA 1
ATOM 5511 C C . LEU A 1 691 ? -9.912 -19.991 28.082 1.00 93.56 691 LEU A C 1
ATOM 5513 O O . LEU A 1 691 ? -9.324 -19.821 27.021 1.00 93.56 691 LEU A O 1
ATOM 5517 N N . PHE A 1 692 ? -9.983 -19.032 29.009 1.00 95.38 692 PHE A N 1
ATOM 5518 C CA . PHE A 1 692 ? -9.425 -17.685 28.824 1.00 95.38 692 PHE A CA 1
ATOM 5519 C C . PHE A 1 692 ? -8.004 -17.517 29.379 1.00 95.38 692 PHE A C 1
ATOM 5521 O O . PHE A 1 692 ? -7.543 -16.388 29.560 1.00 95.38 692 PHE A O 1
ATOM 5528 N N . ASN A 1 693 ? -7.284 -18.613 29.639 1.00 94.56 693 ASN A N 1
ATOM 5529 C CA . ASN A 1 693 ? -5.895 -18.541 30.078 1.00 94.56 693 ASN A CA 1
ATOM 5530 C C . ASN A 1 693 ? -5.005 -17.901 28.985 1.00 94.56 693 ASN A C 1
ATOM 5532 O O . ASN A 1 693 ? -4.881 -18.485 27.900 1.00 94.56 693 ASN A O 1
ATOM 5536 N N . PRO A 1 694 ? -4.362 -16.739 29.230 1.00 92.69 694 PRO A N 1
ATOM 5537 C CA . PRO A 1 694 ? -3.619 -16.003 28.209 1.00 92.69 694 PRO A CA 1
ATOM 5538 C C . PRO A 1 694 ? -2.481 -16.791 27.557 1.00 92.69 694 PRO A C 1
ATOM 5540 O O . PRO A 1 694 ? -2.237 -16.600 26.373 1.00 92.69 694 PRO A O 1
ATOM 5543 N N . HIS A 1 695 ? -1.836 -17.714 28.282 1.00 87.00 695 HIS A N 1
ATOM 5544 C CA . HIS A 1 695 ? -0.705 -18.494 27.758 1.00 87.00 695 HIS A CA 1
ATOM 5545 C C . HIS A 1 695 ? -1.073 -19.416 26.582 1.00 87.00 695 HIS A C 1
ATOM 5547 O O . HIS A 1 695 ? -0.192 -19.826 25.829 1.00 87.00 695 HIS A O 1
ATOM 5553 N N . HIS A 1 696 ? -2.355 -19.755 26.419 1.00 87.62 696 HIS A N 1
ATOM 5554 C CA . HIS A 1 696 ? -2.821 -20.654 25.355 1.00 87.62 696 HIS A CA 1
ATOM 5555 C C . HIS A 1 696 ? -3.904 -20.016 24.487 1.00 87.62 696 HIS A C 1
ATOM 5557 O O . HIS A 1 696 ? -3.875 -20.131 23.263 1.00 87.62 696 HIS A O 1
ATOM 5563 N N . SER A 1 697 ? -4.852 -19.318 25.115 1.00 93.19 697 SER A N 1
ATOM 5564 C CA . SER A 1 697 ? -6.006 -18.752 24.416 1.00 93.19 697 SER A CA 1
ATOM 5565 C C . SER A 1 697 ? -5.643 -17.610 23.475 1.00 93.19 697 SER A C 1
ATOM 5567 O O . SER A 1 697 ? -6.312 -17.460 22.458 1.00 93.19 697 SER A O 1
ATOM 5569 N N . GLU A 1 698 ? -4.574 -16.854 23.757 1.00 94.88 698 GLU A N 1
ATOM 5570 C CA . GLU A 1 698 ? -4.089 -15.788 22.873 1.00 94.88 698 GLU A CA 1
ATOM 5571 C C . GLU A 1 698 ? -3.792 -16.350 21.479 1.00 94.88 698 GLU A C 1
ATOM 5573 O O . GLU A 1 698 ? -4.466 -15.989 20.517 1.00 94.88 698 GLU A O 1
ATOM 5578 N N . ALA A 1 699 ? -2.869 -17.309 21.381 1.00 92.12 699 ALA A N 1
ATOM 5579 C CA . ALA A 1 699 ? -2.440 -17.854 20.098 1.00 92.12 699 ALA A CA 1
ATOM 5580 C C . ALA A 1 699 ? -3.586 -18.540 19.332 1.00 92.12 699 ALA A C 1
ATOM 5582 O O . ALA A 1 699 ? -3.653 -18.457 18.100 1.00 92.12 699 ALA A O 1
ATOM 5583 N N . GLU A 1 700 ? -4.499 -19.221 20.034 1.00 93.44 700 GLU A N 1
ATOM 5584 C CA . GLU A 1 700 ? -5.659 -19.861 19.404 1.00 93.44 700 GLU A CA 1
ATOM 5585 C C . GLU A 1 700 ? -6.673 -18.846 18.867 1.00 93.44 700 GLU A C 1
ATOM 5587 O O . GLU A 1 700 ? -7.099 -18.964 17.712 1.00 93.44 700 GLU A O 1
ATOM 5592 N N . LEU A 1 701 ? -7.034 -17.841 19.669 1.00 95.81 701 LEU A N 1
ATOM 5593 C CA . LEU A 1 701 ? -7.975 -16.793 19.273 1.00 95.81 701 LEU A CA 1
ATOM 5594 C C . LEU A 1 701 ? -7.385 -15.931 18.157 1.00 95.81 701 LEU A C 1
ATOM 5596 O O . LEU A 1 701 ? -8.076 -15.679 17.173 1.00 95.81 701 LEU A O 1
ATOM 5600 N N . SER A 1 702 ? -6.103 -15.569 18.237 1.00 94.94 702 SER A N 1
ATOM 5601 C CA . SER A 1 702 ? -5.401 -14.829 17.185 1.00 94.94 702 SER A CA 1
ATOM 5602 C C . SER A 1 702 ? -5.450 -15.586 15.846 1.00 94.94 702 SER A C 1
ATOM 5604 O O . SER A 1 702 ? -5.862 -15.051 14.813 1.00 94.94 702 SER A O 1
ATOM 5606 N N . ARG A 1 703 ? -5.125 -16.885 15.834 1.00 93.94 703 ARG A N 1
ATOM 5607 C CA . ARG A 1 703 ? -5.214 -17.707 14.608 1.00 93.94 703 ARG A CA 1
ATOM 5608 C C . ARG A 1 703 ? -6.634 -17.796 14.060 1.00 93.94 703 ARG A C 1
ATOM 5610 O O . ARG A 1 703 ? -6.830 -17.747 12.845 1.00 93.94 703 ARG A O 1
ATOM 5617 N N . PHE A 1 704 ? -7.617 -17.934 14.943 1.00 94.94 704 PHE A N 1
ATOM 5618 C CA . PHE A 1 704 ? -9.021 -18.004 14.562 1.00 94.94 704 PHE A CA 1
ATOM 5619 C C . PHE A 1 704 ? -9.524 -16.694 13.955 1.00 94.94 704 PHE A C 1
ATOM 5621 O O . PHE A 1 704 ? -10.145 -16.719 12.889 1.00 94.94 704 PHE A O 1
ATOM 5628 N N . ILE A 1 705 ? -9.190 -15.559 14.578 1.00 95.81 705 ILE A N 1
ATOM 5629 C CA . ILE A 1 705 ? -9.544 -14.225 14.090 1.00 95.81 705 ILE A CA 1
ATOM 5630 C C . ILE A 1 705 ? -8.983 -14.022 12.676 1.00 95.81 705 ILE A C 1
ATOM 5632 O O . ILE A 1 705 ? -9.733 -13.685 11.762 1.00 95.81 705 ILE A O 1
ATOM 5636 N N . LEU A 1 706 ? -7.689 -14.303 12.471 1.00 94.06 706 LEU A N 1
ATOM 5637 C CA . LEU A 1 706 ? -7.027 -14.135 11.169 1.00 94.06 706 LEU A CA 1
ATOM 5638 C C . LEU A 1 706 ? -7.615 -15.021 10.066 1.00 94.06 706 LEU A C 1
ATOM 5640 O O . LEU A 1 706 ? -7.597 -14.637 8.900 1.00 94.06 706 LEU A O 1
ATOM 5644 N N . ARG A 1 707 ? -8.111 -16.214 10.415 1.00 92.75 707 ARG A N 1
ATOM 5645 C CA . ARG A 1 707 ? -8.650 -17.170 9.440 1.00 92.75 707 ARG A CA 1
ATOM 5646 C C . ARG A 1 707 ? -10.097 -16.873 9.047 1.00 92.75 707 ARG A C 1
ATOM 5648 O O . ARG A 1 707 ? -10.464 -17.143 7.907 1.00 92.75 707 ARG A O 1
ATOM 5655 N N . LYS A 1 708 ? -10.924 -16.408 9.988 1.00 93.12 708 LYS A N 1
ATOM 5656 C CA . LYS A 1 708 ? -12.386 -16.340 9.816 1.00 93.12 708 LYS A CA 1
ATOM 5657 C C . LYS A 1 708 ? -12.899 -14.953 9.422 1.00 93.12 708 LYS A C 1
ATOM 5659 O O . LYS A 1 708 ? -13.932 -14.876 8.764 1.00 93.12 708 LYS A O 1
ATOM 5664 N N . TYR A 1 709 ? -12.213 -13.882 9.817 1.00 93.19 709 TYR A N 1
ATOM 5665 C CA . TYR A 1 709 ? -12.745 -12.521 9.717 1.00 93.19 709 TYR A CA 1
ATOM 5666 C C . TYR A 1 709 ? -12.075 -11.694 8.617 1.00 93.19 709 TYR A C 1
ATOM 5668 O O . TYR A 1 709 ? -10.960 -11.973 8.172 1.00 93.19 709 TYR A O 1
ATOM 5676 N N . SER A 1 710 ? -12.766 -10.642 8.177 1.00 89.88 710 SER A N 1
ATOM 5677 C CA . SER A 1 710 ? -12.252 -9.714 7.171 1.00 89.88 710 SER A CA 1
ATOM 5678 C C . SER A 1 710 ? -11.119 -8.835 7.716 1.00 89.88 710 SER A C 1
ATOM 5680 O O . SER A 1 710 ? -10.948 -8.657 8.920 1.00 89.88 710 SER A O 1
ATOM 5682 N N . LYS A 1 711 ? -10.357 -8.201 6.816 1.00 84.69 711 LYS A N 1
ATOM 5683 C CA . LYS A 1 711 ? -9.202 -7.351 7.168 1.00 84.69 711 LYS A CA 1
ATOM 5684 C C . LYS A 1 711 ? -9.507 -6.268 8.211 1.00 84.69 711 LYS A C 1
ATOM 5686 O O . LYS A 1 711 ? -8.619 -5.947 8.996 1.00 84.69 711 LYS A O 1
ATOM 5691 N N . HIS A 1 712 ? -10.703 -5.678 8.182 1.00 85.50 712 HIS A N 1
ATOM 5692 C CA . HIS A 1 712 ? -11.090 -4.622 9.121 1.00 85.50 712 HIS A CA 1
ATOM 5693 C C . HIS A 1 712 ? -11.505 -5.197 10.480 1.00 85.50 712 HIS A C 1
ATOM 5695 O O . HIS A 1 712 ? -11.050 -4.723 11.517 1.00 85.50 712 HIS A O 1
ATOM 5701 N N . GLU A 1 713 ? -12.304 -6.264 10.473 1.00 91.19 713 GLU A N 1
ATOM 5702 C CA . GLU A 1 713 ? -12.747 -6.959 11.686 1.00 91.19 713 GLU A CA 1
ATOM 5703 C C . GLU A 1 713 ? -11.574 -7.568 12.451 1.00 91.19 713 GLU A C 1
ATOM 5705 O O . GLU A 1 713 ? -11.544 -7.489 13.675 1.00 91.19 713 GLU A O 1
ATOM 5710 N N . VAL A 1 714 ? -10.578 -8.107 11.739 1.00 92.94 714 VAL A N 1
ATOM 5711 C CA . VAL A 1 714 ? -9.343 -8.626 12.336 1.00 92.94 714 VAL A CA 1
ATOM 5712 C C . VAL A 1 714 ? -8.687 -7.571 13.222 1.00 92.94 714 VAL A C 1
ATOM 5714 O O . VAL A 1 714 ? -8.366 -7.877 14.361 1.00 92.94 714 VAL A O 1
ATOM 5717 N N . LEU A 1 715 ? -8.521 -6.331 12.752 1.00 91.31 715 LEU A N 1
ATOM 5718 C CA . LEU A 1 715 ? -7.870 -5.280 13.547 1.00 91.31 715 LEU A CA 1
ATOM 5719 C C . LEU A 1 715 ? -8.644 -4.989 14.839 1.00 91.31 715 LEU A C 1
ATOM 5721 O O . LEU A 1 715 ? -8.052 -4.947 15.914 1.00 91.31 715 LEU A O 1
ATOM 5725 N N . ILE A 1 716 ? -9.970 -4.875 14.739 1.00 91.19 716 ILE A N 1
ATOM 5726 C CA . ILE A 1 716 ? -10.850 -4.600 15.883 1.00 91.19 716 ILE A CA 1
ATOM 5727 C C . ILE A 1 716 ? -10.827 -5.757 16.891 1.00 91.19 716 ILE A C 1
ATOM 5729 O O . ILE A 1 716 ? -10.771 -5.530 18.100 1.00 91.19 716 ILE A O 1
ATOM 5733 N N . LEU A 1 717 ? -10.897 -6.999 16.409 1.00 94.56 717 LEU A N 1
ATOM 5734 C CA . LEU A 1 717 ? -10.923 -8.189 17.258 1.00 94.56 717 LEU A CA 1
ATOM 5735 C C . LEU A 1 717 ? -9.559 -8.467 17.895 1.00 94.56 717 LEU A C 1
ATOM 5737 O O . LEU A 1 717 ? -9.520 -8.867 19.056 1.00 94.56 717 LEU A O 1
ATOM 5741 N N . MET A 1 718 ? -8.458 -8.203 17.186 1.00 94.88 718 MET A N 1
ATOM 5742 C CA . MET A 1 718 ? -7.110 -8.281 17.755 1.00 94.88 718 MET A CA 1
ATOM 5743 C C . MET A 1 718 ? -6.899 -7.249 18.857 1.00 94.88 718 MET A C 1
ATOM 5745 O O . MET A 1 718 ? -6.414 -7.611 19.921 1.00 94.88 718 MET A O 1
ATOM 5749 N N . GLU A 1 719 ? -7.324 -6.000 18.644 1.00 93.50 719 GLU A N 1
ATOM 5750 C CA . GLU A 1 719 ? -7.268 -4.950 19.671 1.00 93.50 719 GLU A CA 1
ATOM 5751 C C . GLU A 1 719 ? -8.162 -5.294 20.875 1.00 93.50 719 GLU A C 1
ATOM 5753 O O . GLU A 1 719 ? -7.787 -5.100 22.031 1.00 93.50 719 GLU A O 1
ATOM 5758 N N . LEU A 1 720 ? -9.362 -5.838 20.629 1.00 94.44 720 LEU A N 1
ATOM 5759 C CA . LEU A 1 720 ? -10.234 -6.326 21.697 1.00 94.44 720 LEU A CA 1
ATOM 5760 C C . LEU A 1 720 ? -9.532 -7.415 22.515 1.00 94.44 720 LEU A C 1
ATOM 5762 O O . LEU A 1 720 ? -9.582 -7.363 23.747 1.00 94.44 720 LEU A O 1
ATOM 5766 N N . LEU A 1 721 ? -8.912 -8.381 21.838 1.00 96.00 721 LEU A N 1
ATOM 5767 C CA . LEU A 1 721 ? -8.223 -9.505 22.453 1.00 96.00 721 LEU A CA 1
ATOM 5768 C C . LEU A 1 721 ? -7.036 -9.028 23.293 1.00 96.00 721 LEU A C 1
ATOM 5770 O O . LEU A 1 721 ? -7.014 -9.275 24.502 1.00 96.00 721 LEU A O 1
ATOM 5774 N N . SER A 1 722 ? -6.101 -8.300 22.685 1.00 94.25 722 SER A N 1
ATOM 5775 C CA . SER A 1 722 ? -4.873 -7.857 23.342 1.00 94.25 722 SER A CA 1
ATOM 5776 C C . SER A 1 722 ? -5.157 -6.955 24.543 1.00 94.25 722 SER A C 1
ATOM 5778 O O . SER A 1 722 ? -4.625 -7.191 25.627 1.00 94.25 722 SER A O 1
ATOM 5780 N N . ALA A 1 723 ? -6.081 -5.998 24.420 1.00 93.50 723 ALA A N 1
ATOM 5781 C CA . ALA A 1 723 ? -6.382 -5.057 25.496 1.00 93.50 723 ALA A CA 1
ATOM 5782 C C . ALA A 1 723 ? -7.138 -5.686 26.684 1.00 93.50 723 ALA A C 1
ATOM 5784 O O . ALA A 1 723 ? -7.108 -5.141 27.791 1.00 93.50 723 ALA A O 1
ATOM 5785 N N . ASN A 1 724 ? -7.865 -6.795 26.481 1.00 94.94 724 ASN A N 1
ATOM 5786 C CA . ASN A 1 724 ? -8.826 -7.281 27.480 1.00 94.94 724 ASN A CA 1
ATOM 5787 C C . ASN A 1 724 ? -8.555 -8.684 28.024 1.00 94.94 724 ASN A C 1
ATOM 5789 O O . ASN A 1 724 ? -8.962 -8.937 29.158 1.00 94.94 724 ASN A O 1
ATOM 5793 N N . LEU A 1 725 ? -7.878 -9.577 27.296 1.00 96.38 725 LEU A N 1
ATOM 5794 C CA . LEU A 1 725 ? -7.740 -10.992 27.674 1.00 96.38 725 LEU A CA 1
ATOM 5795 C C . LEU A 1 725 ? -7.150 -11.179 29.080 1.00 96.38 725 LEU A C 1
ATOM 5797 O O . LEU A 1 725 ? -7.750 -11.806 29.954 1.00 96.38 725 LEU A O 1
ATOM 5801 N N . VAL A 1 726 ? -6.003 -10.553 29.336 1.00 95.12 726 VAL A N 1
ATOM 5802 C CA . VAL A 1 726 ? -5.238 -10.687 30.587 1.00 95.12 726 VAL A CA 1
ATOM 5803 C C . VAL A 1 726 ? -5.970 -10.040 31.775 1.00 95.12 726 VAL A C 1
ATOM 5805 O O . VAL A 1 726 ? -5.884 -10.493 32.924 1.00 95.12 726 VAL A O 1
ATOM 5808 N N . SER A 1 727 ? -6.739 -8.980 31.523 1.00 93.25 727 SER A N 1
ATOM 5809 C CA . SER A 1 727 ? -7.599 -8.335 32.524 1.00 93.25 727 SER A CA 1
ATOM 5810 C C . SER A 1 727 ? -8.874 -9.135 32.811 1.00 93.25 727 SER A C 1
ATOM 5812 O O . SER A 1 727 ? -9.296 -9.217 33.969 1.00 93.25 727 SER A O 1
ATOM 5814 N N . PHE A 1 728 ? -9.461 -9.753 31.787 1.00 95.06 728 PHE A N 1
ATOM 5815 C CA . PHE A 1 728 ? -10.644 -10.600 31.900 1.00 95.06 728 PHE A CA 1
ATOM 5816 C C . PHE A 1 728 ? -10.345 -11.889 32.670 1.00 95.06 728 PHE A C 1
ATOM 5818 O O . PHE A 1 728 ? -11.025 -12.178 33.655 1.00 95.06 728 PHE A O 1
ATOM 5825 N N . HIS A 1 729 ? -9.262 -12.591 32.324 1.00 95.31 729 HIS A N 1
ATOM 5826 C CA . HIS A 1 729 ? -8.810 -13.793 33.035 1.00 95.31 729 HIS A CA 1
ATOM 5827 C C . HIS A 1 729 ? -8.589 -13.543 34.530 1.00 95.31 729 HIS A C 1
ATOM 5829 O O . HIS A 1 729 ? -9.069 -14.274 35.399 1.00 95.31 729 HIS A O 1
ATOM 5835 N N . ARG A 1 730 ? -7.922 -12.433 34.866 1.00 92.38 730 ARG A N 1
ATOM 5836 C CA . ARG A 1 730 ? -7.733 -12.020 36.264 1.00 92.38 730 ARG A CA 1
ATOM 5837 C C . ARG A 1 730 ? -9.067 -11.764 36.966 1.00 92.38 730 ARG A C 1
ATOM 5839 O O . ARG A 1 730 ? -9.233 -12.119 38.136 1.00 92.38 730 ARG A O 1
ATOM 5846 N N . TRP A 1 731 ? -9.999 -11.101 36.285 1.00 93.44 731 TRP A N 1
ATOM 5847 C CA . TRP A 1 731 ? -11.326 -10.828 36.826 1.00 93.44 731 TRP A CA 1
ATOM 5848 C C . TRP A 1 731 ? -12.079 -12.131 37.135 1.00 93.44 731 TRP A C 1
ATOM 5850 O O . TRP A 1 731 ? -12.628 -12.244 38.234 1.00 93.44 731 TRP A O 1
ATOM 5860 N N . LEU A 1 732 ? -12.002 -13.130 36.249 1.00 92.94 732 LEU A N 1
ATOM 5861 C CA . LEU A 1 732 ? -12.552 -14.472 36.468 1.00 92.94 732 LEU A CA 1
ATOM 5862 C C . LEU A 1 732 ? -11.910 -15.162 37.682 1.00 92.94 732 LEU A C 1
ATOM 5864 O O . LEU A 1 732 ? -12.628 -15.531 38.613 1.00 92.94 732 LEU A O 1
ATOM 5868 N N . LYS A 1 733 ? -10.570 -15.220 37.763 1.00 91.44 733 LYS A N 1
ATOM 5869 C CA . LYS A 1 733 ? -9.843 -15.786 38.924 1.00 91.44 733 LYS A CA 1
ATOM 5870 C C . LYS A 1 733 ? -10.274 -15.143 40.250 1.00 91.44 733 LYS A C 1
ATOM 5872 O O . LYS A 1 733 ? -10.494 -15.826 41.252 1.00 91.44 733 LYS A O 1
ATOM 5877 N N . LYS A 1 734 ? -10.431 -13.814 40.269 1.00 89.50 734 LYS A N 1
ATOM 5878 C CA . LYS A 1 734 ? -10.866 -13.065 41.461 1.00 89.50 734 LYS A CA 1
ATOM 5879 C C . LYS A 1 734 ? -12.298 -13.408 41.869 1.00 89.50 734 LYS A C 1
ATOM 5881 O O . LYS A 1 734 ? -12.591 -13.431 43.066 1.00 89.50 734 LYS A O 1
ATOM 5886 N N . ILE A 1 735 ? -13.188 -13.634 40.905 1.00 86.44 735 ILE A N 1
ATOM 5887 C CA . ILE A 1 735 ? -14.571 -14.042 41.168 1.00 86.44 735 ILE A CA 1
ATOM 5888 C C . ILE A 1 735 ? -14.611 -15.469 41.688 1.00 86.44 735 ILE A C 1
ATOM 5890 O O . ILE A 1 735 ? -15.195 -15.674 42.749 1.00 86.44 735 ILE A O 1
ATOM 5894 N N . ARG A 1 736 ? -13.920 -16.409 41.034 1.00 85.94 736 ARG A N 1
ATOM 5895 C CA . ARG A 1 736 ? -13.859 -17.810 41.466 1.00 85.94 736 ARG A CA 1
ATOM 5896 C C . ARG A 1 736 ? -13.343 -17.944 42.898 1.00 85.94 736 ARG A C 1
ATOM 5898 O O . ARG A 1 736 ? -14.009 -18.560 43.722 1.00 85.94 736 ARG A O 1
ATOM 5905 N N . LYS A 1 737 ? -12.246 -17.254 43.244 1.00 84.94 737 LYS A N 1
ATOM 5906 C CA . LYS A 1 737 ? -11.702 -17.229 44.619 1.00 84.94 737 LYS A CA 1
ATOM 5907 C C . LYS A 1 737 ? -12.697 -16.668 45.643 1.00 84.94 737 LYS A C 1
ATOM 5909 O O . LYS A 1 737 ? -12.755 -17.124 46.781 1.00 84.94 737 LYS A O 1
ATOM 5914 N N . ARG A 1 738 ? -13.473 -15.647 45.263 1.00 79.25 738 ARG A N 1
ATOM 5915 C CA . ARG A 1 738 ? -14.497 -15.048 46.137 1.00 79.25 738 ARG A CA 1
ATOM 5916 C C . ARG A 1 738 ? -15.725 -15.932 46.293 1.00 79.25 738 ARG A C 1
ATOM 5918 O O . ARG A 1 738 ? -16.295 -15.935 47.379 1.00 79.25 738 ARG A O 1
ATOM 5925 N N . TYR A 1 739 ? -16.140 -16.607 45.225 1.00 74.62 739 TYR A N 1
ATOM 5926 C CA . TYR A 1 739 ? -17.232 -17.570 45.255 1.00 74.62 739 TYR A CA 1
ATOM 5927 C C . TYR A 1 739 ? -16.856 -18.729 46.176 1.00 74.62 739 TYR A C 1
ATOM 5929 O O . TYR A 1 739 ? -17.560 -18.946 47.154 1.00 74.62 739 TYR A O 1
ATOM 5937 N N . ALA A 1 740 ? -15.661 -19.300 45.991 1.00 76.75 740 ALA A N 1
ATOM 5938 C CA . ALA A 1 740 ? -15.144 -20.379 46.827 1.00 76.75 740 ALA A CA 1
ATOM 5939 C C . ALA A 1 740 ? -15.120 -20.037 48.316 1.00 76.75 740 ALA A C 1
ATOM 5941 O O . ALA A 1 740 ? -15.622 -20.783 49.151 1.00 76.75 740 ALA A O 1
ATOM 5942 N N . LYS A 1 741 ? -14.633 -18.837 48.659 1.00 76.44 741 LYS A N 1
ATOM 5943 C CA . LYS A 1 741 ? -14.630 -18.359 50.049 1.00 76.44 741 LYS A CA 1
ATOM 5944 C C . LYS A 1 741 ? -16.040 -18.237 50.654 1.00 76.44 741 LYS A C 1
ATOM 5946 O O . LYS A 1 741 ? -16.171 -18.267 51.871 1.00 76.44 741 LYS A O 1
ATOM 5951 N N . LYS A 1 742 ? -17.077 -18.023 49.837 1.00 68.12 742 LYS A N 1
ATOM 5952 C CA . LYS A 1 742 ? -18.461 -17.828 50.298 1.00 68.12 742 LYS A CA 1
ATOM 5953 C C . LYS A 1 742 ? -19.278 -19.112 50.349 1.00 68.12 742 LYS A C 1
ATOM 5955 O O . LYS A 1 742 ? -20.166 -19.194 51.187 1.00 68.12 742 LYS A O 1
ATOM 5960 N N . THR A 1 743 ? -19.041 -20.044 49.433 1.00 64.44 743 THR A N 1
ATOM 5961 C CA . THR A 1 743 ? -19.829 -21.277 49.309 1.00 64.44 743 THR A CA 1
ATOM 5962 C C . THR A 1 743 ? -19.132 -22.493 49.905 1.00 64.44 743 THR A C 1
ATOM 5964 O O . THR A 1 743 ? -19.808 -23.485 50.141 1.00 64.44 743 THR A O 1
ATOM 5967 N N . GLY A 1 744 ? -17.821 -22.425 50.169 1.00 60.28 744 GLY A N 1
ATOM 5968 C CA . GLY A 1 744 ? -17.029 -23.565 50.641 1.00 60.28 744 GLY A CA 1
ATOM 5969 C C . GLY A 1 744 ? -16.611 -24.547 49.537 1.00 60.28 744 GLY A C 1
ATOM 5970 O O . GLY A 1 744 ? -16.087 -25.603 49.870 1.00 60.28 744 GLY A O 1
ATOM 5971 N N . TRP A 1 745 ? -16.824 -24.192 48.258 1.00 51.03 745 TRP A N 1
ATOM 5972 C CA . TRP A 1 745 ? -16.613 -25.023 47.056 1.00 51.03 745 TRP A CA 1
ATOM 5973 C C . TRP A 1 745 ? -15.569 -24.468 46.080 1.00 51.03 745 TRP A C 1
ATOM 5975 O O . TRP A 1 745 ? -15.537 -23.236 45.863 1.00 51.03 745 TRP A O 1
#

Secondary structure (DSSP, 8-state):
--EEEEEES-S--HHHHHHHHHHHHHHT-EEEEEEEEEESSTTSPEEEEEE-S-SSHHHHHHHHHHTTTTTHHHHHHHHHHHHHHHHHHHHHHHHIIIIIHHHHTTTS-TTSTTS-PPPPHHHHHTTSGGG---HHHHHHHHHHHHHHHHHHHHHHHHHHHHHHHHHHTTTSS-HHHHHHHHHHHHHHHHHHHH--HHHHHHHHSSSSS------SS--GGGTHHHHHHTT-EEEEESGGGGHHHHHHHHHHHTTTT--EEEEEETTTGGGS-HHHHHHHHHHHHHHHHS-HHHHHHHHHHH-GGG--HHHHHHHHHHHHHS--EEEEE----S--SSSPPS-EEEGGGS-HHHHHHHHHHEEEPPHHHHHHHHTTTS-SPTT--TTSTTT-EEEEEE-PPP-----S-S---PPPPHHHHHHHS-HHHHHHHHHHHHHHHHHHHHHHHHHHHHHHHHHHHHHHHHHHHHHTT-GGG--GGG--HHHHHHHHHHHHHHHHHHHHHHHHHHHH--S-S-SHHHHHHHHHHHHHHHHHHHHHHHHHTT--HHHHHHHHHHHHTTHHHHHHTHHHHHHTT--HHHHHHHHHHHHHHHHHTTHHHHHHHHHHHHHHHHHGGGGG-S-HHHHHHHHHHHHHHHHHSTTHHHHHHHHH-TT---S----TT---------HHHHHHHHHHHHHHHHHT-HHHHHHHHHHHHHHHS-HHHHHHHHHHHHHHHHHHHHHHHHHHHHHHHHH--

pLDDT: mean 85.21, std 12.18, range [30.42, 97.44]

Sequence (745 aa):
MSRVTVAYYDISDRDIIFELMEAGRILGVDVSVGVEFSTGPARSRKHFMYLPPAKRVSEFFSFFDRHRETLSEFITGLEENRKRRQETITTILENFNRTHRVRLNEGYPEDCIFSLRPIRVEDLEKRVPHGQYSRNHLGELICSAFKSVLRHRVLALKVQYEVSGQLFERGEMSDWELERIHAACHAVRAQYTSLTPDDIRLAYLSEKNIMDYDSAFPSEAAILPSLSAAGGQVVYHCPLEQGLAGAISTVIRAHPYVDKIELINMRDSAMRNPSEIIGLSRFVNLVNNCGLAELRKFTEDCSPEVADEAILSKALDRYHEMPLIPLAGSASTGRKPYVPGMGFIRESDIPLLSRKHFIRSHYRLPSPVSGLITTEGKGPPRGAKATRPEYEIFSLGQSGSFKPNLIGDEEIIEPIGPARMWRYLNPGLKNILRVLIGLIPAYLWIGPVFTLIWFGITFFRNVFADLIALSGRRLGAWSYRNINFDNATQSLFWTGFSVPILGLVKQGFDLAWPLAHAGPVFECSKFFAICIANGVYIASHNKIRNFDHRVILVNFFRSILAWPFASLFSPIGNLLMIPSIVQAKFWSDVVAAVIEGGGKYRQEIVLRTRDLKEI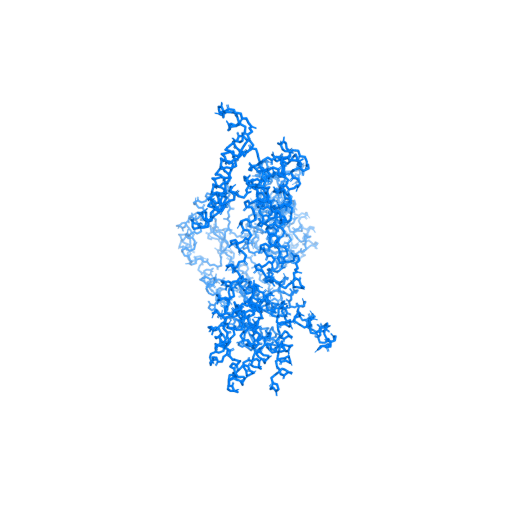LPLLSAGDKSVRLTAMLDILYIWARRRRGRTALLRLLCPHRKERESESPGETDAPELASDEIRHSHATMSDELVQLFNPHHSEAELSRFILRKYSKHEVLILMELLSANLVSFHRWLKKIRKRYAKKTGW

Foldseek 3Di:
DAEDEDEDLADPDLVVLQVQLVVCVVVVYQYWYWHKFWAAFWLQIFIKIWTDPDRDSVRSVVLCVVLVVLCVLVRVLSVVQLVLQLVLVQVLLVCCQVPVQVVCQPPHDCPALLGQDRDDVVLLCVVDPPRNDDLLSVLVSSLVSNLSNLLLQLLLLVLVLLQQVVCVVVVNDDPVVNVVSVVSNVVSQVCSFQGDSVVSCVVRQPDPPHSTGHGSHNDCVRRQVSSVVSPIAMEREPLCSNPLQSSLVCCLVCLVRHQEYELEELVSCLPDDVVRSVLNLVQLLCLQAHDLVVNLVSCVVRHVVQSDSVSSVVSSVSCPVRNHFYDYHQVDPVPDQQRFDDDKDQLVRDDPVCSVVQVVFWDKDDLSSQQCNLVRSNGDPPPDDSPDSSSIMTGNGTPGDDRTDDSPPDPPPDDDDPVCVVVVPDLVVVLVVLLVQLLVLQCVQVNDPLSCVQLVLLLVLQLLLQQCLAVNPDPVSGDPVSHPSNVSSNSSNLSSVLNVQLVVQLVVLVVPDPDDCDDLVNLLVSLQSSLQSVLVSQLVVVVVVVDDPVVSVVLSVLSNVLSVVLSVCVVVCVVVVHDSNSSSSNSSSVSVSVVSNPDSNVVQLVVLLVVLVVLLVQCPPPDPLSNLVSLLVLLCLCPPNRCSVVSVLCQLDVPPPPPPDDDPDDDDDDPPDDVVSLVVSLVSLVSNLVCLPCVPNSSVSSSSLSVPDDSVSSVVSSCSCSVGSSVVSVVSVVSSVVSCVVPVD

Radius of gyration: 41.14 Å; chains: 1; bounding box: 98×72×101 Å